Protein AF-A0A813JZ90-F1 (afdb_monomer_lite)

Foldseek 3Di:
DLVVVVCVVVVCPPPADDWDDDDPATDGPLLVVLVDCVLLVVLLVLLLDLVSLVVLLDCPDPVNVSNLVVLCVSLVNDSVVVSVLSNVLSVCPDDSVVSSVSVNVVSVLSRDDSVLVSLVVLLVVLVVLLVVLVVLLVVLVPDDPPVSVVVNVVSVVVNVVSVVVNVVSVVVSVVVVVVVVVVVVVVVVVVVVVVVVVVVVVVVVVVVVVVVVVVVVVVVVVVVVVVVVVVVVVVVVVVVVVVVVVVVVVVVVVVVVVVVVVVVVVVVVVVVVVVVVVVVVVVVVVVVVCVVVVVVVVVVVVVVVVVVVVVVVVVVVVVVVVVVVVVVCVVVVVVPVVPDDDDDDDDDDDDDDDDDDDDDDDDDDDDDDDDDDDDDDDDDDDDDDDPDDDDDDDDDPDDPDDDDDDDDDDD

pLDDT: mean 79.0, std 20.89, range [26.48, 98.56]

Sequence (411 aa):
MHKAWAQQVASSGSKEGPRVSMGDVELGFKEMLLQSRALEYTLEVIASEPSLRQNYMEPLSSPVACLYELLSKTLAFPVAQWAEIIKVAMSGTLPGDQQTDFLLAAISALKCDWHEEVLFNQRKDLALRAEYLRQEIRQVEGSQTDAQLSRRMAASAELLQTYGAVRQNLQEAQTHGKEVQQARESELKLLAEQIQVRVGIDKELEDLETRKRELRIELDDVSRQLDEARTKQRQHMEKFDKQQSELHVSKSALKVKIDAADSEAGQADKEKAVLEQTRKLIQETESALQQSLGGQLDELKQKQEKFQEHFKMLLLDHLRDAEVQVKRIREVHAGILQLLGASASAVPAAAPVASPVVAAPAQAAPAATAEQLFAAAPAQPAPVATAEQLFAASPVPAGTVSPSAAAPSQV

Structure (mmCIF, N/CA/C/O backbone):
data_AF-A0A813JZ90-F1
#
_entry.id   AF-A0A813JZ90-F1
#
loop_
_atom_site.group_PDB
_atom_site.id
_atom_site.type_symbol
_atom_site.label_atom_id
_atom_site.label_alt_id
_atom_site.label_comp_id
_atom_site.label_asym_id
_atom_site.label_entity_id
_atom_site.label_seq_id
_atom_site.pdbx_PDB_ins_code
_atom_site.Cartn_x
_atom_site.Cartn_y
_atom_site.Cartn_z
_atom_site.occupancy
_atom_site.B_iso_or_equiv
_atom_site.auth_seq_id
_atom_site.auth_comp_id
_atom_site.auth_asym_id
_atom_site.auth_atom_id
_atom_site.pdbx_PDB_model_num
ATOM 1 N N . MET A 1 1 ? 32.792 -21.359 -23.693 1.00 46.72 1 MET A N 1
ATOM 2 C CA . MET A 1 1 ? 32.561 -20.741 -25.018 1.00 46.72 1 MET A CA 1
ATOM 3 C C . MET A 1 1 ? 32.755 -19.227 -25.012 1.00 46.72 1 MET A C 1
ATOM 5 O O . MET A 1 1 ? 33.605 -18.768 -25.759 1.00 46.72 1 MET A O 1
ATOM 9 N N . HIS A 1 2 ? 32.083 -18.459 -24.144 1.00 46.06 2 HIS A N 1
ATOM 10 C CA . HIS A 1 2 ? 32.150 -16.983 -24.149 1.00 46.06 2 HIS A CA 1
ATOM 11 C C . HIS A 1 2 ? 33.562 -16.372 -24.074 1.00 46.06 2 HIS A C 1
ATOM 13 O O . HIS A 1 2 ? 33.809 -15.379 -24.739 1.00 46.06 2 HIS A O 1
ATOM 19 N N . LYS A 1 3 ? 34.510 -16.971 -23.335 1.00 51.69 3 LYS A N 1
ATOM 20 C CA . LYS A 1 3 ? 35.886 -16.447 -23.208 1.00 51.69 3 LYS A CA 1
ATOM 21 C C . LYS A 1 3 ? 36.719 -16.588 -24.488 1.00 51.69 3 LYS A C 1
ATOM 23 O O . LYS A 1 3 ? 37.317 -15.615 -24.923 1.00 51.69 3 LYS A O 1
ATOM 28 N N . ALA A 1 4 ? 36.731 -17.776 -25.099 1.00 55.19 4 ALA A N 1
ATOM 29 C CA . ALA A 1 4 ? 37.417 -18.008 -26.375 1.00 55.19 4 ALA A CA 1
ATOM 30 C C . ALA A 1 4 ? 36.785 -17.173 -27.500 1.00 55.19 4 ALA A C 1
ATOM 32 O O . ALA A 1 4 ? 37.483 -16.638 -28.352 1.00 55.19 4 ALA A O 1
ATOM 33 N N . TRP A 1 5 ? 35.466 -17.001 -27.437 1.00 57.78 5 TRP A N 1
ATOM 34 C CA . TRP A 1 5 ? 34.700 -16.183 -28.363 1.00 57.78 5 TRP A CA 1
ATOM 35 C C . TRP A 1 5 ? 34.975 -14.674 -28.201 1.00 57.78 5 TRP A C 1
ATOM 37 O O . TRP A 1 5 ? 35.319 -14.008 -29.172 1.00 57.78 5 TRP A O 1
ATOM 47 N N . ALA A 1 6 ? 34.940 -14.139 -26.976 1.00 56.91 6 ALA A N 1
ATOM 48 C CA . ALA A 1 6 ? 35.299 -12.748 -26.69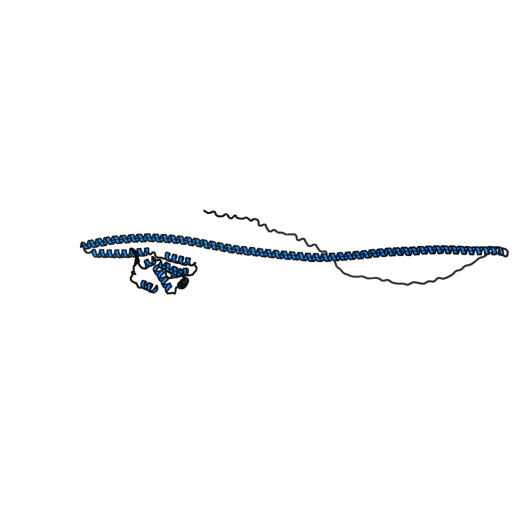0 1.00 56.91 6 ALA A CA 1
ATOM 49 C C . ALA A 1 6 ? 36.765 -12.457 -27.046 1.00 56.91 6 ALA A C 1
ATOM 51 O O . ALA A 1 6 ? 37.076 -11.392 -27.572 1.00 56.91 6 ALA A O 1
ATOM 52 N N . GLN A 1 7 ? 37.661 -13.424 -26.822 1.00 64.62 7 GLN A N 1
ATOM 53 C CA . GLN A 1 7 ? 39.050 -13.340 -27.266 1.00 64.62 7 GLN A CA 1
ATOM 54 C C . GLN A 1 7 ? 39.169 -13.367 -28.789 1.00 64.62 7 GLN A C 1
ATOM 56 O O . GLN A 1 7 ? 39.982 -12.620 -29.313 1.00 64.62 7 GLN A O 1
ATOM 61 N N . GLN A 1 8 ? 38.365 -14.146 -29.515 1.00 61.34 8 GLN A N 1
ATOM 62 C CA . GLN A 1 8 ? 38.356 -14.145 -30.982 1.00 61.34 8 GLN A CA 1
ATOM 63 C C . GLN A 1 8 ? 37.879 -12.799 -31.544 1.00 61.34 8 GLN A C 1
ATOM 65 O O . GLN A 1 8 ? 38.536 -12.258 -32.424 1.00 61.34 8 GLN A O 1
ATOM 70 N N . VAL A 1 9 ? 36.818 -12.217 -30.976 1.00 56.53 9 VAL A N 1
ATOM 71 C CA . VAL A 1 9 ? 36.308 -10.883 -31.348 1.00 56.53 9 VAL A CA 1
ATOM 72 C C . VAL A 1 9 ? 37.307 -9.770 -30.998 1.00 56.53 9 VAL A C 1
ATOM 74 O O . VAL A 1 9 ? 37.472 -8.823 -31.761 1.00 56.53 9 VAL A O 1
ATOM 77 N N . ALA A 1 10 ? 38.001 -9.878 -29.861 1.00 57.59 10 ALA A N 1
ATOM 78 C CA . ALA A 1 10 ? 39.002 -8.898 -29.435 1.00 57.59 10 ALA A CA 1
ATOM 79 C C . ALA A 1 10 ? 40.352 -9.034 -30.168 1.00 57.59 10 ALA A C 1
ATOM 81 O O . ALA A 1 10 ? 41.064 -8.045 -30.322 1.00 57.59 10 ALA A O 1
ATOM 82 N N . SER A 1 11 ? 40.722 -10.246 -30.596 1.00 57.59 11 SER A N 1
ATOM 83 C CA . SER A 1 11 ? 41.998 -10.540 -31.271 1.00 57.59 11 SER A CA 1
ATOM 84 C C . SER A 1 11 ? 41.935 -10.394 -32.788 1.00 57.59 11 SER A C 1
ATOM 86 O O . SER A 1 11 ? 42.975 -10.182 -33.413 1.00 57.59 11 SER A O 1
ATOM 88 N N . SER A 1 12 ? 40.742 -10.415 -33.392 1.00 54.69 12 SER A N 1
ATOM 89 C CA . SER A 1 12 ? 40.524 -9.932 -34.754 1.00 54.69 12 SER A CA 1
ATOM 90 C C . SER A 1 12 ? 40.649 -8.405 -34.791 1.00 54.69 12 SER A C 1
ATOM 92 O O . SER A 1 12 ? 39.680 -7.687 -34.991 1.00 54.69 12 SER A O 1
ATOM 94 N N . GLY A 1 13 ? 41.869 -7.898 -34.602 1.00 47.12 13 GLY A N 1
ATOM 95 C CA . GLY A 1 13 ? 42.237 -6.492 -34.794 1.00 47.12 13 GLY A CA 1
ATOM 96 C C . GLY A 1 13 ? 42.226 -6.048 -36.264 1.00 47.12 13 GLY A C 1
ATOM 97 O O . GLY A 1 13 ? 42.624 -4.924 -36.568 1.00 47.12 13 GLY A O 1
ATOM 98 N N . SER A 1 14 ? 41.775 -6.910 -37.184 1.00 49.16 14 SER A N 1
ATOM 99 C CA . SER A 1 14 ? 41.307 -6.468 -38.494 1.00 49.16 14 SER A CA 1
ATOM 100 C C . SER A 1 14 ? 40.044 -5.649 -38.263 1.00 49.16 14 SER A C 1
ATOM 102 O O . SER A 1 14 ? 39.089 -6.143 -37.672 1.00 49.16 14 SER A O 1
ATOM 104 N N . LYS A 1 15 ? 40.037 -4.392 -38.711 1.00 60.53 15 LYS A N 1
ATOM 105 C CA . LYS A 1 15 ? 38.911 -3.455 -38.539 1.00 60.53 15 LYS A CA 1
ATOM 106 C C . LYS A 1 15 ? 37.573 -3.969 -39.090 1.00 60.53 15 LYS A C 1
ATOM 108 O O . LYS A 1 15 ? 36.550 -3.346 -38.832 1.00 60.53 15 LYS A O 1
ATOM 113 N N . GLU A 1 16 ? 37.577 -5.078 -39.820 1.00 60.97 16 GLU A N 1
ATOM 114 C CA . GLU A 1 16 ? 36.398 -5.734 -40.360 1.00 60.97 16 GLU A CA 1
ATOM 115 C C . GLU A 1 16 ? 36.402 -7.193 -39.895 1.00 60.97 16 GLU A C 1
ATOM 117 O O . GLU A 1 16 ? 37.190 -8.016 -40.365 1.00 60.97 16 GLU A O 1
ATOM 122 N N . GLY A 1 17 ? 35.563 -7.495 -38.903 1.00 68.38 17 GLY A N 1
ATOM 123 C CA . GLY A 1 17 ? 35.250 -8.871 -38.528 1.00 68.38 17 GLY A CA 1
ATOM 124 C C . GLY A 1 17 ? 34.461 -9.590 -39.634 1.00 68.38 17 GLY A C 1
ATOM 125 O O . GLY A 1 17 ? 34.113 -8.973 -40.643 1.00 68.38 17 GLY A O 1
ATOM 126 N N . PRO A 1 18 ? 34.156 -10.889 -39.466 1.00 75.19 18 PRO A N 1
ATOM 127 C CA . PRO A 1 18 ? 33.335 -11.626 -40.422 1.00 75.19 18 PRO A CA 1
ATOM 128 C C . PRO A 1 18 ? 31.989 -10.915 -40.632 1.00 75.19 18 PRO A C 1
ATOM 130 O O . PRO A 1 18 ? 31.253 -10.677 -39.672 1.00 75.19 18 PRO A O 1
ATOM 133 N N . ARG A 1 19 ? 31.699 -10.561 -41.889 1.00 80.38 19 ARG A N 1
ATOM 134 C CA . ARG A 1 19 ? 30.425 -9.977 -42.322 1.00 80.38 19 ARG A CA 1
ATOM 135 C C . ARG A 1 19 ? 29.465 -11.096 -42.717 1.00 80.38 19 ARG A C 1
ATOM 137 O O . ARG A 1 19 ? 29.882 -12.089 -43.311 1.00 80.38 19 ARG A O 1
ATOM 144 N N . VAL A 1 20 ? 28.190 -10.946 -42.380 1.00 84.25 20 VAL A N 1
ATOM 145 C CA . VAL A 1 20 ? 27.129 -11.882 -42.766 1.00 84.25 20 VAL A CA 1
ATOM 146 C C . VAL A 1 20 ? 26.147 -11.158 -43.668 1.00 84.25 20 VAL A C 1
ATOM 148 O O . VAL A 1 20 ? 25.604 -10.119 -43.298 1.00 84.25 20 VAL A O 1
ATOM 151 N N . SER A 1 21 ? 25.923 -11.706 -44.858 1.00 83.62 21 SER A N 1
ATOM 152 C CA . SER A 1 21 ? 24.960 -11.166 -45.814 1.00 83.62 21 SER A CA 1
ATOM 153 C C . SER A 1 21 ? 23.538 -11.511 -45.370 1.00 83.62 21 SER A C 1
ATOM 155 O O . SER A 1 21 ? 23.184 -12.686 -45.258 1.00 83.62 21 SER A O 1
ATOM 157 N N . MET A 1 22 ? 22.719 -10.491 -45.128 1.00 81.31 22 MET A N 1
ATOM 158 C CA . MET A 1 22 ? 21.294 -10.623 -44.842 1.00 81.31 22 MET A CA 1
ATOM 159 C C . MET A 1 22 ? 20.511 -9.857 -45.912 1.00 81.31 22 MET A C 1
ATOM 161 O O . MET A 1 22 ? 20.279 -8.655 -45.802 1.00 81.31 22 MET A O 1
ATOM 165 N N . GLY A 1 23 ? 20.134 -10.559 -46.984 1.00 87.69 23 GLY A N 1
ATOM 166 C CA . GLY A 1 23 ? 19.593 -9.925 -48.189 1.00 87.69 23 GLY A CA 1
ATOM 167 C C . GLY A 1 23 ? 20.675 -9.132 -48.926 1.00 87.69 23 GLY A C 1
ATOM 168 O O . GLY A 1 23 ? 21.762 -9.658 -49.154 1.00 87.69 23 GLY A O 1
ATOM 169 N N . ASP A 1 24 ? 20.381 -7.872 -49.253 1.00 85.25 24 ASP A N 1
ATOM 170 C CA . ASP A 1 24 ? 21.300 -6.964 -49.961 1.00 85.25 24 ASP A CA 1
ATOM 171 C C . ASP A 1 24 ? 22.283 -6.235 -49.025 1.00 85.25 24 ASP A C 1
ATOM 173 O O . ASP A 1 24 ? 23.135 -5.475 -49.485 1.00 85.25 24 ASP A O 1
ATOM 177 N N . VAL A 1 25 ? 22.170 -6.441 -47.707 1.00 82.56 25 VAL A N 1
ATOM 178 C CA . VAL A 1 25 ? 22.987 -5.748 -46.703 1.00 82.56 25 VAL A CA 1
ATOM 179 C C . VAL A 1 25 ? 23.937 -6.730 -46.029 1.00 82.56 25 VAL A C 1
ATOM 181 O O . VAL A 1 25 ? 23.531 -7.762 -45.495 1.00 82.56 25 VAL A O 1
ATOM 184 N N . GLU A 1 26 ? 25.221 -6.389 -46.018 1.00 84.88 26 GLU A N 1
ATOM 185 C CA . GLU A 1 26 ? 26.214 -7.075 -45.200 1.00 84.88 26 GLU A CA 1
ATOM 186 C C . GLU A 1 26 ? 26.224 -6.478 -43.795 1.00 84.88 26 GLU A C 1
ATOM 188 O O . GLU A 1 26 ? 26.557 -5.308 -43.605 1.00 84.88 26 GLU A O 1
ATOM 193 N N . LEU A 1 27 ? 25.865 -7.292 -42.807 1.00 82.12 27 LEU A N 1
ATOM 194 C CA . LEU A 1 27 ? 25.886 -6.902 -41.406 1.00 82.12 27 LEU A CA 1
ATOM 195 C C . LEU A 1 27 ? 27.196 -7.358 -40.774 1.00 82.12 27 LEU A C 1
ATOM 197 O O . LEU A 1 27 ? 27.619 -8.511 -40.922 1.00 82.12 27 LEU A O 1
ATOM 201 N N . GLY A 1 28 ? 27.841 -6.456 -40.042 1.00 83.25 28 GLY A N 1
ATOM 202 C CA . GLY A 1 28 ? 28.901 -6.840 -39.129 1.00 83.25 28 GLY A CA 1
ATOM 203 C C . GLY A 1 28 ? 28.337 -7.606 -37.931 1.00 83.25 28 GLY A C 1
ATOM 204 O O . GLY A 1 28 ? 27.129 -7.702 -37.693 1.00 83.25 28 GLY A O 1
ATOM 205 N N . PHE A 1 29 ? 29.241 -8.193 -37.151 1.00 82.00 29 PHE A N 1
ATOM 206 C CA . PHE A 1 29 ? 28.853 -8.979 -35.985 1.00 82.00 29 PHE A CA 1
ATOM 207 C C . PHE A 1 29 ? 28.055 -8.157 -34.955 1.00 82.00 29 PHE A C 1
ATOM 209 O O . PHE A 1 29 ? 27.092 -8.659 -34.377 1.00 82.00 29 PHE A O 1
ATOM 216 N N . LYS A 1 30 ? 28.443 -6.895 -34.725 1.00 83.56 30 LYS A N 1
ATOM 217 C CA . LYS A 1 30 ? 27.764 -6.007 -33.771 1.00 83.56 30 LYS A CA 1
ATOM 218 C C . LYS A 1 30 ? 26.326 -5.746 -34.217 1.00 83.56 30 LYS A C 1
ATOM 220 O O . LYS A 1 30 ? 25.418 -5.858 -33.400 1.00 83.56 30 LYS A O 1
ATOM 225 N N . GLU A 1 31 ? 26.119 -5.450 -35.497 1.00 83.75 31 GLU A N 1
ATOM 226 C CA . GLU A 1 31 ? 24.798 -5.218 -36.077 1.00 83.75 31 GLU A CA 1
ATOM 227 C C . GLU A 1 31 ? 23.933 -6.476 -35.994 1.00 83.75 31 GLU A C 1
ATOM 229 O O . GLU A 1 31 ? 22.787 -6.399 -35.563 1.00 83.75 31 GLU A O 1
ATOM 234 N N . MET A 1 32 ? 24.496 -7.650 -36.294 1.00 87.31 32 MET A N 1
ATOM 235 C CA . MET A 1 32 ? 23.792 -8.926 -36.147 1.00 87.31 32 MET A CA 1
ATOM 236 C C . MET A 1 32 ? 23.386 -9.191 -34.692 1.00 87.31 32 MET A C 1
ATOM 238 O O . MET A 1 32 ? 22.260 -9.610 -34.429 1.00 87.31 32 MET A O 1
ATOM 242 N N . LEU A 1 33 ? 24.282 -8.934 -33.733 1.00 86.44 33 LEU A N 1
ATOM 243 C CA . LEU A 1 33 ? 23.987 -9.115 -32.313 1.00 86.44 33 LEU A CA 1
ATOM 244 C C . LEU A 1 33 ? 22.881 -8.155 -31.852 1.00 86.44 33 LEU A C 1
ATOM 246 O O . LEU A 1 33 ? 21.966 -8.591 -31.155 1.00 86.44 33 LEU A O 1
ATOM 250 N N . LEU A 1 34 ? 22.931 -6.888 -32.280 1.00 86.44 34 LEU A N 1
ATOM 251 C CA . LEU A 1 34 ? 21.902 -5.881 -32.003 1.00 86.44 34 LEU A CA 1
ATOM 252 C C . LEU A 1 34 ? 20.571 -6.173 -32.715 1.00 86.44 34 LEU A C 1
ATOM 254 O O . LEU A 1 34 ? 19.511 -5.832 -32.202 1.00 86.44 34 LEU A O 1
ATOM 258 N N . GLN A 1 35 ? 20.584 -6.820 -33.873 1.00 87.12 35 GLN A N 1
ATOM 259 C CA . GLN A 1 35 ? 19.357 -7.247 -34.540 1.00 87.12 35 GLN A CA 1
ATOM 260 C C . GLN A 1 35 ? 18.761 -8.496 -33.873 1.00 87.12 35 GLN A C 1
ATOM 262 O O . GLN A 1 35 ? 17.543 -8.647 -33.782 1.00 87.12 35 GLN A O 1
ATOM 267 N N . SER A 1 36 ? 19.614 -9.396 -33.383 1.00 90.62 36 SER A N 1
ATOM 268 C CA . SER A 1 36 ? 19.193 -10.620 -32.706 1.00 90.62 36 SER A CA 1
ATOM 269 C C . SER A 1 36 ? 18.570 -10.342 -31.333 1.00 90.62 36 SER A C 1
ATOM 271 O O . SER A 1 36 ? 18.874 -9.339 -30.685 1.00 90.62 36 SER A O 1
ATOM 273 N N . ARG A 1 37 ? 17.757 -11.289 -30.847 1.00 91.81 37 ARG A N 1
ATOM 274 C CA . ARG A 1 37 ? 17.258 -11.323 -29.459 1.00 91.81 37 ARG A CA 1
ATOM 275 C C . ARG A 1 37 ? 18.202 -12.055 -28.491 1.00 91.81 37 ARG A C 1
ATOM 277 O O . ARG A 1 37 ? 17.780 -12.538 -27.444 1.00 91.81 37 ARG A O 1
ATOM 284 N N . ALA A 1 38 ? 19.471 -12.244 -28.861 1.00 92.12 38 ALA A N 1
ATOM 285 C CA . ALA A 1 38 ? 20.378 -13.103 -28.101 1.00 92.12 38 ALA A CA 1
ATOM 286 C C . ALA A 1 38 ? 20.717 -12.535 -26.712 1.00 92.12 38 ALA A C 1
ATOM 288 O O . ALA A 1 38 ? 20.849 -13.304 -25.758 1.00 92.12 38 ALA A O 1
ATOM 289 N N . LEU A 1 39 ? 20.843 -11.209 -26.585 1.00 92.00 39 LEU A N 1
ATOM 290 C CA . LEU A 1 39 ? 21.106 -10.553 -25.298 1.00 92.00 39 LEU A CA 1
ATOM 291 C C . LEU A 1 39 ? 19.895 -10.663 -24.372 1.00 92.00 39 LEU A C 1
ATOM 293 O O . LEU A 1 39 ? 20.044 -10.992 -23.198 1.00 92.00 39 LEU A O 1
ATOM 297 N N . GLU A 1 40 ? 18.711 -10.450 -24.935 1.00 93.50 40 GLU A N 1
ATOM 298 C CA . GLU A 1 40 ? 17.416 -10.574 -24.285 1.00 93.50 40 GLU A CA 1
ATOM 299 C C . GLU A 1 40 ? 17.231 -11.985 -23.734 1.00 93.50 40 GLU A C 1
ATOM 301 O O . GLU A 1 40 ? 17.057 -12.137 -22.531 1.00 93.50 40 GLU A O 1
ATOM 306 N N . TYR A 1 41 ? 17.391 -13.019 -24.568 1.00 94.44 41 TYR A N 1
ATOM 307 C CA . TYR A 1 41 ? 17.282 -14.409 -24.118 1.00 94.44 41 TYR A CA 1
ATOM 308 C C . TYR A 1 41 ? 18.330 -14.777 -23.070 1.00 94.44 41 TYR A C 1
ATOM 310 O O . TYR A 1 41 ? 18.037 -15.512 -22.132 1.00 94.44 41 TYR A O 1
ATOM 318 N N . THR A 1 42 ? 19.555 -14.263 -23.200 1.00 93.94 42 THR A N 1
ATOM 319 C CA . THR A 1 42 ? 20.605 -14.525 -22.208 1.00 93.94 42 THR A CA 1
ATOM 320 C C . THR A 1 42 ? 20.215 -13.956 -20.844 1.00 93.94 42 THR A C 1
ATOM 322 O O . THR A 1 42 ? 20.317 -14.656 -19.838 1.00 93.94 42 THR A O 1
ATOM 325 N N . LEU A 1 43 ? 19.750 -12.704 -20.795 1.00 93.31 43 LEU A N 1
ATOM 326 C CA . LEU A 1 43 ? 19.339 -12.064 -19.545 1.00 93.31 43 LEU A CA 1
ATOM 327 C C . LEU A 1 43 ? 18.024 -12.631 -18.998 1.00 93.31 43 LEU A C 1
ATOM 329 O O . LEU A 1 43 ? 17.900 -12.771 -17.785 1.00 93.31 43 LEU A O 1
ATOM 333 N N . GLU A 1 44 ? 17.101 -13.038 -19.867 1.00 93.94 44 GLU A N 1
ATOM 334 C CA . GLU A 1 44 ? 15.863 -13.728 -19.498 1.00 93.94 44 GLU A CA 1
ATOM 335 C C . GLU A 1 44 ? 16.147 -15.060 -18.796 1.00 93.94 44 GLU A C 1
ATOM 337 O O . GLU A 1 44 ? 15.613 -15.316 -17.717 1.00 93.94 44 GLU A O 1
ATOM 342 N N . VAL A 1 45 ? 17.060 -15.871 -19.341 1.00 94.81 45 VAL A N 1
ATOM 343 C CA . VAL A 1 45 ? 17.486 -17.138 -18.724 1.00 94.81 45 VAL A CA 1
ATOM 344 C C . VAL A 1 45 ? 18.171 -16.895 -17.376 1.00 94.81 45 VAL A C 1
ATOM 346 O O . VAL A 1 45 ? 17.848 -17.566 -16.397 1.00 94.81 45 VAL A O 1
ATOM 349 N N . ILE A 1 46 ? 19.078 -15.912 -17.293 1.00 93.12 46 ILE A N 1
ATOM 350 C CA . ILE A 1 46 ? 19.775 -15.584 -16.037 1.00 93.12 46 ILE A CA 1
ATOM 351 C C . ILE A 1 46 ? 18.785 -15.119 -14.961 1.00 93.12 46 ILE A C 1
ATOM 353 O O . ILE A 1 46 ? 18.910 -15.528 -13.808 1.00 93.12 46 ILE A O 1
ATOM 357 N N . ALA A 1 47 ? 17.814 -14.276 -15.319 1.00 92.44 47 ALA A N 1
ATOM 358 C CA . ALA A 1 47 ? 16.814 -13.757 -14.390 1.00 92.44 47 ALA A CA 1
ATOM 359 C C . ALA A 1 47 ? 15.796 -14.827 -13.958 1.00 92.44 47 ALA A C 1
ATOM 361 O O . ALA A 1 47 ? 15.375 -14.848 -12.800 1.00 92.44 47 ALA A O 1
ATOM 362 N N . SER A 1 48 ? 15.439 -15.747 -14.855 1.00 92.19 48 SER A N 1
ATOM 363 C CA . SER A 1 48 ? 14.468 -16.810 -14.570 1.00 92.19 48 SER A CA 1
ATOM 364 C C . SER A 1 48 ? 15.030 -17.905 -13.657 1.00 92.19 48 SER A C 1
ATOM 366 O O . SER A 1 48 ? 14.274 -18.544 -12.925 1.00 92.19 48 SER A O 1
ATOM 368 N N . GLU A 1 49 ? 16.348 -18.136 -13.662 1.00 94.19 49 GLU A N 1
ATOM 369 C CA . GLU A 1 49 ? 16.978 -19.224 -12.909 1.00 94.19 49 GLU A CA 1
ATOM 370 C C . GLU A 1 49 ? 17.586 -18.740 -11.567 1.00 94.19 49 GLU A C 1
ATOM 372 O O . GLU A 1 49 ? 18.592 -18.025 -11.557 1.00 94.19 49 GLU A O 1
ATOM 377 N N . PRO A 1 50 ? 17.053 -19.144 -10.392 1.00 91.69 50 PRO A N 1
ATOM 378 C CA . PRO A 1 50 ? 17.526 -18.651 -9.090 1.00 91.69 50 PRO A CA 1
ATOM 379 C C . PRO A 1 50 ? 19.008 -18.921 -8.794 1.00 91.69 50 PRO A C 1
ATOM 381 O O . PRO A 1 50 ? 19.676 -18.074 -8.200 1.00 91.69 50 PRO A O 1
ATOM 384 N N . SER A 1 51 ? 19.522 -20.078 -9.222 1.00 91.88 51 SER A N 1
ATOM 385 C CA . SER A 1 51 ? 20.935 -20.466 -9.112 1.00 91.88 51 SER A CA 1
ATOM 386 C C . SER A 1 51 ? 21.847 -19.522 -9.888 1.00 91.88 51 SER A C 1
ATOM 388 O O . SER A 1 51 ? 22.905 -19.135 -9.391 1.00 91.88 51 SER A O 1
ATOM 390 N N . LEU A 1 52 ? 21.439 -19.116 -11.093 1.00 91.00 52 LEU A N 1
ATOM 391 C CA . LEU A 1 52 ? 22.196 -18.153 -11.884 1.00 91.00 52 LEU A CA 1
ATOM 392 C C . LEU A 1 52 ? 22.120 -16.764 -11.258 1.00 91.00 52 LEU A C 1
ATOM 394 O O . LEU A 1 52 ? 23.162 -16.139 -11.099 1.00 91.00 52 LEU A O 1
ATOM 398 N N . ARG A 1 53 ? 20.948 -16.306 -10.806 1.00 91.12 53 ARG A N 1
ATOM 399 C CA . ARG A 1 53 ? 20.821 -14.983 -10.167 1.00 91.12 53 ARG A CA 1
ATOM 400 C C . ARG A 1 53 ? 21.833 -14.758 -9.047 1.00 91.12 53 ARG A C 1
ATOM 402 O O . ARG A 1 53 ? 22.494 -13.723 -9.040 1.00 91.12 53 ARG A O 1
ATOM 409 N N . GLN A 1 54 ? 22.014 -15.734 -8.153 1.00 89.31 54 GLN A N 1
ATOM 410 C CA . GLN A 1 54 ? 23.008 -15.640 -7.076 1.00 89.31 54 GLN A CA 1
ATOM 411 C C . GLN A 1 54 ? 24.435 -15.472 -7.613 1.00 89.31 54 GLN A C 1
ATOM 413 O O . GLN A 1 54 ? 25.162 -14.593 -7.156 1.00 89.31 54 GLN A O 1
ATOM 418 N N . ASN A 1 55 ? 24.811 -16.238 -8.641 1.00 88.75 55 ASN A N 1
ATOM 419 C CA . ASN A 1 55 ? 26.132 -16.137 -9.270 1.00 88.75 55 ASN A CA 1
ATOM 420 C C . ASN A 1 55 ? 26.362 -14.789 -9.973 1.00 88.75 55 ASN A C 1
ATOM 422 O O . ASN A 1 55 ? 27.506 -14.354 -10.094 1.00 88.75 55 ASN A O 1
ATOM 426 N N . TYR A 1 56 ? 25.289 -14.142 -10.441 1.00 87.94 56 TYR A N 1
ATOM 427 C CA . TYR A 1 56 ? 25.326 -12.842 -11.117 1.00 87.94 56 TYR A CA 1
ATOM 428 C C . TYR A 1 56 ? 25.168 -11.641 -10.168 1.00 87.94 56 TYR A C 1
ATOM 430 O O . TYR A 1 56 ? 25.408 -10.510 -10.589 1.00 87.94 56 TYR A O 1
ATOM 438 N N . MET A 1 57 ? 24.847 -11.858 -8.886 1.00 85.69 57 MET A N 1
ATOM 439 C CA . MET A 1 57 ? 24.866 -10.802 -7.862 1.00 85.69 57 MET A CA 1
ATOM 440 C C . MET A 1 57 ? 26.285 -10.441 -7.404 1.00 85.69 57 MET A C 1
ATOM 442 O O . MET A 1 57 ? 26.513 -9.319 -6.949 1.00 85.69 57 MET A O 1
ATOM 446 N N . GLU A 1 58 ? 27.244 -11.363 -7.533 1.00 84.00 58 GLU A N 1
ATOM 447 C CA . GLU A 1 58 ? 28.640 -11.130 -7.169 1.00 84.00 58 GLU A CA 1
ATOM 448 C C . GLU A 1 58 ? 29.473 -10.738 -8.405 1.00 84.00 58 GLU A C 1
ATOM 450 O O . GLU A 1 58 ? 29.765 -11.579 -9.261 1.00 84.00 58 GLU A O 1
ATOM 455 N N . PRO A 1 59 ? 29.926 -9.474 -8.518 1.00 67.06 59 PRO A N 1
ATOM 456 C CA . PRO A 1 59 ? 30.600 -8.962 -9.718 1.00 67.06 59 PRO A CA 1
ATOM 457 C C . PRO A 1 59 ? 32.000 -9.556 -9.961 1.00 67.06 59 PRO A C 1
ATOM 459 O O . PRO A 1 59 ? 32.657 -9.202 -10.938 1.00 67.06 59 PRO A O 1
ATOM 462 N N . LEU A 1 60 ? 32.482 -10.437 -9.080 1.00 70.88 60 LEU A N 1
ATOM 463 C CA . LEU A 1 60 ? 33.852 -10.954 -9.088 1.00 70.88 60 LEU A CA 1
ATOM 464 C C . LEU A 1 60 ? 34.029 -12.238 -9.907 1.00 70.88 60 LEU A C 1
ATOM 466 O O . LEU A 1 60 ? 35.164 -12.662 -10.134 1.00 70.88 60 LEU A O 1
ATOM 470 N N . SER A 1 61 ? 32.947 -12.871 -10.372 1.00 74.19 61 SER A N 1
ATOM 471 C CA . SER A 1 61 ? 33.076 -14.077 -11.189 1.00 74.19 61 SER A CA 1
ATOM 472 C C . SER A 1 61 ? 33.418 -13.733 -12.649 1.00 74.19 61 SER A C 1
ATOM 474 O O . SER A 1 61 ? 32.893 -12.794 -13.251 1.00 74.19 61 SER A O 1
ATOM 476 N N . SER A 1 62 ? 34.320 -14.518 -13.250 1.00 76.69 62 SER A N 1
ATOM 477 C CA . SER A 1 62 ? 34.755 -14.320 -14.643 1.00 76.69 62 SER A CA 1
ATOM 478 C C . SER A 1 62 ? 33.602 -14.257 -15.669 1.00 76.69 62 SER A C 1
ATOM 480 O O . SER A 1 62 ? 33.742 -13.481 -16.613 1.00 76.69 62 SER A O 1
ATOM 482 N N . PRO A 1 63 ? 32.494 -15.023 -15.555 1.00 83.44 63 PRO A N 1
ATOM 483 C CA . PRO A 1 63 ? 31.382 -14.946 -16.510 1.00 83.44 63 PRO A CA 1
ATOM 484 C C . PRO A 1 63 ? 30.584 -13.639 -16.431 1.00 83.44 63 PRO A C 1
ATOM 486 O O . PRO A 1 63 ? 30.169 -13.116 -17.465 1.00 83.44 63 PRO A O 1
ATOM 489 N N . VAL A 1 64 ? 30.403 -13.098 -15.225 1.00 87.50 64 VAL A N 1
ATOM 490 C CA . VAL A 1 64 ? 29.640 -11.865 -14.978 1.00 87.50 64 VAL A CA 1
ATOM 491 C C . VAL A 1 64 ? 30.377 -10.661 -15.550 1.00 87.50 64 VAL A C 1
ATOM 493 O O . VAL A 1 64 ? 29.796 -9.874 -16.294 1.00 87.50 64 VAL A O 1
ATOM 496 N N . ALA A 1 65 ? 31.686 -10.578 -15.300 1.00 88.19 65 ALA A N 1
ATOM 497 C CA . ALA A 1 65 ? 32.534 -9.542 -15.881 1.00 88.19 65 ALA A CA 1
ATOM 498 C C . ALA A 1 65 ? 32.495 -9.566 -17.421 1.00 88.19 65 ALA A C 1
ATOM 500 O O . ALA A 1 65 ? 32.362 -8.516 -18.048 1.00 88.19 65 ALA A O 1
ATOM 501 N N . CYS A 1 66 ? 32.533 -10.758 -18.035 1.00 88.50 66 CYS A N 1
ATOM 502 C CA . CYS A 1 66 ? 32.406 -10.897 -19.488 1.00 88.50 66 CYS A CA 1
ATOM 503 C C . CYS A 1 66 ? 31.040 -10.433 -20.010 1.00 88.50 66 CYS A C 1
ATOM 505 O O . CYS A 1 66 ? 30.984 -9.815 -21.072 1.00 88.50 66 CYS A O 1
ATOM 507 N N . LEU A 1 67 ? 29.949 -10.715 -19.289 1.00 90.75 67 LEU A N 1
ATOM 508 C CA . LEU A 1 67 ? 28.621 -10.239 -19.670 1.00 90.75 67 LEU A CA 1
ATOM 509 C C . LEU A 1 67 ? 28.542 -8.710 -19.596 1.00 90.75 67 LEU A C 1
ATOM 511 O O . LEU A 1 67 ? 28.071 -8.090 -20.544 1.00 90.75 67 LEU A O 1
ATOM 515 N N . TYR A 1 68 ? 29.037 -8.091 -18.522 1.00 90.38 68 TYR A N 1
ATOM 516 C CA . TYR A 1 68 ? 29.007 -6.631 -18.394 1.00 90.38 68 TYR A CA 1
ATOM 517 C C . TYR A 1 68 ? 29.874 -5.946 -19.448 1.00 90.38 68 TYR A C 1
ATOM 519 O O . TYR A 1 68 ? 29.479 -4.920 -19.995 1.00 90.38 68 TYR A O 1
ATOM 527 N N . GLU A 1 69 ? 31.032 -6.519 -19.776 1.00 88.88 69 GLU A N 1
ATOM 528 C CA . GLU A 1 69 ? 31.884 -6.010 -20.848 1.00 88.88 69 GLU A CA 1
ATOM 529 C C . GLU A 1 69 ? 31.209 -6.149 -22.221 1.00 88.88 69 GLU A C 1
ATOM 531 O O . GLU A 1 69 ? 31.256 -5.217 -23.026 1.00 88.88 69 GLU A O 1
ATOM 536 N N . LEU A 1 70 ? 30.534 -7.276 -22.477 1.00 89.56 70 LEU A N 1
ATOM 537 C CA .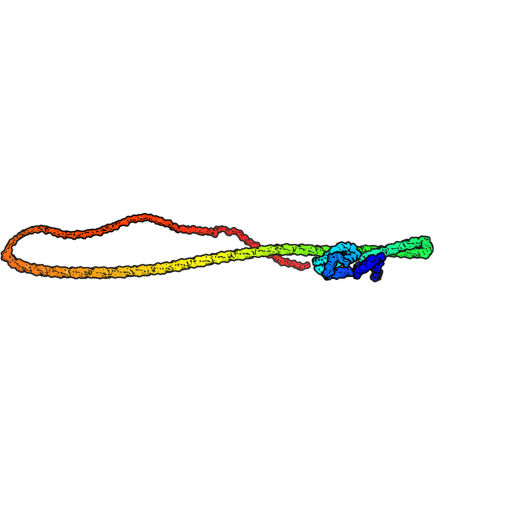 LEU A 1 70 ? 29.759 -7.490 -23.699 1.00 89.56 70 LEU A CA 1
ATOM 538 C C . LEU A 1 70 ? 28.617 -6.475 -23.819 1.00 89.56 70 LEU A C 1
ATOM 540 O O . LEU A 1 70 ? 28.499 -5.817 -24.853 1.00 89.56 70 LEU A O 1
ATOM 544 N N . LEU A 1 71 ? 27.807 -6.318 -22.769 1.00 90.38 71 LEU A N 1
ATOM 545 C CA . LEU A 1 71 ? 26.707 -5.351 -22.727 1.00 90.38 71 LEU A CA 1
ATOM 546 C C . LEU A 1 71 ? 27.231 -3.921 -22.882 1.00 90.38 71 LEU A C 1
ATOM 548 O O . LEU A 1 71 ? 26.672 -3.140 -23.645 1.00 90.38 71 LEU A O 1
ATOM 552 N N . SER A 1 72 ? 28.349 -3.593 -22.235 1.00 88.25 72 SER A N 1
ATOM 553 C CA . SER A 1 72 ? 28.953 -2.265 -22.319 1.00 88.25 72 SER A CA 1
ATOM 554 C C . SER A 1 72 ? 29.452 -1.929 -23.722 1.00 88.25 72 SER A C 1
ATOM 556 O O . SER A 1 72 ? 29.159 -0.852 -24.237 1.00 88.25 72 SER A O 1
ATOM 558 N N . LYS A 1 73 ? 30.146 -2.864 -24.382 1.00 85.50 73 LYS A N 1
ATOM 559 C CA . LYS A 1 73 ? 30.640 -2.684 -25.756 1.00 85.50 73 LYS A CA 1
ATOM 560 C C . LYS A 1 73 ? 29.518 -2.658 -26.790 1.00 85.50 73 LYS A C 1
ATOM 562 O O . LYS A 1 73 ? 29.621 -1.934 -27.777 1.00 85.50 73 LYS A O 1
ATOM 567 N N . THR A 1 74 ? 28.468 -3.447 -26.576 1.00 84.38 74 THR A N 1
ATOM 568 C CA . THR A 1 74 ? 27.366 -3.584 -27.541 1.00 84.38 74 THR A CA 1
ATOM 569 C C . THR A 1 74 ? 26.375 -2.427 -27.436 1.00 84.38 74 THR A C 1
ATOM 571 O O . THR A 1 74 ? 25.921 -1.930 -28.461 1.00 84.38 74 THR A O 1
ATOM 574 N N . LEU A 1 75 ? 26.083 -1.972 -26.214 1.00 87.12 75 LEU A N 1
ATOM 575 C CA . LEU A 1 75 ? 25.046 -0.977 -25.908 1.00 87.12 75 LEU A CA 1
ATOM 576 C C . LEU A 1 75 ? 25.632 0.402 -25.549 1.00 87.12 75 LEU A C 1
ATOM 578 O O . LEU A 1 75 ? 24.908 1.285 -25.106 1.00 87.12 75 LEU A O 1
ATOM 582 N N . ALA A 1 76 ? 26.954 0.575 -25.691 1.00 84.25 76 ALA A N 1
ATOM 583 C CA . ALA A 1 76 ? 27.692 1.803 -25.373 1.00 84.25 76 ALA A CA 1
ATOM 584 C C . ALA A 1 76 ? 27.403 2.372 -23.965 1.00 84.25 76 ALA A C 1
ATOM 586 O O . ALA A 1 76 ? 27.442 3.582 -23.746 1.00 84.25 76 ALA A O 1
ATOM 587 N N . PHE A 1 77 ? 27.128 1.494 -22.996 1.00 86.12 77 PHE A N 1
ATOM 588 C CA . PHE A 1 77 ? 26.709 1.866 -21.644 1.00 86.12 77 PHE A CA 1
ATOM 589 C C . PHE A 1 77 ? 27.766 1.440 -20.608 1.00 86.12 77 PHE A C 1
ATOM 591 O O . PHE A 1 77 ? 28.300 0.335 -20.715 1.00 86.12 77 PHE A O 1
ATOM 598 N N . PRO A 1 78 ? 28.135 2.271 -19.618 1.00 90.62 78 PRO A N 1
ATOM 599 C CA . PRO A 1 78 ? 29.213 1.954 -18.680 1.00 90.62 78 PRO A CA 1
ATOM 600 C C . PRO A 1 78 ? 29.011 0.639 -17.907 1.00 90.62 78 PRO A C 1
ATOM 602 O O . PRO A 1 78 ? 27.944 0.388 -17.349 1.00 90.62 78 PRO A O 1
ATOM 605 N N . VAL A 1 79 ? 30.080 -0.159 -17.783 1.00 90.06 79 VAL A N 1
ATOM 606 C CA . VAL A 1 79 ? 30.100 -1.431 -17.023 1.00 90.06 79 VAL A CA 1
ATOM 607 C C . VAL A 1 79 ? 29.565 -1.266 -15.595 1.00 90.06 79 VAL A C 1
ATOM 609 O O . VAL A 1 79 ? 28.786 -2.092 -15.129 1.00 90.06 79 VAL A O 1
ATOM 612 N N . ALA A 1 80 ? 29.948 -0.184 -14.909 1.00 89.44 80 ALA A N 1
ATOM 613 C CA . ALA A 1 80 ? 29.516 0.081 -13.536 1.00 89.44 80 ALA A CA 1
ATOM 614 C C . ALA A 1 80 ? 27.993 0.261 -13.417 1.00 89.44 80 ALA A C 1
ATOM 616 O O . ALA A 1 80 ? 27.394 -0.183 -12.445 1.00 89.44 80 ALA A O 1
ATOM 617 N N . GLN A 1 81 ? 27.356 0.873 -14.418 1.00 90.88 81 GLN A N 1
ATOM 618 C CA . GLN A 1 81 ? 25.911 1.091 -14.410 1.00 90.88 81 GLN A CA 1
ATOM 619 C C . GLN A 1 81 ? 25.154 -0.206 -14.728 1.00 90.88 81 GLN A C 1
ATOM 621 O O . GLN A 1 81 ? 24.140 -0.485 -14.094 1.00 90.88 81 GLN A O 1
ATOM 626 N N . TRP A 1 82 ? 25.677 -1.046 -15.632 1.00 91.81 82 TRP A N 1
ATOM 627 C CA . TRP A 1 82 ? 25.139 -2.395 -15.856 1.00 91.81 82 TRP A CA 1
ATOM 628 C C . TRP A 1 82 ? 25.166 -3.255 -14.597 1.00 91.81 82 TRP A C 1
ATOM 630 O O . TRP A 1 82 ? 24.195 -3.960 -14.327 1.00 91.81 82 TRP A O 1
ATOM 640 N N . ALA A 1 83 ? 26.248 -3.175 -13.820 1.00 91.06 83 ALA A N 1
ATOM 641 C CA . ALA A 1 83 ? 26.359 -3.906 -12.565 1.00 91.06 83 ALA A CA 1
ATOM 642 C C . ALA A 1 83 ? 25.241 -3.521 -11.583 1.00 91.06 83 ALA A C 1
ATOM 644 O O . ALA A 1 83 ? 24.634 -4.406 -10.988 1.00 91.06 83 ALA A O 1
ATOM 645 N N . GLU A 1 84 ? 24.917 -2.230 -11.460 1.00 91.38 84 GLU A N 1
ATOM 646 C CA . GLU A 1 84 ? 23.820 -1.773 -10.598 1.00 91.38 84 GLU A CA 1
ATOM 647 C C . GLU A 1 84 ? 22.440 -2.173 -11.141 1.00 91.38 84 GLU A C 1
ATOM 649 O O . GLU A 1 84 ? 21.623 -2.686 -10.381 1.00 91.38 84 GLU A O 1
ATOM 654 N N . ILE A 1 85 ? 22.182 -2.022 -12.448 1.00 91.00 85 ILE A N 1
ATOM 655 C CA . ILE A 1 85 ? 20.903 -2.433 -13.064 1.00 91.00 85 ILE A CA 1
ATOM 656 C C . ILE A 1 85 ? 20.654 -3.927 -12.840 1.00 91.00 85 ILE A C 1
ATOM 658 O O . ILE A 1 85 ? 19.572 -4.326 -12.407 1.00 91.00 85 ILE A O 1
ATOM 662 N N . ILE A 1 86 ? 21.666 -4.754 -13.103 1.00 91.50 86 ILE A N 1
ATOM 663 C CA . ILE A 1 86 ? 21.563 -6.204 -12.945 1.00 91.50 86 ILE A CA 1
ATOM 664 C C . ILE A 1 86 ? 21.435 -6.556 -11.464 1.00 91.50 86 ILE A C 1
ATOM 666 O O . ILE A 1 86 ? 20.574 -7.350 -11.109 1.00 91.50 86 ILE A O 1
ATOM 670 N N . LYS A 1 87 ? 22.183 -5.910 -10.568 1.00 91.25 87 LYS A N 1
ATOM 671 C CA . LYS A 1 87 ? 22.034 -6.113 -9.122 1.00 91.25 87 LYS A CA 1
ATOM 672 C C . LYS A 1 87 ? 20.623 -5.786 -8.628 1.00 91.25 87 LYS A C 1
ATOM 674 O O . LYS A 1 87 ? 20.071 -6.559 -7.849 1.00 91.25 87 LYS A O 1
ATOM 679 N N . VAL A 1 88 ? 20.025 -4.683 -9.082 1.00 89.88 88 VAL A N 1
ATOM 680 C CA . VAL A 1 88 ? 18.639 -4.320 -8.745 1.00 89.88 88 VAL A CA 1
ATOM 681 C C . VAL A 1 88 ? 17.676 -5.384 -9.262 1.00 89.88 88 VAL A C 1
ATOM 683 O O . VAL A 1 88 ? 16.882 -5.903 -8.478 1.00 89.88 88 VAL A O 1
ATOM 686 N N . ALA A 1 89 ? 17.798 -5.778 -10.531 1.00 90.19 89 ALA A N 1
ATOM 687 C CA . ALA A 1 89 ? 16.939 -6.801 -11.120 1.00 90.19 89 ALA A CA 1
ATOM 688 C C . ALA A 1 89 ? 17.057 -8.162 -10.412 1.00 90.19 89 ALA A C 1
ATOM 690 O O . ALA A 1 89 ? 16.049 -8.823 -10.178 1.00 90.19 89 ALA A O 1
ATOM 691 N N . MET A 1 90 ? 18.268 -8.553 -10.005 1.00 89.81 90 MET A N 1
ATOM 692 C CA . MET A 1 90 ? 18.527 -9.840 -9.350 1.00 89.81 90 MET A CA 1
ATOM 693 C C . MET A 1 90 ? 18.262 -9.834 -7.835 1.00 89.81 90 MET A C 1
ATOM 695 O O . MET A 1 90 ? 18.228 -10.903 -7.230 1.00 89.81 90 MET A O 1
ATOM 699 N N . SER A 1 91 ? 18.038 -8.670 -7.211 1.00 88.62 91 SER A N 1
ATOM 700 C CA . SER A 1 91 ? 17.872 -8.524 -5.750 1.00 88.62 91 SER A CA 1
ATOM 701 C C . SER A 1 91 ? 16.624 -9.192 -5.158 1.00 88.62 91 SER A C 1
ATOM 703 O O . SER A 1 91 ? 16.496 -9.269 -3.938 1.00 88.62 91 SER A O 1
ATOM 705 N N . GLY A 1 92 ? 15.693 -9.673 -5.989 1.00 82.31 92 GLY A N 1
ATOM 706 C CA . GLY A 1 92 ? 14.474 -10.332 -5.512 1.00 82.31 92 GLY A CA 1
ATOM 707 C C . GLY A 1 92 ? 13.356 -9.376 -5.087 1.00 82.31 92 GLY A C 1
ATOM 708 O O . GLY A 1 92 ? 12.322 -9.840 -4.621 1.00 82.31 92 GLY A O 1
ATOM 709 N N . THR A 1 93 ? 13.542 -8.062 -5.242 1.00 83.00 93 THR A N 1
ATOM 710 C CA . THR A 1 93 ? 12.548 -7.045 -4.853 1.00 83.00 93 THR A CA 1
ATOM 711 C C . THR A 1 93 ? 11.308 -7.040 -5.749 1.00 83.00 93 THR A C 1
ATOM 713 O O . THR A 1 93 ? 10.224 -6.695 -5.288 1.00 83.00 93 THR A O 1
ATOM 716 N N . LEU A 1 94 ? 11.447 -7.459 -7.010 1.00 83.81 94 LEU A N 1
ATOM 717 C CA . LEU A 1 94 ? 10.341 -7.602 -7.959 1.00 83.81 94 LEU A CA 1
ATOM 718 C C . LEU A 1 94 ? 9.883 -9.075 -8.060 1.00 83.81 94 LEU A C 1
ATOM 720 O O . LEU A 1 94 ? 10.715 -9.974 -7.932 1.00 83.81 94 LEU A O 1
ATOM 724 N N . PRO A 1 95 ? 8.594 -9.363 -8.319 1.00 84.69 95 PRO A N 1
ATOM 725 C CA . PRO A 1 95 ? 8.124 -10.705 -8.678 1.00 84.69 95 PRO A CA 1
ATOM 726 C C . PRO A 1 95 ? 8.848 -11.235 -9.924 1.00 84.69 95 PRO A C 1
ATOM 728 O O . PRO A 1 95 ? 9.208 -10.441 -10.787 1.00 84.69 95 PRO A O 1
ATOM 731 N N . GLY A 1 96 ? 9.032 -12.559 -10.027 1.00 82.31 96 GLY A N 1
ATOM 732 C CA . GLY A 1 96 ? 9.849 -13.211 -11.068 1.00 82.31 96 GLY A CA 1
ATOM 733 C C . GLY A 1 96 ? 9.654 -12.637 -12.473 1.00 82.31 96 GLY A C 1
ATOM 734 O O . GLY A 1 96 ? 10.597 -12.085 -13.029 1.00 82.31 96 GLY A O 1
ATOM 735 N N . ASP A 1 97 ? 8.421 -12.652 -12.980 1.00 88.88 97 ASP A N 1
ATOM 736 C CA . ASP A 1 97 ? 8.119 -12.188 -14.342 1.00 88.88 97 ASP A CA 1
ATOM 737 C C . ASP A 1 97 ? 8.417 -10.687 -14.534 1.00 88.88 97 ASP A C 1
ATOM 739 O O . ASP A 1 97 ? 8.965 -10.283 -15.558 1.00 88.88 97 ASP A O 1
ATOM 743 N N . GLN A 1 98 ? 8.186 -9.867 -13.500 1.00 88.62 98 GLN A N 1
ATOM 744 C CA . GLN A 1 98 ? 8.448 -8.421 -13.538 1.00 88.62 98 GLN A CA 1
ATOM 745 C C . GLN A 1 98 ? 9.947 -8.089 -13.568 1.00 88.62 98 GLN A C 1
ATOM 747 O O . GLN A 1 98 ? 10.327 -7.042 -14.090 1.00 88.62 98 GLN A O 1
ATOM 752 N N . GLN A 1 99 ? 10.809 -8.951 -13.014 1.00 89.81 99 GLN A N 1
ATOM 753 C CA . GLN A 1 99 ? 12.266 -8.779 -13.108 1.00 89.81 99 GLN A CA 1
ATOM 754 C C . GLN A 1 99 ? 12.739 -8.931 -14.551 1.00 89.81 99 GLN A C 1
ATOM 756 O O . GLN A 1 99 ? 13.515 -8.110 -15.046 1.00 89.81 99 GLN A O 1
ATOM 761 N N . THR A 1 100 ? 12.259 -9.980 -15.218 1.00 91.44 100 THR A N 1
ATOM 762 C CA . THR A 1 100 ? 12.520 -10.243 -16.634 1.00 91.44 100 THR A CA 1
ATOM 763 C C . THR A 1 100 ? 12.022 -9.100 -17.497 1.00 91.44 100 THR A C 1
ATOM 765 O O . THR A 1 100 ? 12.806 -8.549 -18.265 1.00 91.44 100 THR A O 1
ATOM 768 N N . ASP A 1 101 ? 10.774 -8.672 -17.308 1.00 90.25 101 ASP A N 1
ATOM 769 C CA . ASP A 1 101 ? 10.191 -7.567 -18.069 1.00 90.25 101 ASP A CA 1
ATOM 770 C C . ASP A 1 101 ? 10.985 -6.268 -17.888 1.00 90.25 101 ASP A C 1
ATOM 772 O O . ASP A 1 101 ? 11.271 -5.571 -18.863 1.00 90.25 101 ASP A O 1
ATOM 776 N N . PHE A 1 102 ? 11.420 -5.968 -16.659 1.00 90.19 102 PHE A N 1
ATOM 777 C CA . PHE A 1 102 ? 12.258 -4.805 -16.371 1.00 90.19 102 PHE A CA 1
ATOM 778 C C . PHE A 1 102 ? 13.603 -4.857 -17.109 1.00 90.19 102 PHE A C 1
ATOM 780 O O . PHE A 1 102 ? 13.999 -3.876 -17.741 1.00 90.19 102 PHE A O 1
ATOM 787 N N . LEU A 1 103 ? 14.308 -5.992 -17.058 1.00 90.81 103 LEU A N 1
ATOM 788 C CA . LEU A 1 103 ? 15.590 -6.150 -17.750 1.00 90.81 103 LEU A CA 1
ATOM 789 C C . LEU A 1 103 ? 15.429 -6.080 -19.265 1.00 90.81 103 LEU A C 1
ATOM 791 O O . LEU A 1 103 ? 16.219 -5.414 -19.931 1.00 90.81 103 LEU A O 1
ATOM 795 N N . LEU A 1 104 ? 14.404 -6.731 -19.812 1.00 90.50 104 LEU A N 1
ATOM 796 C CA . LEU A 1 104 ? 14.111 -6.701 -21.240 1.00 90.50 104 LEU A CA 1
ATOM 797 C C . LEU A 1 104 ? 13.777 -5.284 -21.711 1.00 90.50 104 LEU A C 1
ATOM 799 O O . LEU A 1 104 ? 14.292 -4.854 -22.746 1.00 90.50 104 LEU A O 1
ATOM 803 N N . ALA A 1 105 ? 12.995 -4.533 -20.935 1.00 86.69 105 ALA A N 1
ATOM 804 C CA . ALA A 1 105 ? 12.716 -3.129 -21.208 1.00 86.69 105 ALA A CA 1
ATOM 805 C C . ALA A 1 105 ? 13.996 -2.279 -21.164 1.00 86.69 105 ALA A C 1
ATOM 807 O O . ALA A 1 105 ? 14.239 -1.488 -22.074 1.00 86.69 105 ALA A O 1
ATOM 808 N N . ALA A 1 106 ? 14.862 -2.486 -20.165 1.00 86.62 106 ALA A N 1
ATOM 809 C CA . ALA A 1 106 ? 16.126 -1.762 -20.044 1.00 86.62 106 ALA A CA 1
ATOM 810 C C . ALA A 1 106 ? 17.080 -2.040 -21.219 1.00 86.62 106 ALA A C 1
ATOM 812 O O . ALA A 1 106 ? 17.638 -1.104 -21.788 1.00 86.62 106 ALA A O 1
ATOM 813 N N . ILE A 1 107 ? 17.247 -3.306 -21.623 1.00 89.19 107 ILE A N 1
ATOM 814 C CA . ILE A 1 107 ? 18.055 -3.670 -22.800 1.00 89.19 107 ILE A CA 1
ATOM 815 C C . ILE A 1 107 ? 17.461 -3.049 -24.059 1.00 89.19 107 ILE A C 1
ATOM 817 O O . ILE A 1 107 ? 18.208 -2.494 -24.854 1.00 89.19 107 ILE A O 1
ATOM 821 N N . SER A 1 108 ? 16.141 -3.135 -24.239 1.00 85.00 108 SER A N 1
ATOM 822 C CA . SER A 1 108 ? 15.464 -2.611 -25.430 1.00 85.00 108 SER A CA 1
ATOM 823 C C . SER A 1 108 ? 15.632 -1.096 -25.542 1.00 85.00 108 SER A C 1
ATOM 825 O O . SER A 1 108 ? 15.952 -0.596 -26.616 1.00 85.00 108 SER A O 1
ATOM 827 N N . ALA A 1 109 ? 15.526 -0.375 -24.422 1.00 80.19 109 ALA A N 1
ATOM 828 C CA . ALA A 1 109 ? 15.742 1.069 -24.364 1.00 80.19 109 ALA A CA 1
ATOM 829 C C . ALA A 1 109 ? 17.208 1.469 -24.614 1.00 80.19 109 ALA A C 1
ATOM 831 O O . ALA A 1 109 ? 17.478 2.511 -25.214 1.00 80.19 109 ALA A O 1
ATOM 832 N N . LEU A 1 110 ? 18.159 0.648 -24.152 1.00 83.88 110 LEU A N 1
ATOM 833 C CA . LEU A 1 110 ? 19.600 0.882 -24.301 1.00 83.88 110 LEU A CA 1
ATOM 834 C C . LEU A 1 110 ? 20.178 0.324 -25.603 1.00 83.88 110 LEU A C 1
ATOM 836 O O . LEU A 1 110 ? 21.331 0.613 -25.929 1.00 83.88 110 LEU A O 1
ATOM 840 N N . LYS A 1 111 ? 19.412 -0.474 -26.353 1.00 83.19 111 LYS A N 1
ATOM 841 C CA . LYS A 1 111 ? 19.831 -1.007 -27.645 1.00 83.19 111 LYS A CA 1
ATOM 842 C C . LYS A 1 111 ? 20.134 0.163 -28.565 1.00 83.19 111 LYS A C 1
ATOM 844 O O . LYS A 1 111 ? 19.252 0.946 -28.918 1.00 83.19 111 LYS A O 1
ATOM 849 N N . CYS A 1 112 ? 21.414 0.303 -28.913 1.00 73.00 112 CYS A N 1
ATOM 850 C CA . CYS A 1 112 ? 21.811 1.213 -29.971 1.00 73.00 112 CYS A CA 1
ATOM 851 C C . CYS A 1 112 ? 21.024 0.841 -31.220 1.00 73.00 112 CYS A C 1
ATOM 853 O O . CYS A 1 112 ? 20.831 -0.344 -31.512 1.00 73.00 112 CYS A O 1
ATOM 855 N N . ASP A 1 113 ? 20.573 1.858 -31.939 1.00 79.69 113 ASP A N 1
ATOM 856 C CA . ASP A 1 113 ? 19.822 1.631 -33.148 1.00 79.69 113 ASP A CA 1
ATOM 857 C C . ASP A 1 113 ? 20.743 1.024 -34.208 1.00 79.69 113 ASP A C 1
ATOM 859 O O . ASP A 1 113 ? 21.617 1.688 -34.770 1.00 79.69 113 ASP A O 1
ATOM 863 N N . TRP A 1 114 ? 20.588 -0.278 -34.441 1.00 81.25 114 TRP A N 1
ATOM 864 C CA . TRP A 1 114 ? 21.412 -1.005 -35.400 1.00 81.25 114 TRP A CA 1
ATOM 865 C C . TRP A 1 114 ? 21.270 -0.420 -36.808 1.00 81.25 114 TRP A C 1
ATOM 867 O O . TRP A 1 114 ? 22.221 -0.470 -37.583 1.00 81.25 114 TRP A O 1
ATOM 877 N N . HIS A 1 115 ? 20.112 0.160 -37.135 1.00 83.56 115 HIS A N 1
ATOM 878 C CA . HIS A 1 115 ? 19.866 0.759 -38.435 1.00 83.56 115 HIS A CA 1
ATOM 879 C C . HIS A 1 115 ? 20.666 2.055 -38.603 1.00 83.56 115 HIS A C 1
ATOM 881 O O . HIS A 1 115 ? 21.257 2.283 -39.658 1.00 83.56 115 HIS A O 1
ATOM 887 N N . GLU A 1 116 ? 20.782 2.864 -37.546 1.00 88.38 116 GLU A N 1
ATOM 888 C CA . GLU A 1 116 ? 21.639 4.054 -37.550 1.00 88.38 116 GLU A CA 1
ATOM 889 C C . GLU A 1 116 ? 23.123 3.690 -37.738 1.00 88.38 116 GLU A C 1
ATOM 891 O O . GLU A 1 116 ? 23.815 4.334 -38.531 1.00 88.38 116 GLU A O 1
ATOM 896 N N . GLU A 1 117 ? 23.599 2.621 -37.088 1.00 84.50 117 GLU A N 1
ATOM 897 C CA . GLU A 1 117 ? 24.970 2.113 -37.262 1.00 84.50 117 GLU A CA 1
ATOM 898 C C . GLU A 1 117 ? 25.220 1.644 -38.708 1.00 84.50 117 GLU A C 1
ATOM 900 O O . GLU A 1 117 ? 26.246 1.980 -39.307 1.00 84.50 117 GLU A O 1
ATOM 905 N N . VAL A 1 118 ? 24.263 0.925 -39.310 1.00 86.94 118 VAL A N 1
ATOM 906 C CA . VAL A 1 118 ? 24.329 0.511 -40.723 1.00 86.94 118 VAL A CA 1
ATOM 907 C C . VAL A 1 118 ? 24.400 1.732 -41.640 1.00 86.94 118 VAL A C 1
ATOM 909 O O . VAL A 1 118 ? 25.280 1.802 -42.501 1.00 86.94 118 VAL A O 1
ATOM 912 N N . LEU A 1 119 ? 23.526 2.724 -41.442 1.00 90.56 119 LEU A N 1
ATOM 913 C CA . LEU A 1 119 ? 23.528 3.953 -42.237 1.00 90.56 119 LEU A CA 1
ATOM 914 C C . LEU A 1 119 ? 24.841 4.730 -42.070 1.00 90.56 119 LEU A C 1
ATOM 916 O O . LEU A 1 119 ? 25.363 5.270 -43.046 1.00 90.56 119 LEU A O 1
ATOM 920 N N . PHE A 1 120 ? 25.409 4.765 -40.863 1.00 91.06 120 PHE A N 1
ATOM 921 C CA . PHE A 1 120 ? 26.711 5.373 -40.595 1.00 91.06 120 PHE A CA 1
ATOM 922 C C . PHE A 1 120 ? 27.849 4.664 -41.341 1.00 91.06 120 PHE A C 1
ATOM 924 O O . PHE A 1 120 ? 28.655 5.329 -42.002 1.00 91.06 120 PHE A O 1
ATOM 931 N N . ASN A 1 121 ? 27.898 3.332 -41.286 1.00 88.19 121 ASN A N 1
ATOM 932 C CA . ASN A 1 121 ? 28.908 2.538 -41.986 1.00 88.19 121 ASN A CA 1
ATOM 933 C C . ASN A 1 121 ? 28.793 2.699 -43.509 1.00 88.19 121 ASN A C 1
ATOM 935 O O . ASN A 1 121 ? 29.789 2.999 -44.166 1.00 88.19 121 ASN A O 1
ATOM 939 N N . GLN A 1 122 ? 27.578 2.650 -44.063 1.00 91.81 122 GLN A N 1
ATOM 940 C CA . GLN A 1 122 ? 27.335 2.936 -45.481 1.00 91.81 122 GLN A CA 1
ATOM 941 C C . GLN A 1 122 ? 27.820 4.337 -45.877 1.00 91.81 122 GLN A C 1
ATOM 943 O O . GLN A 1 122 ? 28.485 4.508 -46.899 1.00 91.81 122 GLN A O 1
ATOM 948 N N . ARG A 1 123 ? 27.545 5.359 -45.056 1.00 95.00 123 ARG A N 1
ATOM 949 C CA . ARG A 1 123 ? 28.005 6.736 -45.300 1.00 95.00 123 ARG A CA 1
ATOM 950 C C . ARG A 1 123 ? 29.528 6.830 -45.339 1.00 95.00 123 ARG A C 1
ATOM 952 O O . ARG A 1 123 ? 30.076 7.554 -46.170 1.00 95.00 123 ARG A O 1
ATOM 959 N N . LYS A 1 124 ? 30.209 6.111 -44.445 1.00 94.31 124 LYS A N 1
ATOM 960 C CA . LYS A 1 124 ? 31.672 6.038 -44.391 1.00 94.31 124 LYS A CA 1
ATOM 961 C C . LYS A 1 124 ? 32.241 5.366 -45.641 1.00 94.31 124 LYS A C 1
ATOM 963 O O . LYS A 1 124 ? 33.181 5.904 -46.226 1.00 94.31 124 LYS A O 1
ATOM 968 N N . ASP A 1 125 ? 31.652 4.260 -46.084 1.00 91.25 125 ASP A N 1
ATOM 969 C CA . ASP A 1 125 ? 32.081 3.545 -47.292 1.00 91.25 125 ASP A CA 1
ATOM 970 C C . ASP A 1 125 ? 31.871 4.400 -48.551 1.00 91.25 125 ASP A C 1
ATOM 972 O O . ASP A 1 125 ? 32.778 4.540 -49.377 1.00 91.25 125 ASP A O 1
ATOM 976 N N . LEU A 1 126 ? 30.723 5.078 -48.655 1.00 95.62 126 LEU A N 1
ATOM 977 C CA . LEU A 1 126 ? 30.448 6.038 -49.727 1.00 95.62 126 LEU A CA 1
ATOM 978 C C . LEU A 1 126 ? 31.431 7.221 -49.714 1.00 95.62 126 LEU A C 1
ATOM 980 O O . LEU A 1 126 ? 31.878 7.662 -50.774 1.00 95.62 126 LEU A O 1
ATOM 984 N N . ALA A 1 127 ? 31.811 7.726 -48.536 1.00 95.00 127 ALA A N 1
ATOM 985 C CA . ALA A 1 127 ? 32.801 8.795 -48.413 1.00 95.00 127 ALA A CA 1
ATOM 986 C C . ALA A 1 127 ? 34.197 8.343 -48.875 1.00 95.00 127 ALA A C 1
ATOM 988 O O . ALA A 1 127 ? 34.869 9.074 -49.606 1.00 95.00 127 ALA A O 1
ATOM 989 N N . LEU A 1 128 ? 34.613 7.125 -48.512 1.00 95.62 128 LEU A N 1
ATOM 990 C CA . LEU A 1 128 ? 35.863 6.531 -48.994 1.00 95.62 128 LEU A CA 1
ATOM 991 C C . LEU A 1 128 ? 35.841 6.328 -50.514 1.00 95.62 128 LEU A C 1
ATOM 993 O O . LEU A 1 128 ? 36.820 6.661 -51.187 1.00 95.62 128 LEU A O 1
ATOM 997 N N . ARG A 1 129 ? 34.720 5.856 -51.077 1.00 96.69 129 ARG A N 1
ATOM 998 C CA . ARG A 1 129 ? 34.542 5.727 -52.532 1.00 96.69 129 ARG A CA 1
ATOM 999 C C . ARG A 1 129 ? 34.638 7.080 -53.236 1.00 96.69 129 ARG A C 1
ATOM 1001 O O . ARG A 1 129 ? 35.305 7.178 -54.264 1.00 96.69 129 ARG A O 1
ATOM 1008 N N . ALA A 1 130 ? 34.025 8.123 -52.680 1.00 97.25 130 ALA A N 1
ATOM 1009 C CA . ALA A 1 130 ? 34.106 9.473 -53.230 1.00 97.25 130 ALA A CA 1
ATOM 1010 C C . ALA A 1 130 ? 35.546 10.019 -53.218 1.00 97.25 130 ALA A C 1
ATOM 1012 O O . ALA A 1 130 ? 35.982 10.608 -54.206 1.00 97.25 130 ALA A O 1
ATOM 1013 N N . GLU A 1 131 ? 36.306 9.802 -52.138 1.00 97.62 131 GLU A N 1
ATOM 1014 C CA . GLU A 1 131 ? 37.727 10.179 -52.074 1.00 97.62 131 GLU A CA 1
ATOM 1015 C C . GLU A 1 131 ? 38.580 9.412 -53.089 1.00 97.62 131 GLU A C 1
ATOM 1017 O O . GLU A 1 131 ? 39.411 10.014 -53.771 1.00 97.62 131 GLU A O 1
ATOM 1022 N N . TYR A 1 132 ? 38.335 8.111 -53.255 1.00 97.69 132 TYR A N 1
ATOM 1023 C CA . TYR A 1 132 ? 38.995 7.310 -54.286 1.00 97.69 132 TYR A CA 1
ATOM 1024 C C . TYR A 1 132 ? 38.730 7.865 -55.695 1.00 97.69 132 TYR A C 1
ATOM 1026 O O . TYR A 1 132 ? 39.672 8.124 -56.442 1.00 97.69 132 TYR A O 1
ATOM 1034 N N . LEU A 1 133 ? 37.465 8.131 -56.036 1.00 97.44 133 LEU A N 1
ATOM 1035 C CA . LEU A 1 133 ? 37.082 8.681 -57.342 1.00 97.44 133 LEU A CA 1
ATOM 1036 C C . LEU A 1 133 ? 37.683 10.075 -57.580 1.00 97.44 133 LEU A C 1
ATOM 1038 O O . LEU A 1 133 ? 38.140 10.374 -58.681 1.00 97.44 133 LEU A O 1
ATOM 1042 N N . ARG A 1 134 ? 37.758 10.924 -56.544 1.00 97.62 134 ARG A N 1
ATOM 1043 C CA . ARG A 1 134 ? 38.459 12.220 -56.618 1.00 97.62 134 ARG A CA 1
ATOM 1044 C C . ARG A 1 134 ? 39.942 12.047 -56.943 1.00 97.62 134 ARG A C 1
ATOM 1046 O O . ARG A 1 134 ? 40.478 12.809 -57.745 1.00 97.62 134 ARG A O 1
ATOM 1053 N N . GLN A 1 135 ? 40.613 11.078 -56.321 1.00 97.88 135 GLN A N 1
ATOM 1054 C CA . GLN A 1 135 ? 42.019 10.784 -56.604 1.00 97.88 135 GLN A CA 1
ATOM 1055 C C . GLN A 1 135 ? 42.204 10.239 -58.023 1.00 97.88 135 GLN A C 1
ATOM 1057 O O . GLN A 1 135 ? 43.131 10.663 -58.708 1.00 97.88 135 GLN A O 1
ATOM 1062 N N . GLU A 1 136 ? 41.310 9.366 -58.490 1.00 96.81 136 GLU A N 1
ATOM 1063 C CA . GLU A 1 136 ? 41.333 8.841 -59.858 1.00 96.81 136 GLU A CA 1
ATOM 1064 C C . GLU A 1 136 ? 41.161 9.955 -60.900 1.00 96.81 136 GLU A C 1
ATOM 1066 O O . GLU A 1 136 ? 41.945 10.037 -61.844 1.00 96.81 136 GLU A O 1
ATOM 1071 N N . ILE A 1 137 ? 40.206 10.869 -60.699 1.00 96.69 137 ILE A N 1
ATOM 1072 C CA . ILE A 1 137 ? 40.014 12.032 -61.579 1.00 96.69 137 ILE A CA 1
ATOM 1073 C C . ILE A 1 137 ? 41.297 12.874 -61.642 1.00 96.69 137 ILE A C 1
ATOM 1075 O O . ILE A 1 137 ? 41.770 13.168 -62.740 1.00 96.69 137 ILE A O 1
ATOM 1079 N N . ARG A 1 138 ? 41.910 13.184 -60.488 1.00 97.31 138 ARG A N 1
ATOM 1080 C CA . ARG A 1 138 ? 43.176 13.941 -60.417 1.00 97.31 138 ARG A CA 1
ATOM 1081 C C . ARG A 1 138 ? 44.331 13.245 -61.137 1.00 97.31 138 ARG A C 1
ATOM 1083 O O . ARG A 1 138 ? 45.149 13.912 -61.761 1.00 97.31 138 ARG A O 1
ATOM 1090 N N . GLN A 1 139 ? 44.418 11.916 -61.070 1.00 96.19 139 GLN A N 1
ATOM 1091 C CA . GLN A 1 139 ? 45.467 11.155 -61.762 1.00 96.19 139 GLN A CA 1
ATOM 1092 C C . GLN A 1 139 ? 45.324 11.214 -63.291 1.00 96.19 139 GLN A C 1
ATOM 1094 O O . GLN A 1 139 ? 46.322 11.128 -64.005 1.00 96.19 139 GLN A O 1
ATOM 1099 N N . VAL A 1 140 ? 44.099 11.374 -63.800 1.00 95.88 140 VAL A N 1
ATOM 1100 C CA . VAL A 1 140 ? 43.795 11.385 -65.240 1.00 95.88 140 VAL A CA 1
ATOM 1101 C C . VAL A 1 140 ? 43.835 12.803 -65.841 1.00 95.88 140 VAL A C 1
ATOM 1103 O O . VAL A 1 140 ? 43.927 1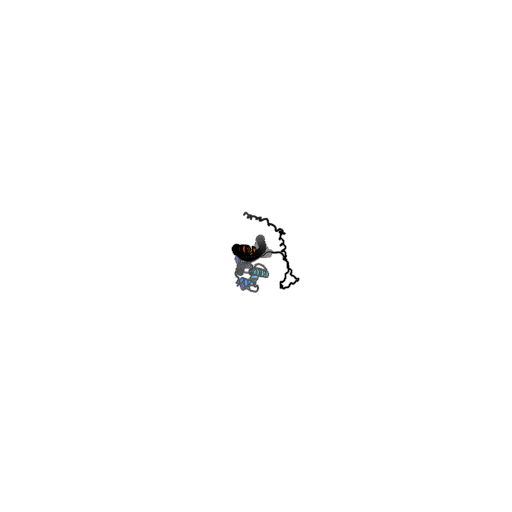2.951 -67.056 1.00 95.88 140 VAL A O 1
ATOM 1106 N N . GLU A 1 141 ? 43.840 13.864 -65.025 1.00 93.31 141 GLU A N 1
ATOM 1107 C CA . GLU A 1 141 ? 43.816 15.271 -65.477 1.00 93.31 141 GLU A CA 1
ATOM 1108 C C . GLU A 1 141 ? 45.021 15.712 -66.335 1.00 93.31 141 GLU A C 1
ATOM 1110 O O . GLU A 1 141 ? 44.929 16.719 -67.035 1.00 93.31 141 GLU A O 1
ATOM 1115 N N . GLY A 1 142 ? 46.131 14.966 -66.331 1.00 90.50 142 GLY A N 1
ATOM 1116 C CA . GLY A 1 142 ? 47.376 15.352 -67.006 1.00 90.50 142 GLY A CA 1
ATOM 1117 C C . GLY A 1 142 ? 47.543 14.915 -68.466 1.00 90.50 142 GLY A C 1
ATOM 1118 O O . GLY A 1 142 ? 48.478 15.382 -69.114 1.00 90.50 142 GLY A O 1
ATOM 1119 N N . SER A 1 143 ? 46.699 14.034 -69.014 1.00 88.81 143 SER A N 1
ATOM 1120 C CA . SER A 1 143 ? 46.858 13.583 -70.405 1.00 88.81 143 SER A CA 1
ATOM 1121 C C . SER A 1 143 ? 45.554 13.635 -71.206 1.00 88.81 143 SER A C 1
ATOM 1123 O O . SER A 1 143 ? 44.455 13.405 -70.710 1.00 88.81 143 SER A O 1
ATOM 1125 N N . GLN A 1 144 ? 45.691 14.023 -72.476 1.00 90.75 144 GLN A N 1
ATOM 1126 C CA . GLN A 1 144 ? 44.582 14.405 -73.357 1.00 90.75 144 GLN A CA 1
ATOM 1127 C C . GLN A 1 144 ? 44.204 13.312 -74.360 1.00 90.75 144 GLN A C 1
ATOM 1129 O O . GLN A 1 144 ? 43.577 13.585 -75.376 1.00 90.75 144 GLN A O 1
ATOM 1134 N N . THR A 1 145 ? 44.589 12.062 -74.105 1.00 96.12 145 THR A N 1
ATOM 1135 C CA . THR A 1 145 ? 44.118 10.952 -74.945 1.00 96.12 145 THR A CA 1
ATOM 1136 C C . THR A 1 145 ? 42.606 10.769 -74.780 1.00 96.12 145 THR A C 1
ATOM 1138 O O . THR A 1 145 ? 42.095 10.834 -73.659 1.00 96.12 145 THR A O 1
ATOM 1141 N N . ASP A 1 146 ? 41.890 10.477 -75.866 1.00 95.56 146 ASP A N 1
ATOM 1142 C CA . ASP A 1 146 ? 40.431 10.274 -75.835 1.00 95.56 146 ASP A CA 1
ATOM 1143 C C . ASP A 1 146 ? 39.999 9.199 -74.824 1.00 95.56 146 ASP A C 1
ATOM 1145 O O . ASP A 1 146 ? 39.001 9.354 -74.117 1.00 95.56 146 ASP A O 1
ATOM 1149 N N . ALA A 1 147 ? 40.794 8.135 -74.674 1.00 95.38 147 ALA A N 1
ATOM 1150 C CA . ALA A 1 147 ? 40.550 7.080 -73.691 1.00 95.38 147 ALA A CA 1
ATOM 1151 C C . ALA A 1 147 ? 40.560 7.608 -72.245 1.00 95.38 147 ALA A C 1
ATOM 1153 O O . ALA A 1 147 ? 39.744 7.205 -71.414 1.00 95.38 147 ALA A O 1
ATOM 1154 N N . GLN A 1 148 ? 41.461 8.540 -71.940 1.00 95.25 148 GLN A N 1
ATOM 1155 C CA . GLN A 1 148 ? 41.541 9.163 -70.623 1.00 95.25 148 GLN A CA 1
ATOM 1156 C C . GLN A 1 148 ? 40.422 10.174 -70.389 1.00 95.25 148 GLN A C 1
ATOM 1158 O O . GLN A 1 148 ? 39.870 10.211 -69.290 1.00 95.25 148 GLN A O 1
ATOM 1163 N N . LEU A 1 149 ? 40.009 10.922 -71.416 1.00 94.81 149 LEU A N 1
ATOM 1164 C CA . LEU A 1 149 ? 38.818 11.770 -71.331 1.00 94.81 149 LEU A CA 1
ATOM 1165 C C . LEU A 1 149 ? 37.568 10.938 -71.023 1.00 94.81 149 LEU A C 1
ATOM 1167 O O . LEU A 1 149 ? 36.809 11.292 -70.120 1.00 94.81 149 LEU A O 1
ATOM 1171 N N . SER A 1 150 ? 37.393 9.799 -71.700 1.00 96.12 150 SER A N 1
ATOM 1172 C CA . SER A 1 150 ? 36.290 8.871 -71.430 1.00 96.12 150 SER A CA 1
ATOM 1173 C C . SER A 1 150 ? 36.334 8.327 -70.000 1.00 96.12 150 SER A C 1
ATOM 1175 O O . SER A 1 150 ? 35.313 8.327 -69.312 1.00 96.12 150 SER A O 1
ATOM 1177 N N . ARG A 1 151 ? 37.514 7.914 -69.514 1.00 96.31 151 ARG A N 1
ATOM 1178 C CA . ARG A 1 151 ? 37.686 7.435 -68.133 1.00 96.31 151 ARG A CA 1
ATOM 1179 C C . ARG A 1 151 ? 37.373 8.525 -67.106 1.00 96.31 151 ARG A C 1
ATOM 1181 O O . ARG A 1 151 ? 36.684 8.260 -66.126 1.00 96.31 151 ARG A O 1
ATOM 1188 N N . ARG A 1 152 ? 37.817 9.761 -67.349 1.00 96.00 152 ARG A N 1
ATOM 1189 C CA . ARG A 1 152 ? 37.520 10.909 -66.481 1.00 96.00 152 ARG A CA 1
ATOM 1190 C C . ARG A 1 152 ? 36.023 11.201 -66.425 1.00 96.00 152 ARG A C 1
ATOM 1192 O O . ARG A 1 152 ? 35.501 11.464 -65.344 1.00 96.00 152 ARG A O 1
ATOM 1199 N N . MET A 1 153 ? 35.334 11.158 -67.568 1.00 96.69 153 MET A N 1
ATOM 1200 C CA . MET A 1 153 ? 33.881 11.348 -67.622 1.00 96.69 153 MET A CA 1
ATOM 1201 C C . MET A 1 153 ? 33.145 10.256 -66.843 1.00 96.69 153 MET A C 1
ATOM 1203 O O . MET A 1 153 ? 32.263 10.585 -66.053 1.00 96.69 153 MET A O 1
ATOM 1207 N N . ALA A 1 154 ? 33.550 8.991 -66.994 1.00 97.25 154 ALA A N 1
ATOM 1208 C CA . ALA A 1 154 ? 32.977 7.878 -66.239 1.00 97.25 154 ALA A CA 1
ATOM 1209 C C . ALA A 1 154 ? 33.177 8.046 -64.721 1.00 97.25 154 ALA A C 1
ATOM 1211 O O . ALA A 1 154 ? 32.200 8.034 -63.975 1.00 97.25 154 ALA A O 1
ATOM 1212 N N . ALA A 1 155 ? 34.406 8.321 -64.267 1.00 97.06 155 ALA A N 1
ATOM 1213 C CA . ALA A 1 155 ? 34.696 8.543 -62.847 1.00 97.06 155 ALA A CA 1
ATOM 1214 C C . ALA A 1 155 ? 33.945 9.763 -62.275 1.00 97.06 155 ALA A C 1
ATOM 1216 O O . ALA A 1 155 ? 33.487 9.741 -61.134 1.00 97.06 155 ALA A O 1
ATOM 1217 N N . SER A 1 156 ? 33.765 10.820 -63.076 1.00 97.69 156 SER A N 1
ATOM 1218 C CA . SER A 1 156 ? 32.983 12.001 -62.682 1.00 97.69 156 SER A CA 1
ATOM 1219 C C . SER A 1 156 ? 31.489 11.687 -62.554 1.00 97.69 156 SER A C 1
ATOM 1221 O O . SER A 1 156 ? 30.843 12.162 -61.620 1.00 97.69 156 SER A O 1
ATOM 1223 N N . ALA A 1 157 ? 30.937 10.874 -63.460 1.00 97.75 157 ALA A N 1
ATOM 1224 C CA . ALA A 1 157 ? 29.552 10.418 -63.384 1.00 97.75 157 ALA A CA 1
ATOM 1225 C C . ALA A 1 157 ? 29.321 9.531 -62.148 1.00 97.75 157 ALA A C 1
ATOM 1227 O O . ALA A 1 157 ? 28.378 9.773 -61.393 1.00 97.75 157 ALA A O 1
ATOM 1228 N N . GLU A 1 158 ? 30.222 8.579 -61.880 1.00 97.56 158 GLU A N 1
ATOM 1229 C CA . GLU A 1 158 ? 30.181 7.751 -60.667 1.00 97.56 158 GLU A CA 1
ATOM 1230 C C . GLU A 1 158 ? 30.309 8.587 -59.387 1.00 97.56 158 GLU A C 1
ATOM 1232 O O . GLU A 1 158 ? 29.640 8.312 -58.390 1.00 97.56 158 GLU A O 1
ATOM 1237 N N . LEU A 1 159 ? 31.135 9.637 -59.396 1.00 97.56 159 LEU A N 1
ATOM 1238 C CA . LEU A 1 159 ? 31.284 10.528 -58.247 1.00 97.56 159 LEU A CA 1
ATOM 1239 C C . LEU A 1 159 ? 29.978 11.281 -57.952 1.00 97.56 159 LEU A C 1
ATOM 1241 O O . LEU A 1 159 ? 29.568 11.367 -56.794 1.00 97.56 159 LEU A O 1
ATOM 1245 N N . LEU A 1 160 ? 29.294 11.788 -58.983 1.00 98.12 160 LEU A N 1
ATOM 1246 C CA . LEU A 1 160 ? 27.983 12.430 -58.831 1.00 98.12 160 LEU A CA 1
ATOM 1247 C C . LEU A 1 160 ? 26.925 11.449 -58.315 1.00 98.12 160 LEU A C 1
ATOM 1249 O O . LEU A 1 160 ? 26.154 11.802 -57.421 1.00 98.12 160 LEU A O 1
ATOM 1253 N N . GLN A 1 161 ? 26.924 10.211 -58.816 1.00 97.56 161 GLN A N 1
ATOM 1254 C CA . GLN A 1 161 ? 26.055 9.150 -58.303 1.00 97.56 161 GLN A CA 1
ATOM 1255 C C . GLN A 1 161 ? 26.356 8.843 -56.829 1.00 97.56 161 GLN A C 1
ATOM 1257 O O . GLN A 1 161 ? 25.432 8.743 -56.022 1.00 97.56 161 GLN A O 1
ATOM 1262 N N . THR A 1 162 ? 27.638 8.777 -56.456 1.00 97.00 162 THR A N 1
ATOM 1263 C CA . THR A 1 162 ? 28.080 8.563 -55.070 1.00 97.00 162 THR A CA 1
ATOM 1264 C C . THR A 1 162 ? 27.594 9.695 -54.160 1.00 97.00 162 THR A C 1
ATOM 1266 O O . THR A 1 162 ? 27.075 9.428 -53.078 1.00 97.00 162 THR A O 1
ATOM 1269 N N . TYR A 1 163 ? 27.661 10.960 -54.595 1.00 97.94 163 TYR A N 1
ATOM 1270 C CA . TYR A 1 163 ? 27.075 12.077 -53.840 1.00 97.94 163 TYR A CA 1
ATOM 1271 C C . TYR A 1 163 ? 25.552 11.994 -53.719 1.00 97.94 163 TYR A C 1
ATOM 1273 O O . TYR A 1 163 ? 25.012 12.329 -52.663 1.00 97.94 163 TYR A O 1
ATOM 1281 N N . GLY A 1 164 ? 24.865 11.535 -54.769 1.00 97.31 164 GLY A N 1
ATOM 1282 C CA . GLY A 1 164 ? 23.433 11.240 -54.722 1.00 97.31 164 GLY A CA 1
ATOM 1283 C C . GLY A 1 164 ? 23.101 10.219 -53.633 1.00 97.31 164 GLY A C 1
ATOM 1284 O O . GLY A 1 164 ? 22.246 10.486 -52.789 1.00 97.31 164 GLY A O 1
ATOM 1285 N N . ALA A 1 165 ? 23.847 9.112 -53.584 1.00 96.69 165 ALA A N 1
ATOM 1286 C CA . ALA A 1 165 ? 23.697 8.074 -52.566 1.00 96.69 165 ALA A CA 1
ATOM 1287 C C . ALA A 1 165 ? 23.994 8.593 -51.146 1.00 96.69 165 ALA A C 1
ATOM 1289 O O . ALA A 1 165 ? 23.225 8.329 -50.226 1.00 96.69 165 ALA A O 1
ATOM 1290 N N . VAL A 1 166 ? 25.049 9.399 -50.957 1.00 97.19 166 VAL A N 1
ATOM 1291 C CA . VAL A 1 166 ? 25.353 10.023 -49.651 1.00 97.19 166 VAL A CA 1
ATOM 1292 C C . VAL A 1 166 ? 24.210 10.926 -49.190 1.00 97.19 166 VAL A C 1
ATOM 1294 O O . VAL A 1 166 ? 23.846 10.903 -48.015 1.00 97.19 166 VAL A O 1
ATOM 1297 N N . ARG A 1 167 ? 23.632 11.723 -50.098 1.00 97.81 167 ARG A N 1
ATOM 1298 C CA . ARG A 1 167 ? 22.502 12.605 -49.780 1.00 97.81 167 ARG A CA 1
ATOM 1299 C C . ARG A 1 167 ? 21.265 11.804 -49.382 1.00 97.81 167 ARG A C 1
ATOM 1301 O O . ARG A 1 167 ? 20.626 12.163 -48.397 1.00 97.81 167 ARG A O 1
ATOM 1308 N N . GLN A 1 168 ? 20.946 10.743 -50.119 1.00 96.94 168 GLN A N 1
ATOM 1309 C CA . GLN A 1 168 ? 19.825 9.864 -49.794 1.00 96.94 168 GLN A CA 1
ATOM 1310 C C . GLN A 1 168 ? 20.030 9.193 -48.430 1.00 96.94 168 GLN A C 1
ATOM 1312 O O . GLN A 1 168 ? 19.170 9.310 -47.566 1.00 96.94 168 GLN A O 1
ATOM 1317 N N . ASN A 1 169 ? 21.204 8.614 -48.182 1.00 96.69 169 ASN A N 1
ATOM 1318 C CA . ASN A 1 169 ? 21.539 7.990 -46.902 1.00 96.69 169 ASN A CA 1
ATOM 1319 C C . ASN A 1 169 ? 21.541 9.000 -45.727 1.00 96.69 169 ASN A C 1
ATOM 1321 O O . ASN A 1 169 ? 21.217 8.653 -44.593 1.00 96.69 169 ASN A O 1
ATOM 1325 N N . LEU A 1 170 ? 21.904 10.271 -45.956 1.00 96.25 170 LEU A N 1
ATOM 1326 C CA . LEU A 1 170 ? 21.739 11.346 -44.959 1.00 96.25 170 LEU A CA 1
ATOM 1327 C C . LEU A 1 170 ? 20.265 11.632 -44.673 1.00 96.25 170 LEU A C 1
ATOM 1329 O O . LEU A 1 170 ? 19.901 11.815 -43.514 1.00 96.25 170 LEU A O 1
ATOM 1333 N N . GLN A 1 171 ? 19.429 11.677 -45.709 1.00 97.44 171 GLN A N 1
ATOM 1334 C CA . GLN A 1 171 ? 17.996 11.897 -45.560 1.00 97.44 171 GLN A CA 1
ATOM 1335 C C . GLN A 1 171 ? 17.325 10.732 -44.820 1.00 97.44 171 GLN A C 1
ATOM 1337 O O . GLN A 1 171 ? 16.564 10.988 -43.895 1.00 97.44 171 GLN A O 1
ATOM 1342 N N . GLU A 1 172 ? 17.662 9.489 -45.167 1.00 94.88 172 GLU A N 1
ATOM 1343 C CA . GLU A 1 172 ? 17.181 8.273 -44.495 1.00 94.88 172 GLU A CA 1
ATOM 1344 C C . GLU A 1 172 ? 17.593 8.244 -43.019 1.00 94.88 172 GLU A C 1
ATOM 1346 O O . GLU A 1 172 ? 16.762 8.009 -42.147 1.00 94.88 172 GLU A O 1
ATOM 1351 N N . ALA A 1 173 ? 18.845 8.592 -42.702 1.00 92.94 173 ALA A N 1
ATOM 1352 C CA . ALA A 1 173 ? 19.286 8.692 -41.309 1.00 92.94 173 ALA A CA 1
ATOM 1353 C C . ALA A 1 173 ? 18.538 9.786 -40.532 1.00 92.94 173 ALA A C 1
ATOM 1355 O O . ALA A 1 173 ? 18.216 9.606 -39.360 1.00 92.94 173 ALA A O 1
ATOM 1356 N N . GLN A 1 174 ? 18.223 10.915 -41.175 1.00 95.31 174 GLN A N 1
ATOM 1357 C CA . GLN A 1 174 ? 17.438 11.982 -40.550 1.00 95.31 174 GLN A CA 1
ATOM 1358 C C . GLN A 1 174 ? 15.977 11.590 -40.320 1.00 95.31 174 GLN A C 1
ATOM 1360 O O . GLN A 1 174 ? 15.411 11.978 -39.298 1.00 95.31 174 GLN A O 1
ATOM 1365 N N . THR A 1 175 ? 15.341 10.884 -41.259 1.00 95.75 175 THR A N 1
ATOM 1366 C CA . THR A 1 175 ? 13.964 10.400 -41.078 1.00 95.75 175 THR A CA 1
ATOM 1367 C C . THR A 1 175 ? 13.914 9.346 -39.985 1.00 95.75 175 THR A C 1
ATOM 1369 O O . THR A 1 175 ? 13.129 9.489 -39.052 1.00 95.75 175 THR A O 1
ATOM 1372 N N . HIS A 1 176 ? 14.835 8.385 -40.029 1.00 92.50 176 HIS A N 1
ATOM 1373 C CA . HIS A 1 176 ? 14.957 7.329 -39.031 1.00 92.50 176 HIS A CA 1
ATOM 1374 C C . HIS A 1 176 ? 15.191 7.887 -37.623 1.00 92.50 176 HIS A C 1
ATOM 1376 O O . HIS A 1 176 ? 14.460 7.566 -36.692 1.00 92.50 176 HIS A O 1
ATOM 1382 N N . GLY A 1 177 ? 16.130 8.827 -37.468 1.00 88.94 177 GLY A N 1
ATOM 1383 C CA . GLY A 1 177 ? 16.391 9.468 -36.176 1.00 88.94 177 GLY A CA 1
ATOM 1384 C C . GLY A 1 177 ? 15.163 10.176 -35.588 1.00 88.94 177 GLY A C 1
ATOM 1385 O O . GLY A 1 177 ? 14.943 10.122 -34.378 1.00 88.94 177 GLY A O 1
ATOM 1386 N N . LYS A 1 178 ? 14.318 10.793 -36.429 1.00 93.88 178 LYS A N 1
ATOM 1387 C CA . LYS A 1 178 ? 13.053 11.400 -35.979 1.00 93.88 178 LYS A CA 1
ATOM 1388 C C . LYS A 1 178 ? 12.037 10.351 -35.537 1.00 93.88 178 LYS A C 1
ATOM 1390 O O . LYS A 1 178 ? 11.377 10.564 -34.526 1.00 93.88 178 LYS A O 1
ATOM 1395 N N . GLU A 1 179 ? 11.905 9.252 -36.273 1.00 92.06 179 GLU A N 1
ATOM 1396 C CA . GLU A 1 179 ? 10.981 8.160 -35.940 1.00 92.06 179 GLU A CA 1
ATOM 1397 C C . GLU A 1 179 ? 11.361 7.503 -34.610 1.00 92.06 179 GLU A C 1
ATOM 1399 O O . GLU A 1 179 ? 10.521 7.362 -33.724 1.00 92.06 179 GLU A O 1
ATOM 1404 N N . VAL A 1 180 ? 12.647 7.202 -34.422 1.00 86.94 180 VAL A N 1
ATOM 1405 C CA . VAL A 1 180 ? 13.184 6.630 -33.180 1.00 86.94 180 VAL A CA 1
ATOM 1406 C C . VAL A 1 180 ? 12.997 7.587 -32.010 1.00 86.94 180 VAL A C 1
ATOM 1408 O O . VAL A 1 180 ? 12.590 7.172 -30.925 1.00 86.94 180 VAL A O 1
ATOM 1411 N N . GLN A 1 181 ? 13.263 8.881 -32.211 1.00 87.25 181 GLN A N 1
ATOM 1412 C CA . GLN A 1 181 ? 13.032 9.885 -31.178 1.00 87.25 181 GLN A CA 1
ATOM 1413 C C . GLN A 1 181 ? 11.548 9.968 -30.798 1.00 87.25 181 GLN A C 1
ATOM 1415 O O . GLN A 1 181 ? 11.231 9.967 -29.611 1.00 87.25 181 GLN A O 1
ATOM 1420 N N . GLN A 1 182 ? 10.638 10.000 -31.774 1.00 91.81 182 GLN A N 1
ATOM 1421 C CA . GLN A 1 182 ? 9.195 10.029 -31.518 1.00 91.81 182 GLN A CA 1
ATOM 1422 C C . GLN A 1 182 ? 8.714 8.770 -30.790 1.00 91.81 182 GLN A C 1
ATOM 1424 O O . GLN A 1 182 ? 7.934 8.878 -29.843 1.00 91.81 182 GLN A O 1
ATOM 1429 N N . ALA A 1 183 ? 9.209 7.594 -31.186 1.00 85.31 183 ALA A N 1
ATOM 1430 C CA . ALA A 1 183 ? 8.922 6.337 -30.505 1.00 85.31 183 ALA A CA 1
ATOM 1431 C C . ALA A 1 183 ? 9.381 6.396 -29.039 1.00 85.31 183 ALA A C 1
ATOM 1433 O O . ALA A 1 183 ? 8.565 6.205 -28.138 1.00 85.31 183 ALA A O 1
ATOM 1434 N N . ARG A 1 184 ? 10.633 6.800 -28.783 1.00 82.38 184 ARG A N 1
ATOM 1435 C CA . ARG A 1 184 ? 11.173 6.967 -27.421 1.00 82.38 184 ARG A CA 1
ATOM 1436 C C . ARG A 1 184 ? 10.390 7.984 -26.593 1.00 82.38 184 ARG A C 1
ATOM 1438 O O . ARG A 1 184 ? 10.111 7.738 -25.426 1.00 82.38 184 ARG A O 1
ATOM 1445 N N . GLU A 1 185 ? 10.012 9.121 -27.171 1.00 84.06 185 GLU A N 1
ATOM 1446 C CA . GLU A 1 185 ? 9.185 10.120 -26.484 1.00 84.06 185 GLU A CA 1
ATOM 1447 C C . GLU A 1 185 ? 7.801 9.563 -26.122 1.00 84.06 185 GLU A C 1
ATOM 1449 O O . GLU A 1 185 ? 7.282 9.869 -25.047 1.00 84.06 185 GLU A O 1
ATOM 1454 N N . SER A 1 186 ? 7.201 8.740 -26.986 1.00 88.94 186 SER A N 1
ATOM 1455 C CA . SER A 1 186 ? 5.920 8.083 -26.702 1.00 88.94 186 SER A CA 1
ATOM 1456 C C . SER A 1 186 ? 6.033 7.027 -25.596 1.00 88.94 186 SER A C 1
ATOM 1458 O O . SER A 1 186 ? 5.192 6.994 -24.698 1.00 88.94 186 SER A O 1
ATOM 1460 N N . GLU A 1 187 ? 7.111 6.240 -25.587 1.00 80.81 187 GLU A N 1
ATOM 1461 C CA . GLU A 1 187 ? 7.395 5.254 -24.540 1.00 80.81 187 GLU A CA 1
ATOM 1462 C C . GLU A 1 187 ? 7.672 5.924 -23.192 1.00 80.81 187 GLU A C 1
ATOM 1464 O O . GLU A 1 187 ? 7.135 5.504 -22.169 1.00 80.81 187 GLU A O 1
ATOM 1469 N N . LEU A 1 188 ? 8.455 7.009 -23.177 1.00 79.12 188 LEU A N 1
ATOM 1470 C CA . LEU A 1 188 ? 8.721 7.779 -21.960 1.00 79.12 188 LEU A CA 1
ATOM 1471 C C . LEU A 1 188 ? 7.449 8.418 -21.394 1.00 79.12 188 LEU A C 1
ATOM 1473 O O . LEU A 1 188 ? 7.292 8.464 -20.175 1.00 79.12 188 LEU A O 1
ATOM 1477 N N . LYS A 1 189 ? 6.529 8.879 -22.251 1.00 89.44 189 LYS A N 1
ATOM 1478 C CA . LYS A 1 189 ? 5.209 9.362 -21.813 1.00 89.44 189 LYS A CA 1
ATOM 1479 C C . LYS A 1 189 ? 4.393 8.246 -21.170 1.00 89.44 189 LYS A C 1
ATOM 1481 O O . LYS A 1 189 ? 3.901 8.438 -20.064 1.00 89.44 189 LYS A O 1
ATOM 1486 N N . LEU A 1 190 ? 4.321 7.077 -21.808 1.00 87.12 190 LEU A N 1
ATOM 1487 C CA . LEU A 1 190 ? 3.629 5.914 -21.250 1.00 87.12 190 LEU A CA 1
ATOM 1488 C C . LEU A 1 190 ? 4.231 5.497 -19.899 1.00 87.12 190 LEU A C 1
ATOM 1490 O O . LEU A 1 190 ? 3.501 5.232 -18.946 1.00 87.12 190 LEU A O 1
ATOM 1494 N N . LEU A 1 191 ? 5.562 5.473 -19.787 1.00 77.31 191 LEU A N 1
ATOM 1495 C CA . LEU A 1 191 ? 6.248 5.151 -18.537 1.00 77.31 191 LEU A CA 1
ATOM 1496 C C . LEU A 1 191 ? 5.956 6.195 -17.449 1.00 77.31 191 LEU A C 1
ATOM 1498 O O . LEU A 1 191 ? 5.714 5.830 -16.301 1.00 77.31 191 LEU A O 1
ATOM 1502 N N . ALA A 1 192 ? 5.939 7.484 -17.797 1.00 80.38 192 ALA A N 1
ATOM 1503 C CA . ALA A 1 192 ? 5.581 8.552 -16.868 1.00 80.38 192 ALA A CA 1
ATOM 1504 C C . ALA A 1 192 ? 4.132 8.418 -16.368 1.00 80.38 192 ALA A C 1
ATOM 1506 O O . ALA A 1 192 ? 3.891 8.552 -15.168 1.00 80.38 192 ALA A O 1
ATOM 1507 N N . GLU A 1 193 ? 3.186 8.086 -17.251 1.00 90.38 193 GLU A N 1
ATOM 1508 C CA . GLU A 1 193 ? 1.793 7.795 -16.885 1.00 90.38 193 GLU A CA 1
ATOM 1509 C C . GLU A 1 193 ? 1.701 6.582 -15.948 1.00 90.38 193 GLU A C 1
ATOM 1511 O O . GLU A 1 193 ? 1.034 6.647 -14.916 1.00 90.38 193 GLU A O 1
ATOM 1516 N N . GLN A 1 194 ? 2.429 5.497 -16.233 1.00 83.25 194 GLN A N 1
ATOM 1517 C CA . GLN A 1 194 ? 2.482 4.322 -15.354 1.00 83.25 194 GLN A CA 1
ATOM 1518 C C . GLN A 1 194 ? 3.072 4.645 -13.975 1.00 83.25 194 GLN A C 1
ATOM 1520 O O . GLN A 1 194 ? 2.558 4.168 -12.961 1.00 83.25 194 GLN A O 1
ATOM 1525 N N . ILE A 1 195 ? 4.128 5.463 -13.914 1.00 79.81 195 ILE A N 1
ATOM 1526 C CA . ILE A 1 195 ? 4.704 5.940 -12.648 1.00 79.81 195 ILE A CA 1
ATOM 1527 C C . ILE A 1 195 ? 3.670 6.773 -11.888 1.00 79.81 195 ILE A C 1
ATOM 1529 O O . ILE A 1 195 ? 3.489 6.563 -10.692 1.00 79.81 195 ILE A O 1
ATOM 1533 N N . GLN A 1 196 ? 2.949 7.669 -12.563 1.00 91.25 196 GLN A N 1
ATOM 1534 C CA . GLN A 1 196 ? 1.907 8.484 -11.939 1.00 91.25 196 GLN A CA 1
ATOM 1535 C C . GLN A 1 196 ? 0.767 7.626 -11.371 1.00 91.25 196 GLN A C 1
ATOM 1537 O O . GLN A 1 196 ? 0.307 7.887 -10.260 1.00 91.25 196 GLN A O 1
ATOM 1542 N N . VAL A 1 197 ? 0.350 6.577 -12.088 1.00 91.62 197 VAL A N 1
ATOM 1543 C CA . VAL A 1 197 ? -0.631 5.599 -11.591 1.00 91.62 197 VAL A CA 1
ATOM 1544 C C . VAL A 1 197 ? -0.104 4.881 -10.347 1.00 91.62 197 VAL A C 1
ATOM 1546 O O . VAL A 1 197 ? -0.826 4.792 -9.357 1.00 91.62 197 VAL A O 1
ATOM 1549 N N . ARG A 1 198 ? 1.156 4.419 -10.349 1.00 87.25 198 ARG A N 1
ATOM 1550 C CA . ARG A 1 198 ? 1.768 3.774 -9.170 1.00 87.25 198 ARG A CA 1
ATOM 1551 C C . ARG A 1 198 ? 1.830 4.710 -7.963 1.00 87.25 198 ARG A C 1
ATOM 1553 O O . ARG A 1 198 ? 1.435 4.303 -6.881 1.00 87.25 198 ARG A O 1
ATOM 1560 N N . VAL A 1 199 ? 2.220 5.969 -8.162 1.00 90.75 199 VAL A N 1
ATOM 1561 C CA . VAL A 1 199 ? 2.210 6.992 -7.101 1.00 90.75 199 VAL A CA 1
ATOM 1562 C C . VAL A 1 199 ? 0.794 7.215 -6.552 1.00 90.75 199 VAL A C 1
ATOM 1564 O O . VAL A 1 199 ? 0.625 7.415 -5.351 1.00 90.75 199 VAL A O 1
ATOM 1567 N N . GLY A 1 200 ? -0.233 7.159 -7.407 1.00 93.50 200 GLY A N 1
ATOM 1568 C CA . GLY A 1 200 ? -1.635 7.202 -6.980 1.00 93.50 200 GLY A CA 1
ATOM 1569 C C . GLY A 1 200 ? -2.019 6.018 -6.089 1.00 93.50 200 GLY A C 1
ATOM 1570 O O . GLY A 1 200 ? -2.578 6.225 -5.015 1.00 93.50 200 GLY A O 1
ATOM 1571 N N . ILE A 1 201 ? -1.654 4.799 -6.496 1.00 93.00 201 ILE A N 1
ATOM 1572 C CA . ILE A 1 201 ? -1.891 3.570 -5.720 1.00 93.00 201 ILE A CA 1
ATOM 1573 C C . ILE A 1 201 ? -1.181 3.630 -4.361 1.00 93.00 201 ILE A C 1
ATOM 1575 O O . ILE A 1 201 ? -1.788 3.296 -3.346 1.00 93.00 201 ILE A O 1
ATOM 1579 N N . ASP A 1 202 ? 0.074 4.083 -4.319 1.00 91.50 202 ASP A N 1
ATOM 1580 C CA . ASP A 1 202 ? 0.841 4.191 -3.072 1.00 91.50 202 ASP A CA 1
ATOM 1581 C C . ASP A 1 202 ? 0.178 5.167 -2.085 1.00 91.50 202 ASP A C 1
ATOM 1583 O O . ASP A 1 202 ? 0.098 4.888 -0.888 1.00 91.50 202 ASP A O 1
ATOM 1587 N N . LYS A 1 203 ? -0.374 6.278 -2.589 1.00 96.75 203 LYS A N 1
ATOM 1588 C CA . LYS A 1 203 ? -1.129 7.235 -1.773 1.00 96.75 203 LYS A CA 1
ATOM 1589 C C . LYS A 1 203 ? -2.433 6.637 -1.236 1.00 96.75 203 LYS A C 1
ATOM 1591 O O . LYS A 1 203 ? -2.728 6.784 -0.054 1.00 96.75 203 LYS A O 1
ATOM 1596 N N . GLU A 1 204 ? -3.206 5.951 -2.080 1.00 97.44 204 GLU A N 1
ATOM 1597 C CA . GLU A 1 204 ? -4.433 5.265 -1.645 1.00 97.44 204 GLU A CA 1
ATOM 1598 C C . GLU A 1 204 ? -4.137 4.192 -0.587 1.00 97.44 204 GLU A C 1
ATOM 1600 O O . GLU A 1 204 ? -4.905 4.016 0.361 1.00 97.44 204 GLU A O 1
ATOM 1605 N N . LEU A 1 205 ? -3.005 3.495 -0.713 1.00 95.75 205 LEU A N 1
ATOM 1606 C CA . LEU A 1 205 ? -2.547 2.519 0.269 1.00 95.75 205 LEU A CA 1
ATOM 1607 C C . LEU A 1 205 ? -2.230 3.193 1.613 1.00 95.75 205 LEU A C 1
ATOM 1609 O O . LEU A 1 205 ? -2.690 2.712 2.650 1.00 95.75 205 LEU A O 1
ATOM 1613 N N . GLU A 1 206 ? -1.521 4.324 1.608 1.00 96.94 206 GLU A N 1
ATOM 1614 C CA . GLU A 1 206 ? -1.242 5.109 2.819 1.00 96.94 206 GLU A CA 1
ATOM 1615 C C . GLU A 1 206 ? -2.537 5.603 3.499 1.00 96.94 206 GLU A C 1
ATOM 1617 O O . GLU A 1 206 ? -2.699 5.469 4.720 1.00 96.94 206 GLU A O 1
ATOM 1622 N N . ASP A 1 207 ? -3.508 6.084 2.720 1.00 97.88 207 ASP A N 1
ATOM 1623 C CA . ASP A 1 207 ? -4.829 6.498 3.212 1.00 97.88 207 ASP A CA 1
ATOM 1624 C C . ASP A 1 207 ? -5.604 5.310 3.828 1.00 97.88 207 ASP A C 1
ATOM 1626 O O . ASP A 1 207 ? -6.200 5.418 4.904 1.00 97.88 207 ASP A O 1
ATOM 1630 N N . LEU A 1 208 ? -5.551 4.122 3.218 1.00 97.94 208 LEU A N 1
ATOM 1631 C CA . LEU A 1 208 ? -6.149 2.913 3.798 1.00 97.94 208 LEU A CA 1
ATOM 1632 C C . LEU A 1 208 ? -5.442 2.470 5.088 1.00 97.94 208 LEU A C 1
ATOM 1634 O O . LEU A 1 208 ? -6.096 2.010 6.032 1.00 97.94 208 LEU A O 1
ATOM 1638 N N . GLU A 1 209 ? -4.121 2.617 5.175 1.00 98.00 209 GLU A N 1
ATOM 1639 C CA . GLU A 1 209 ? -3.357 2.308 6.385 1.00 98.00 209 GLU A CA 1
ATOM 1640 C C . GLU A 1 209 ? -3.648 3.274 7.536 1.00 98.00 209 GLU A C 1
ATOM 1642 O O . GLU A 1 209 ? -3.726 2.839 8.693 1.00 98.00 209 GLU A O 1
ATOM 1647 N N . THR A 1 210 ? -3.833 4.566 7.249 1.00 98.25 210 THR A N 1
ATOM 1648 C CA . THR A 1 210 ? -4.277 5.546 8.253 1.00 98.25 210 THR A CA 1
ATOM 1649 C C . THR A 1 210 ? -5.677 5.199 8.757 1.00 98.25 210 THR A C 1
ATOM 1651 O O . THR A 1 210 ? -5.851 5.037 9.968 1.00 98.25 210 THR A O 1
ATOM 1654 N N . ARG A 1 211 ? -6.639 4.925 7.863 1.00 98.38 211 ARG A N 1
ATOM 1655 C CA . ARG A 1 211 ? -8.004 4.537 8.260 1.00 98.38 211 ARG A CA 1
ATOM 1656 C C . ARG A 1 211 ? -8.040 3.237 9.065 1.00 98.38 211 ARG A C 1
ATOM 1658 O O . ARG A 1 211 ? -8.780 3.119 10.041 1.00 98.38 211 ARG A O 1
ATOM 1665 N N . LYS A 1 212 ? -7.210 2.255 8.705 1.00 98.31 212 LYS A N 1
ATOM 1666 C CA . LYS A 1 212 ? -7.047 1.009 9.471 1.00 98.31 212 LYS A CA 1
ATOM 1667 C C . LYS A 1 212 ? -6.531 1.269 10.889 1.00 98.31 212 LYS A C 1
ATOM 1669 O O . LYS A 1 212 ? -6.949 0.573 11.815 1.00 98.31 212 LYS A O 1
ATOM 1674 N N . ARG A 1 213 ? -5.614 2.226 11.072 1.00 98.56 213 ARG A N 1
ATOM 1675 C CA . ARG A 1 213 ? -5.120 2.625 12.402 1.00 98.56 213 ARG A CA 1
ATOM 1676 C C . ARG A 1 213 ? -6.214 3.301 13.226 1.00 98.56 213 ARG A C 1
ATOM 1678 O O . ARG A 1 213 ? -6.375 2.936 14.384 1.00 98.56 213 ARG A O 1
ATOM 1685 N N . GLU A 1 214 ? -6.991 4.200 12.630 1.00 98.50 214 GLU A N 1
ATOM 1686 C CA . GLU A 1 214 ? -8.130 4.851 13.297 1.00 98.50 214 GLU A CA 1
ATOM 1687 C C . GLU A 1 214 ? -9.172 3.837 13.778 1.00 98.50 214 GLU A C 1
ATOM 1689 O O . GLU A 1 214 ? -9.513 3.818 14.957 1.00 98.50 214 GLU A O 1
ATOM 1694 N N . LEU A 1 215 ? -9.604 2.925 12.902 1.00 98.25 215 LEU A N 1
ATOM 1695 C CA . LEU A 1 215 ? -10.587 1.893 13.249 1.00 98.25 215 LEU A CA 1
ATOM 1696 C C . LEU A 1 215 ? -10.109 0.965 14.375 1.00 98.25 215 LEU A C 1
ATOM 1698 O O . LEU A 1 215 ? -10.924 0.467 15.148 1.00 98.25 215 LEU A O 1
ATOM 1702 N N . ARG A 1 216 ? -8.797 0.718 14.488 1.00 98.50 216 ARG A N 1
ATOM 1703 C CA . ARG A 1 216 ? -8.234 -0.041 15.617 1.00 98.50 216 ARG A CA 1
ATOM 1704 C C . ARG A 1 216 ? -8.371 0.718 16.934 1.00 98.50 216 ARG A C 1
ATOM 1706 O O . ARG A 1 216 ? -8.763 0.110 17.920 1.00 98.50 216 ARG A O 1
ATOM 1713 N N . ILE A 1 217 ? -8.099 2.023 16.934 1.00 98.31 217 ILE A N 1
ATOM 1714 C CA . ILE A 1 217 ? -8.275 2.874 18.120 1.00 98.31 217 ILE A CA 1
ATOM 1715 C C . ILE A 1 217 ? -9.757 2.912 18.521 1.00 98.31 217 ILE A C 1
ATOM 1717 O O . ILE A 1 217 ? -10.078 2.688 19.685 1.00 98.31 217 ILE A O 1
ATOM 1721 N N . GLU A 1 218 ? -10.664 3.107 17.556 1.00 98.38 218 GLU A N 1
ATOM 1722 C CA . GLU A 1 218 ? -12.116 3.080 17.795 1.00 98.38 218 GLU A CA 1
ATOM 1723 C C . GLU A 1 218 ? -12.569 1.734 18.400 1.00 98.38 218 GLU A C 1
ATOM 1725 O O . GLU A 1 218 ? -13.354 1.705 19.350 1.00 98.38 218 GLU A O 1
ATOM 1730 N N . LEU A 1 219 ? -12.050 0.608 17.893 1.00 98.44 219 LEU A N 1
ATOM 1731 C CA . LEU A 1 219 ? -12.360 -0.728 18.411 1.00 98.44 219 LEU A CA 1
ATOM 1732 C C . LEU A 1 219 ? -11.844 -0.942 19.844 1.00 98.44 219 LEU A C 1
ATOM 1734 O O . LEU A 1 219 ? -12.554 -1.530 20.667 1.00 98.44 219 LEU A O 1
ATOM 1738 N N . ASP A 1 220 ? -10.636 -0.469 20.151 1.00 98.56 220 ASP A N 1
ATOM 1739 C CA . ASP A 1 220 ? -10.054 -0.542 21.495 1.00 98.56 220 ASP A CA 1
ATOM 1740 C C . ASP A 1 220 ? -10.867 0.295 22.497 1.00 98.56 220 ASP A C 1
ATOM 1742 O O . ASP A 1 220 ? -11.124 -0.148 23.621 1.00 98.56 220 ASP A O 1
ATOM 1746 N N . ASP A 1 221 ? -11.344 1.472 22.086 1.00 98.44 221 ASP A N 1
ATOM 1747 C CA . ASP A 1 221 ? -12.190 2.329 22.918 1.00 98.44 221 ASP A CA 1
ATOM 1748 C C . ASP A 1 221 ? -13.572 1.711 23.173 1.00 98.44 221 ASP A C 1
ATOM 1750 O O . ASP A 1 221 ? -14.031 1.688 24.319 1.00 98.44 221 ASP A O 1
ATOM 1754 N N . VAL A 1 222 ? -14.220 1.137 22.151 1.00 98.56 222 VAL A N 1
ATOM 1755 C CA . VAL A 1 222 ? -15.485 0.396 22.326 1.00 98.56 222 VAL A CA 1
ATOM 1756 C C . VAL A 1 222 ? -15.290 -0.818 23.239 1.00 98.56 222 VAL A C 1
ATOM 1758 O O . VAL A 1 222 ? -16.133 -1.094 24.096 1.00 98.56 222 VAL A O 1
ATOM 1761 N N . SER A 1 223 ? -14.162 -1.520 23.114 1.00 98.25 223 SER A N 1
ATOM 1762 C CA . SER A 1 223 ? -13.823 -2.649 23.988 1.00 98.25 223 SER A CA 1
ATOM 1763 C C . SER A 1 223 ? -13.667 -2.202 25.446 1.00 98.25 223 SER A C 1
ATOM 1765 O O . SER A 1 223 ? -14.242 -2.821 26.344 1.00 98.25 223 SER A O 1
ATOM 1767 N N . ARG A 1 224 ? -12.990 -1.069 25.689 1.00 98.56 224 ARG A N 1
ATOM 1768 C CA . ARG A 1 224 ? -12.874 -0.468 27.029 1.00 98.56 224 ARG A CA 1
ATOM 1769 C C . ARG A 1 224 ? -14.244 -0.096 27.605 1.00 98.56 224 ARG A C 1
ATOM 1771 O O . ARG A 1 224 ? -14.532 -0.429 28.753 1.00 98.56 224 ARG A O 1
ATOM 1778 N N . GLN A 1 225 ? -15.112 0.532 26.809 1.00 98.38 225 GLN A N 1
ATOM 1779 C CA . GLN A 1 225 ? -16.475 0.882 27.232 1.00 98.38 225 GLN A CA 1
ATOM 1780 C C . GLN A 1 225 ? -17.302 -0.356 27.609 1.00 98.38 225 GLN A C 1
ATOM 1782 O O . GLN A 1 225 ? -18.040 -0.337 28.599 1.00 98.38 225 GLN A O 1
ATOM 1787 N N . LEU A 1 226 ? -17.164 -1.450 26.854 1.00 98.50 226 LEU A N 1
ATOM 1788 C CA . LEU A 1 226 ? -17.844 -2.709 27.147 1.00 98.50 226 LEU A CA 1
ATOM 1789 C C . LEU A 1 226 ? -17.372 -3.313 28.480 1.00 98.50 226 LEU A C 1
ATOM 1791 O O . LEU A 1 226 ? -18.196 -3.776 29.273 1.00 98.50 226 LEU A O 1
ATOM 1795 N N . ASP A 1 227 ? -16.069 -3.286 28.755 1.00 98.50 227 ASP A N 1
ATOM 1796 C CA . ASP A 1 227 ? -15.505 -3.795 30.009 1.00 98.50 227 ASP A CA 1
ATOM 1797 C C . ASP A 1 227 ? -15.901 -2.941 31.223 1.00 98.50 227 ASP A C 1
ATOM 1799 O O . ASP A 1 227 ? -16.213 -3.477 32.297 1.00 98.50 227 ASP A O 1
ATOM 1803 N N . GLU A 1 228 ? -15.979 -1.621 31.054 1.00 98.56 228 GLU A N 1
ATOM 1804 C CA . GLU A 1 228 ? -16.536 -0.718 32.063 1.00 98.56 228 GLU A CA 1
ATOM 1805 C C . GLU A 1 228 ? -18.012 -1.024 32.341 1.00 98.56 228 GLU A C 1
ATOM 1807 O O . GLU A 1 228 ? -18.412 -1.127 33.505 1.00 98.56 228 GLU A O 1
ATOM 1812 N N . ALA A 1 229 ? -18.825 -1.216 31.297 1.00 98.31 229 ALA A N 1
ATOM 1813 C CA . ALA A 1 229 ? -20.239 -1.561 31.434 1.00 98.31 229 ALA A CA 1
ATOM 1814 C C . ALA A 1 229 ? -20.429 -2.904 32.159 1.00 98.31 229 ALA A C 1
ATOM 1816 O O . ALA A 1 229 ? -21.224 -2.992 33.097 1.00 98.31 229 ALA A O 1
ATOM 1817 N N . ARG A 1 230 ? -19.640 -3.928 31.807 1.00 98.38 230 ARG A N 1
ATOM 1818 C CA . ARG A 1 230 ? -19.627 -5.232 32.498 1.00 98.38 230 ARG A CA 1
ATOM 1819 C C . ARG A 1 230 ? -19.232 -5.102 33.964 1.00 98.38 230 ARG A C 1
ATOM 1821 O O . ARG A 1 230 ? -19.811 -5.757 34.829 1.00 98.38 230 ARG A O 1
ATOM 1828 N N . THR A 1 231 ? -18.256 -4.254 34.269 1.00 98.44 231 THR A N 1
ATOM 1829 C CA . THR A 1 231 ? -17.812 -4.027 35.649 1.00 98.44 231 THR A CA 1
ATOM 1830 C C . THR A 1 231 ? -18.879 -3.302 36.467 1.00 98.44 231 THR A C 1
ATOM 1832 O O . THR A 1 231 ? -19.179 -3.737 37.578 1.00 98.44 231 THR A O 1
ATOM 1835 N N . LYS A 1 232 ? -19.537 -2.283 35.899 1.00 98.38 232 LYS A N 1
ATOM 1836 C CA . LYS A 1 232 ? -20.697 -1.617 36.519 1.00 98.38 232 LYS A CA 1
ATOM 1837 C C . LYS A 1 232 ? -21.856 -2.591 36.752 1.00 98.38 232 LYS A C 1
ATOM 1839 O O . LYS A 1 232 ? -22.461 -2.568 37.821 1.00 98.38 232 LYS A O 1
ATOM 1844 N N . GLN A 1 233 ? -22.137 -3.476 35.793 1.00 98.44 233 GLN A N 1
ATOM 1845 C CA . GLN A 1 233 ? -23.166 -4.508 35.934 1.00 98.44 233 GLN A CA 1
ATOM 1846 C C . GLN A 1 233 ? -22.847 -5.483 37.076 1.00 98.44 233 GLN A C 1
ATOM 1848 O O . GLN A 1 233 ? -23.717 -5.741 37.905 1.00 98.44 233 GLN A O 1
ATOM 1853 N N . ARG A 1 234 ? -21.602 -5.976 37.168 1.00 98.56 234 ARG A N 1
ATOM 1854 C CA . ARG A 1 234 ? -21.158 -6.837 38.282 1.00 98.56 234 ARG A CA 1
ATOM 1855 C C . ARG A 1 234 ? -21.330 -6.149 39.635 1.00 98.56 234 ARG A C 1
ATOM 1857 O O . ARG A 1 234 ? -21.960 -6.713 40.520 1.00 98.56 234 ARG A O 1
ATOM 1864 N N . GLN A 1 235 ? -20.874 -4.903 39.761 1.00 98.44 235 GLN A N 1
ATOM 1865 C CA . GLN A 1 235 ? -21.041 -4.117 40.990 1.00 98.44 235 GLN A CA 1
ATOM 1866 C C . GLN A 1 235 ? -22.515 -3.907 41.361 1.00 98.44 235 GLN A C 1
ATOM 1868 O O . GLN A 1 235 ? -22.867 -3.904 42.539 1.00 98.44 235 GLN A O 1
ATOM 1873 N N . HIS A 1 236 ? -23.389 -3.701 40.373 1.00 98.31 236 HIS A N 1
ATOM 1874 C CA . HIS A 1 236 ? -24.825 -3.584 40.613 1.00 98.31 236 HIS A CA 1
ATOM 1875 C C . HIS A 1 236 ? -25.417 -4.898 41.140 1.00 98.31 236 HIS A C 1
ATOM 1877 O O . HIS A 1 236 ? -26.172 -4.872 42.109 1.00 98.31 236 HIS A O 1
ATOM 1883 N N . MET A 1 237 ? -25.055 -6.037 40.541 1.00 98.44 237 MET A N 1
ATOM 1884 C CA . MET A 1 237 ? -25.490 -7.354 41.019 1.00 98.44 237 MET A CA 1
ATOM 1885 C C . MET A 1 237 ? -25.002 -7.634 42.443 1.00 98.44 237 MET A C 1
ATOM 1887 O O . MET A 1 237 ? -25.812 -7.980 43.292 1.00 98.44 237 MET A O 1
ATOM 1891 N N . GLU A 1 238 ? -23.730 -7.371 42.749 1.00 98.31 238 GLU A N 1
ATOM 1892 C CA . GLU A 1 238 ? -23.183 -7.534 44.106 1.00 98.31 238 GLU A CA 1
ATOM 1893 C C . GLU A 1 238 ? -23.925 -6.675 45.144 1.00 98.31 238 GLU A C 1
ATOM 1895 O O . GLU A 1 238 ? -24.201 -7.126 46.257 1.00 98.31 238 GLU A O 1
ATOM 1900 N N . LYS A 1 239 ? -24.286 -5.433 44.789 1.00 98.31 239 LYS A N 1
ATOM 1901 C CA . LYS A 1 239 ? -25.099 -4.564 45.655 1.00 98.31 239 LYS A CA 1
ATOM 1902 C C . LYS A 1 239 ? -26.499 -5.127 45.873 1.00 98.31 239 LYS A C 1
ATOM 1904 O O . LYS A 1 239 ? -26.987 -5.084 47.000 1.00 98.31 239 LYS A O 1
ATOM 1909 N N . PHE A 1 240 ? -27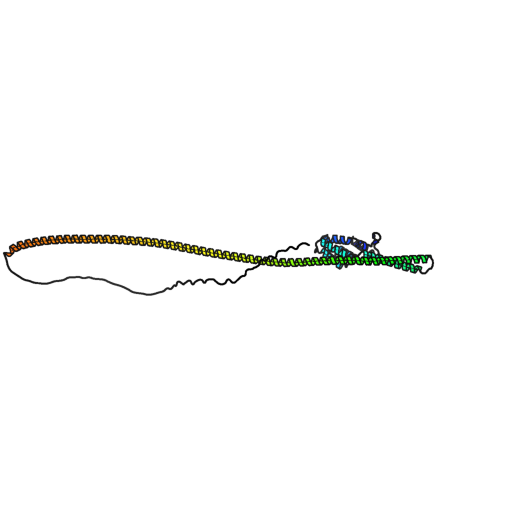.132 -5.628 44.816 1.00 98.25 240 PHE A N 1
ATOM 1910 C CA . PHE A 1 240 ? -28.456 -6.234 44.897 1.00 98.25 240 PHE A CA 1
ATOM 1911 C C . PHE A 1 240 ? -28.441 -7.488 45.781 1.00 98.25 240 PHE A C 1
ATOM 1913 O O . PHE A 1 240 ? -29.253 -7.591 46.698 1.00 98.25 240 PHE A O 1
ATOM 1920 N N . ASP A 1 241 ? -27.466 -8.378 45.591 1.00 98.38 241 ASP A N 1
ATOM 1921 C CA . ASP A 1 241 ? -27.293 -9.584 46.406 1.00 98.38 241 ASP A CA 1
ATOM 1922 C C . ASP A 1 241 ? -27.048 -9.229 47.878 1.00 98.38 241 ASP A C 1
ATOM 1924 O O . ASP A 1 241 ? -27.640 -9.825 48.783 1.00 98.38 241 ASP A O 1
ATOM 1928 N N . LYS A 1 242 ? -26.235 -8.195 48.137 1.00 98.25 242 LYS A N 1
ATOM 1929 C CA . LYS A 1 242 ? -26.015 -7.679 49.491 1.00 98.25 242 LYS A CA 1
ATOM 1930 C C . LYS A 1 242 ? -27.323 -7.194 50.122 1.00 98.25 242 LYS A C 1
ATOM 1932 O O . LYS A 1 242 ? -27.658 -7.648 51.214 1.00 98.25 242 LYS A O 1
ATOM 1937 N N . GLN A 1 243 ? -28.092 -6.354 49.429 1.00 98.12 243 GLN A N 1
ATOM 1938 C CA . GLN A 1 243 ? -29.399 -5.882 49.907 1.00 98.12 243 GLN A CA 1
ATOM 1939 C C . GLN A 1 243 ? -30.378 -7.039 50.144 1.00 98.12 243 GLN A C 1
ATOM 1941 O O . GLN A 1 243 ? -31.086 -7.062 51.151 1.00 98.12 243 GLN A O 1
ATOM 1946 N N . GLN A 1 244 ? -30.400 -8.031 49.253 1.00 97.81 244 GLN A N 1
ATOM 1947 C CA . GLN A 1 244 ? -31.243 -9.212 49.397 1.00 97.81 244 GLN A CA 1
ATOM 1948 C C . GLN A 1 244 ? -30.849 -10.038 50.631 1.00 97.81 244 GLN A C 1
ATOM 1950 O O . GLN A 1 244 ? -31.724 -10.489 51.375 1.00 97.81 244 GLN A O 1
ATOM 1955 N N . SER A 1 245 ? -29.549 -10.198 50.891 1.00 97.75 245 SER A N 1
ATOM 1956 C CA . SER A 1 245 ? -29.049 -10.884 52.087 1.00 97.75 245 SER A CA 1
ATOM 1957 C C . SER A 1 245 ? -29.400 -10.132 53.380 1.00 97.75 245 SER A C 1
ATOM 1959 O O . SER A 1 245 ? -29.886 -10.747 54.330 1.00 97.75 245 SER A O 1
ATOM 1961 N N . GLU A 1 246 ? -29.269 -8.800 53.400 1.00 97.94 246 GLU A N 1
ATOM 1962 C CA . GLU A 1 246 ? -29.653 -7.938 54.528 1.00 97.94 246 GLU A CA 1
ATOM 1963 C C . GLU A 1 246 ? -31.162 -8.009 54.807 1.00 97.94 246 GLU A C 1
ATOM 1965 O O . GLU A 1 246 ? -31.591 -8.105 55.964 1.00 97.94 246 GLU A O 1
ATOM 1970 N N . LEU A 1 247 ? -31.980 -8.035 53.750 1.00 98.06 247 LEU A N 1
ATOM 1971 C CA . LEU A 1 247 ? -33.425 -8.225 53.848 1.00 98.06 247 LEU A CA 1
ATOM 1972 C C . LEU A 1 247 ? -33.760 -9.610 54.408 1.00 98.06 247 LEU A C 1
ATOM 1974 O O . LEU A 1 247 ? -34.626 -9.718 55.276 1.00 98.06 247 LEU A O 1
ATOM 1978 N N . HIS A 1 248 ? -33.067 -10.666 53.975 1.00 97.75 248 HIS A N 1
ATOM 1979 C CA . HIS A 1 248 ? -33.247 -12.016 54.517 1.00 97.75 248 HIS A CA 1
ATOM 1980 C C . HIS A 1 248 ? -32.902 -12.099 56.008 1.00 97.75 248 HIS A C 1
ATOM 1982 O O . HIS A 1 248 ? -33.680 -12.671 56.777 1.00 97.75 248 HIS A O 1
ATOM 1988 N N . VAL A 1 249 ? -31.788 -11.495 56.430 1.00 98.19 249 VAL A N 1
ATOM 1989 C CA . VAL A 1 249 ? -31.406 -11.409 57.848 1.00 98.19 249 VAL A CA 1
ATOM 1990 C C . VAL A 1 249 ? -32.479 -10.656 58.634 1.00 98.19 249 VAL A C 1
ATOM 1992 O O . VAL A 1 249 ? -32.991 -11.184 59.622 1.00 98.19 249 VAL A O 1
ATOM 1995 N N . SER A 1 250 ? -32.910 -9.488 58.155 1.00 97.31 250 SER A N 1
ATOM 1996 C CA . SER A 1 250 ? -33.964 -8.686 58.793 1.00 97.31 250 SER A CA 1
ATOM 1997 C C . SER A 1 250 ? -35.292 -9.442 58.891 1.00 97.31 250 SER A C 1
ATOM 1999 O O . SER A 1 250 ? -35.932 -9.444 59.941 1.00 97.31 250 SER A O 1
ATOM 2001 N N . LYS A 1 251 ? -35.684 -10.155 57.828 1.00 98.12 251 LYS A N 1
ATOM 2002 C CA . LYS A 1 251 ? -36.875 -11.014 57.798 1.00 98.12 251 LYS A CA 1
ATOM 2003 C C . LYS A 1 251 ? -36.779 -12.138 58.827 1.00 98.12 251 LYS A C 1
ATOM 2005 O O . LYS A 1 251 ? -37.752 -12.399 59.527 1.00 98.12 251 LYS A O 1
ATOM 2010 N N . SER A 1 252 ? -35.622 -12.793 58.937 1.00 97.81 252 SER A N 1
ATOM 2011 C CA . SER A 1 252 ? -35.406 -13.854 59.928 1.00 97.81 252 SER A CA 1
ATOM 2012 C C . SER A 1 252 ? -35.446 -13.319 61.364 1.00 97.81 252 SER A C 1
ATOM 2014 O O . SER A 1 252 ? -36.096 -13.919 62.215 1.00 97.81 252 SER A O 1
ATOM 2016 N N . ALA A 1 253 ? -34.860 -12.145 61.619 1.00 97.88 253 ALA A N 1
ATOM 2017 C CA . ALA A 1 253 ? -34.896 -11.488 62.922 1.00 97.88 253 ALA A CA 1
ATOM 2018 C C . ALA A 1 253 ? -36.319 -11.063 63.318 1.00 97.88 253 ALA A C 1
ATOM 2020 O O . ALA A 1 253 ? -36.727 -11.260 64.461 1.00 97.88 253 ALA A O 1
ATOM 2021 N N . LEU A 1 254 ? -37.094 -10.508 62.378 1.00 96.88 254 LEU A N 1
ATOM 2022 C CA . LEU A 1 254 ? -38.504 -10.184 62.604 1.00 96.88 254 LEU A CA 1
ATOM 2023 C C . LEU A 1 254 ? -39.331 -11.437 62.882 1.00 96.88 254 LEU A C 1
ATOM 2025 O O . LEU A 1 254 ? -40.158 -11.411 63.784 1.00 96.88 254 LEU A O 1
ATOM 2029 N N . LYS A 1 255 ? -39.075 -12.538 62.167 1.00 98.19 255 LYS A N 1
ATOM 2030 C CA . LYS A 1 255 ? -39.742 -13.815 62.432 1.00 98.19 255 LYS A CA 1
ATOM 2031 C C . LYS A 1 255 ? -39.487 -14.297 63.862 1.00 98.19 255 LYS A C 1
ATOM 2033 O O . LYS A 1 255 ? -40.441 -14.601 64.556 1.00 98.19 255 LYS A O 1
ATOM 2038 N N . VAL A 1 256 ? -38.235 -14.274 64.327 1.00 97.88 256 VAL A N 1
ATOM 2039 C CA . VAL A 1 256 ? -37.898 -14.638 65.716 1.00 97.88 256 VAL A CA 1
ATOM 2040 C C . VAL A 1 256 ? -38.621 -13.742 66.727 1.00 97.88 256 VAL A C 1
ATOM 2042 O O . VAL A 1 256 ? -39.105 -14.238 67.737 1.00 97.88 256 VAL A O 1
ATOM 2045 N N . LYS A 1 257 ? -38.729 -12.431 66.464 1.00 97.00 257 LYS A N 1
ATOM 2046 C CA . LYS A 1 257 ? -39.483 -11.508 67.330 1.00 97.00 257 LYS A CA 1
ATOM 2047 C C . LYS A 1 257 ? -40.982 -11.805 67.347 1.00 97.00 257 LYS A C 1
ATOM 2049 O O . LYS A 1 257 ? -41.587 -11.687 68.404 1.00 97.00 257 LYS A O 1
ATOM 2054 N N . ILE A 1 258 ? -41.565 -12.168 66.203 1.00 96.38 258 ILE A N 1
ATOM 2055 C CA . ILE A 1 258 ? -42.971 -12.583 66.111 1.00 96.38 258 ILE A CA 1
ATOM 2056 C C . ILE A 1 258 ? -43.175 -13.875 66.901 1.00 96.38 258 ILE A C 1
ATOM 2058 O O . ILE A 1 258 ? -44.020 -13.895 67.782 1.00 96.38 258 ILE A O 1
ATOM 2062 N N . ASP A 1 259 ? -42.344 -14.896 66.675 1.00 97.12 259 ASP A N 1
ATOM 2063 C CA . ASP A 1 259 ? -42.432 -16.175 67.390 1.00 97.12 259 ASP A CA 1
ATOM 2064 C C . ASP A 1 259 ? -42.274 -15.978 68.919 1.00 97.12 259 ASP A C 1
ATOM 2066 O O . ASP A 1 259 ? -42.964 -16.619 69.714 1.00 97.12 259 ASP A O 1
ATOM 2070 N N . ALA A 1 260 ? -41.395 -15.062 69.348 1.00 95.88 260 ALA A N 1
ATOM 2071 C CA . ALA A 1 260 ? -41.237 -14.689 70.754 1.00 95.88 260 ALA A CA 1
ATOM 2072 C C . ALA A 1 260 ? -42.478 -13.974 71.313 1.00 95.88 260 ALA A C 1
ATOM 2074 O O . ALA A 1 260 ? -42.961 -14.351 72.377 1.00 95.88 260 ALA A O 1
ATOM 2075 N N . ALA A 1 261 ? -43.024 -12.993 70.587 1.00 94.88 261 ALA A N 1
ATOM 2076 C CA . ALA A 1 261 ? -44.241 -12.285 70.982 1.00 94.88 261 ALA A CA 1
ATOM 2077 C C . ALA A 1 261 ? -45.465 -13.218 71.030 1.00 94.88 261 ALA A C 1
ATOM 2079 O O . ALA A 1 261 ? -46.269 -13.118 71.952 1.00 94.88 261 ALA A O 1
ATOM 2080 N N . ASP A 1 262 ? -45.580 -14.162 70.093 1.00 96.38 262 ASP A N 1
ATOM 2081 C CA . ASP A 1 262 ? -46.626 -15.190 70.086 1.00 96.38 262 ASP A CA 1
ATOM 2082 C C . ASP A 1 262 ? -46.486 -16.128 71.298 1.00 96.38 262 ASP A C 1
ATOM 2084 O O . ASP A 1 262 ? -47.480 -16.494 71.929 1.00 96.38 262 ASP A O 1
ATOM 2088 N N . SER A 1 263 ? -45.253 -16.484 71.680 1.00 95.81 263 SER A N 1
ATOM 2089 C CA . SER A 1 263 ? -44.987 -17.257 72.899 1.00 95.81 263 SER A CA 1
ATOM 2090 C C . SER A 1 263 ? -45.334 -16.474 74.172 1.00 95.81 263 SER A C 1
ATOM 2092 O O . SER A 1 263 ? -45.924 -17.046 75.089 1.00 95.81 263 SER A O 1
ATOM 2094 N N . GLU A 1 264 ? -44.984 -15.186 74.243 1.00 94.69 264 GLU A N 1
ATOM 2095 C CA . GLU A 1 264 ? -45.342 -14.295 75.357 1.00 94.69 264 GLU A CA 1
ATOM 2096 C C . GLU A 1 264 ? -46.861 -14.120 75.464 1.00 94.69 264 GLU A C 1
ATOM 2098 O O . GLU A 1 264 ? -47.413 -14.241 76.557 1.00 94.69 264 GLU A O 1
ATOM 2103 N N . ALA A 1 265 ? -47.558 -13.923 74.342 1.00 93.12 265 ALA A N 1
ATOM 2104 C CA . ALA A 1 265 ? -49.017 -13.863 74.296 1.00 93.12 265 ALA A CA 1
ATOM 2105 C C . ALA A 1 265 ? -49.645 -15.180 74.779 1.00 93.12 265 ALA A C 1
ATOM 2107 O O . ALA A 1 265 ? -50.528 -15.170 75.636 1.00 93.12 265 ALA A O 1
ATOM 2108 N N . GLY A 1 266 ? -49.129 -16.324 74.320 1.00 95.00 266 GLY A N 1
ATOM 2109 C CA . GLY A 1 266 ? -49.565 -17.637 74.795 1.00 95.00 266 GLY A CA 1
ATOM 2110 C C . GLY A 1 266 ? -49.286 -17.873 76.286 1.00 95.00 266 GLY A C 1
ATOM 2111 O O . GLY A 1 266 ? -50.023 -18.610 76.943 1.00 95.00 266 GLY A O 1
ATOM 2112 N N . GLN A 1 267 ? -48.241 -17.259 76.849 1.00 93.44 267 GLN A N 1
ATOM 2113 C CA . GLN A 1 267 ? -47.982 -17.277 78.288 1.00 93.44 267 GLN A CA 1
ATOM 2114 C C . GLN A 1 267 ? -48.949 -16.360 79.048 1.00 93.44 267 GLN A C 1
ATOM 2116 O O . GLN A 1 267 ? -49.513 -16.794 80.052 1.00 93.44 267 GLN A O 1
ATOM 2121 N N . ALA A 1 268 ? -49.214 -15.156 78.542 1.00 92.38 268 ALA A N 1
ATOM 2122 C CA . ALA A 1 268 ? -50.194 -14.236 79.112 1.00 92.38 268 ALA A CA 1
ATOM 2123 C C . ALA A 1 268 ? -51.611 -14.839 79.129 1.00 92.38 268 ALA A C 1
ATOM 2125 O O . ALA A 1 268 ? -52.330 -14.696 80.116 1.00 92.38 268 ALA A O 1
ATOM 2126 N N . ASP A 1 269 ? -51.999 -15.586 78.091 1.00 93.44 269 ASP A N 1
ATOM 2127 C CA . ASP A 1 269 ? -53.274 -16.313 78.057 1.00 93.44 269 ASP A CA 1
ATOM 2128 C C . ASP A 1 269 ? -53.341 -17.416 79.126 1.00 93.44 269 ASP A C 1
ATOM 2130 O O . ASP A 1 269 ? -54.373 -17.586 79.782 1.00 93.44 269 ASP A O 1
ATOM 2134 N N . LYS A 1 270 ? -52.237 -18.139 79.368 1.00 93.69 270 LYS A N 1
ATOM 2135 C CA . LYS A 1 270 ? -52.147 -19.117 80.470 1.00 93.69 270 LYS A CA 1
ATOM 2136 C C . LYS A 1 270 ? -52.240 -18.434 81.832 1.00 93.69 270 LYS A C 1
ATOM 2138 O O . LYS A 1 270 ? -52.966 -18.915 82.698 1.00 93.69 270 LYS A O 1
ATOM 2143 N N . GLU A 1 271 ? -51.540 -17.319 82.027 1.00 92.12 271 GLU A N 1
ATOM 2144 C CA . GLU A 1 271 ? -51.612 -16.524 83.258 1.00 92.12 271 GLU A CA 1
ATOM 2145 C C . GLU A 1 271 ? -53.031 -16.002 83.495 1.00 92.12 271 GLU A C 1
ATOM 2147 O O . GLU A 1 271 ? -53.555 -16.110 84.604 1.00 92.12 271 GLU A O 1
ATOM 2152 N N . LYS A 1 272 ? -53.705 -15.522 82.444 1.00 93.44 272 LYS A N 1
ATOM 2153 C CA . LYS A 1 272 ? -55.109 -15.115 82.501 1.00 93.44 272 LYS A CA 1
ATOM 2154 C C . LYS A 1 272 ? -56.020 -16.281 82.889 1.00 93.44 272 LYS A C 1
ATOM 2156 O O . LYS A 1 272 ? -56.862 -16.104 83.766 1.00 93.44 272 LYS A O 1
ATOM 2161 N N . ALA A 1 273 ? -55.827 -17.468 82.311 1.00 92.62 273 ALA A N 1
ATOM 2162 C CA . ALA A 1 273 ? -56.584 -18.664 82.680 1.00 92.62 273 ALA A CA 1
ATOM 2163 C C . ALA A 1 273 ? -56.366 -19.056 84.154 1.00 92.62 273 ALA A C 1
ATOM 2165 O O . ALA A 1 273 ? -57.325 -19.370 84.859 1.00 92.62 273 ALA A O 1
ATOM 2166 N N . VAL A 1 274 ? -55.128 -18.968 84.657 1.00 92.44 274 VAL A N 1
ATOM 2167 C CA . VAL A 1 274 ? -54.807 -19.190 86.078 1.00 92.44 274 VAL A CA 1
ATOM 2168 C C . VAL A 1 274 ? -55.478 -18.141 86.964 1.00 92.44 274 VAL A C 1
ATOM 2170 O O . VAL A 1 274 ? -56.042 -18.492 88.001 1.00 92.44 274 VAL A O 1
ATOM 2173 N N . LEU A 1 275 ? -55.470 -16.865 86.573 1.00 91.19 275 LEU A N 1
ATOM 2174 C CA . LEU A 1 275 ? -56.159 -15.800 87.306 1.00 91.19 275 LEU A CA 1
ATOM 2175 C C . LEU A 1 275 ? -57.677 -16.004 87.321 1.00 91.19 275 LEU A C 1
ATOM 2177 O O . LEU A 1 275 ? -58.309 -15.783 88.353 1.00 91.19 275 LEU A O 1
ATOM 2181 N N . GLU A 1 276 ? -58.274 -16.446 86.214 1.00 92.69 276 GLU A N 1
ATOM 2182 C CA . GLU A 1 276 ? -59.698 -16.789 86.143 1.00 92.69 276 GLU A CA 1
ATOM 2183 C C . GLU A 1 276 ? -60.035 -17.990 87.034 1.00 92.69 276 GLU A C 1
ATOM 2185 O O . GLU A 1 276 ? -60.993 -17.929 87.807 1.00 92.69 276 GLU A O 1
ATOM 2190 N N . GLN A 1 277 ? -59.211 -19.041 87.018 1.00 91.00 277 GLN A N 1
ATOM 2191 C CA . GLN A 1 277 ? -59.355 -20.186 87.918 1.00 91.00 277 GLN A CA 1
ATOM 2192 C C . GLN A 1 277 ? -59.195 -19.776 89.389 1.00 91.00 277 GLN A C 1
ATOM 2194 O O . GLN A 1 277 ? -59.968 -20.212 90.240 1.00 91.00 277 GLN A O 1
ATOM 2199 N N . THR A 1 278 ? -58.242 -18.891 89.687 1.00 90.12 278 THR A N 1
ATOM 2200 C CA . THR A 1 278 ? -58.029 -18.336 91.031 1.00 90.12 278 THR A CA 1
ATOM 2201 C C . THR A 1 278 ? -59.233 -17.511 91.478 1.00 90.12 278 THR A C 1
ATOM 2203 O O . THR A 1 278 ? -59.713 -17.690 92.592 1.00 90.12 278 THR A O 1
ATOM 2206 N N . ARG A 1 279 ? -59.789 -16.655 90.608 1.00 90.50 279 ARG A N 1
ATOM 2207 C CA . ARG A 1 279 ? -61.037 -15.923 90.887 1.00 90.50 279 ARG A CA 1
ATOM 2208 C C . ARG A 1 279 ? -62.202 -16.865 91.160 1.00 90.50 279 ARG A C 1
ATOM 2210 O O . ARG A 1 279 ? -62.964 -16.610 92.087 1.00 90.50 279 ARG A O 1
ATOM 2217 N N . LYS A 1 280 ? -62.329 -17.947 90.390 1.00 91.62 280 LYS A N 1
ATOM 2218 C CA . LYS A 1 280 ? -63.366 -18.959 90.603 1.00 91.62 280 LYS A CA 1
ATOM 2219 C C . LYS A 1 280 ? -63.208 -19.646 91.962 1.00 91.62 280 LYS A C 1
ATOM 2221 O O . LYS A 1 280 ? -64.177 -19.729 92.703 1.00 91.62 280 LYS A O 1
ATOM 2226 N N . LEU A 1 281 ? -61.988 -20.050 92.324 1.00 89.69 281 LEU A N 1
ATOM 2227 C CA . LEU A 1 281 ? -61.688 -20.606 93.647 1.00 89.69 281 LEU A CA 1
ATOM 2228 C C . LEU A 1 281 ? -62.005 -19.613 94.768 1.00 89.69 281 LEU A C 1
ATOM 2230 O O . LEU A 1 281 ? -62.580 -20.008 95.776 1.00 89.69 281 LEU A O 1
ATOM 2234 N N . ILE A 1 282 ? -61.676 -18.328 94.598 1.00 89.06 282 ILE A N 1
ATOM 2235 C CA . ILE A 1 282 ? -62.040 -17.280 95.562 1.00 89.06 282 ILE A CA 1
ATOM 2236 C C . ILE A 1 282 ? -63.563 -17.207 95.715 1.00 89.06 282 ILE A C 1
ATOM 2238 O O . ILE A 1 282 ? -64.041 -17.242 96.843 1.00 89.06 282 ILE A O 1
ATOM 2242 N N . GLN A 1 283 ? -64.326 -17.182 94.617 1.00 89.69 283 GLN A N 1
ATOM 2243 C CA . GLN A 1 283 ? -65.795 -17.170 94.659 1.00 89.69 283 GLN A CA 1
ATOM 2244 C C . GLN A 1 283 ? -66.384 -18.432 95.306 1.00 89.69 283 GLN A C 1
ATOM 2246 O O . GLN A 1 283 ? -67.334 -18.340 96.082 1.00 89.69 283 GLN A O 1
ATOM 2251 N N . GLU A 1 284 ? -65.830 -19.611 95.017 1.00 90.06 284 GLU A N 1
ATOM 2252 C CA . GLU A 1 284 ? -66.235 -20.879 95.637 1.00 90.06 284 GLU A CA 1
ATOM 2253 C C . GLU A 1 284 ? -65.932 -20.879 97.143 1.00 90.06 284 GLU A C 1
ATOM 2255 O O . GLU A 1 284 ? -66.782 -21.267 97.943 1.00 90.06 284 GLU A O 1
ATOM 2260 N N . THR A 1 285 ? -64.757 -20.381 97.541 1.00 86.94 285 THR A N 1
ATOM 2261 C CA . THR A 1 285 ? -64.349 -20.268 98.950 1.00 86.94 285 THR A CA 1
ATOM 2262 C C . THR A 1 285 ? -65.205 -19.245 99.690 1.00 86.94 285 THR A C 1
ATOM 2264 O O . THR A 1 285 ? -65.621 -19.499 100.815 1.00 86.94 285 THR A O 1
ATOM 2267 N N . GLU A 1 286 ? -65.508 -18.108 99.061 1.00 88.31 286 GLU A N 1
ATOM 2268 C CA . GLU A 1 286 ? -66.409 -17.082 99.589 1.00 88.31 286 GLU A CA 1
ATOM 2269 C C . GLU A 1 286 ? -67.828 -17.633 99.761 1.00 88.31 286 GLU A C 1
ATOM 2271 O O . GLU A 1 286 ? -68.428 -17.448 100.817 1.00 88.31 286 GLU A O 1
ATOM 2276 N N . SER A 1 287 ? -68.334 -18.383 98.776 1.00 86.31 287 SER A N 1
ATOM 2277 C CA . SER A 1 287 ? -69.640 -19.048 98.854 1.00 86.31 287 SER A CA 1
ATOM 2278 C C . SER A 1 287 ? -69.671 -20.090 99.975 1.00 86.31 287 SER A C 1
ATOM 2280 O O . SER A 1 287 ? -70.613 -20.114 100.762 1.00 86.31 287 SER A O 1
ATOM 2282 N N . ALA A 1 288 ? -68.627 -20.916 100.103 1.00 85.50 288 ALA A N 1
ATOM 2283 C CA . ALA A 1 288 ? -68.497 -21.898 101.179 1.00 85.50 288 ALA A CA 1
ATOM 2284 C C . ALA A 1 288 ? -68.390 -21.229 102.560 1.00 85.50 288 ALA A C 1
ATOM 2286 O O . ALA A 1 288 ? -69.012 -21.689 103.518 1.00 85.50 288 ALA A O 1
ATOM 2287 N N . LEU A 1 289 ? -67.653 -20.117 102.662 1.00 83.00 289 LEU A N 1
ATOM 2288 C CA . LEU A 1 289 ? -67.583 -19.295 103.869 1.00 83.00 289 LEU A CA 1
ATOM 2289 C C . LEU A 1 289 ? -68.946 -18.710 104.211 1.00 83.00 289 LEU A C 1
ATOM 2291 O O . LEU A 1 289 ? -69.370 -18.860 105.348 1.00 83.00 289 LEU A O 1
ATOM 2295 N N . GLN A 1 290 ? -69.656 -18.099 103.260 1.00 83.69 290 GLN A N 1
ATOM 2296 C CA . GLN A 1 290 ? -71.008 -17.576 103.477 1.00 83.69 290 GLN A CA 1
ATOM 2297 C C . GLN A 1 290 ? -71.982 -18.679 103.898 1.00 83.69 290 GLN A C 1
ATOM 2299 O O . GLN A 1 290 ? -72.795 -18.458 104.790 1.00 83.69 290 GLN A O 1
ATOM 2304 N N . GLN A 1 291 ? -71.878 -19.873 103.315 1.00 82.81 291 GLN A N 1
ATOM 2305 C CA . GLN A 1 291 ? -72.724 -21.014 103.658 1.00 82.81 291 GLN A CA 1
ATOM 2306 C C . GLN A 1 291 ? -72.396 -21.570 105.053 1.00 82.81 291 GLN A C 1
ATOM 2308 O O . GLN A 1 291 ? -73.308 -21.858 105.825 1.00 82.81 291 GLN A O 1
ATOM 2313 N N . SER A 1 292 ? -71.112 -21.656 105.417 1.00 82.12 292 SER A N 1
ATOM 2314 C CA . SER A 1 292 ? -70.658 -22.063 106.753 1.00 82.12 292 SER A CA 1
ATOM 2315 C C . SER A 1 292 ? -71.006 -21.027 107.820 1.00 82.12 292 SER A C 1
ATOM 2317 O O . SER A 1 292 ? -71.497 -21.392 108.883 1.00 82.12 292 SER A O 1
ATOM 2319 N N . LEU A 1 293 ? -70.755 -19.740 107.563 1.00 77.69 293 LEU A N 1
ATOM 2320 C CA . LEU A 1 293 ? -71.107 -18.639 108.463 1.00 77.69 293 LEU A CA 1
ATOM 2321 C C . LEU A 1 293 ? -72.621 -18.528 108.612 1.00 77.69 293 LEU A C 1
ATOM 2323 O O . LEU A 1 293 ? -73.088 -18.381 109.734 1.00 77.69 293 LEU A O 1
ATOM 2327 N N . GLY A 1 294 ? -73.376 -18.644 107.517 1.00 79.19 294 GLY A N 1
ATOM 2328 C CA . GLY A 1 294 ? -74.837 -18.684 107.526 1.00 79.19 294 GLY A CA 1
ATOM 2329 C C . GLY A 1 294 ? -75.363 -19.859 108.346 1.00 79.19 294 GLY A C 1
ATOM 2330 O O . GLY A 1 294 ? -76.150 -19.651 109.264 1.00 79.19 294 GLY A O 1
ATOM 2331 N N . GLY A 1 295 ? -74.839 -21.066 108.110 1.00 80.62 295 GLY A N 1
ATOM 2332 C CA . GLY A 1 295 ? -75.181 -22.258 108.886 1.00 80.62 295 GLY A CA 1
ATOM 2333 C C . GLY A 1 295 ? -74.838 -22.130 110.373 1.00 80.62 295 GLY A C 1
ATOM 2334 O O . GLY A 1 295 ? -75.661 -22.461 111.221 1.00 80.62 295 GLY A O 1
ATOM 2335 N N . GLN A 1 296 ? -73.666 -21.582 110.714 1.00 79.56 296 GLN A N 1
ATOM 2336 C CA . GLN A 1 296 ? -73.291 -21.309 112.106 1.00 79.56 296 GLN A CA 1
ATOM 2337 C C . GLN A 1 296 ? -74.188 -20.248 112.753 1.00 79.56 296 GLN A C 1
ATOM 2339 O O . GLN A 1 296 ? -74.536 -20.396 113.922 1.00 79.56 296 GLN A O 1
ATOM 2344 N N . LEU A 1 297 ? -74.581 -19.199 112.022 1.00 80.50 297 LEU A N 1
ATOM 2345 C CA . LEU A 1 297 ? -75.516 -18.170 112.493 1.00 80.50 297 LEU A CA 1
ATOM 2346 C C . LEU A 1 297 ? -76.907 -18.747 112.755 1.00 80.50 297 LEU A C 1
ATOM 2348 O O . LEU A 1 297 ? -77.514 -18.427 113.778 1.00 80.50 297 LEU A O 1
ATOM 2352 N N . ASP A 1 298 ? -77.391 -19.611 111.865 1.00 81.06 298 ASP A N 1
ATOM 2353 C CA . ASP A 1 298 ? -78.674 -20.294 112.012 1.00 81.06 298 ASP A CA 1
ATOM 2354 C C . ASP A 1 298 ? -78.643 -21.294 113.173 1.00 81.06 298 ASP A C 1
ATOM 2356 O O . ASP A 1 298 ? -79.564 -21.313 113.989 1.00 81.06 298 ASP A O 1
ATOM 2360 N N . GLU A 1 299 ? -77.559 -22.059 113.337 1.00 81.50 299 GLU A N 1
ATOM 2361 C CA . GLU A 1 299 ? -77.348 -22.895 114.523 1.00 81.50 299 GLU A CA 1
ATOM 2362 C C . GLU A 1 299 ? -77.297 -22.067 115.812 1.00 81.50 299 GLU A C 1
ATOM 2364 O O . GLU A 1 299 ? -77.847 -22.485 116.834 1.00 81.50 299 GLU A O 1
ATOM 2369 N N . LEU A 1 300 ? -76.648 -20.897 115.789 1.00 79.69 300 LEU A N 1
ATOM 2370 C CA . LEU A 1 300 ? -76.573 -20.004 116.943 1.00 79.69 300 LEU A CA 1
ATOM 2371 C C . LEU A 1 300 ? -77.956 -19.453 117.295 1.00 79.69 300 LEU A C 1
ATOM 2373 O O . LEU A 1 300 ? -78.328 -19.471 118.467 1.00 79.69 300 LEU A O 1
ATOM 2377 N N . LYS A 1 301 ? -78.736 -19.027 116.293 1.00 82.06 301 LYS A N 1
ATOM 2378 C CA . LYS A 1 301 ? -80.140 -18.624 116.456 1.00 82.06 301 LYS A CA 1
ATOM 2379 C C . LYS A 1 301 ? -80.976 -19.757 117.027 1.00 82.06 301 LYS A C 1
ATOM 2381 O O . LYS A 1 301 ? -81.701 -19.546 117.988 1.00 82.06 301 LYS A O 1
ATOM 2386 N N . GLN A 1 302 ? -80.831 -20.969 116.502 1.00 83.06 302 GLN A N 1
ATOM 2387 C CA . GLN A 1 302 ? -81.591 -22.122 116.969 1.00 83.06 302 GLN A CA 1
ATOM 2388 C C . GLN A 1 302 ? -81.199 -22.518 118.403 1.00 83.06 302 GLN A C 1
ATOM 2390 O O . GLN A 1 302 ? -82.053 -22.894 119.204 1.00 83.06 302 GLN A O 1
ATOM 2395 N N . LYS A 1 303 ? -79.914 -22.411 118.771 1.00 83.62 303 LYS A N 1
ATOM 2396 C CA . LYS A 1 303 ? -79.451 -22.581 120.159 1.00 83.62 303 LYS A CA 1
ATOM 2397 C C . LYS A 1 303 ? -79.946 -21.459 121.064 1.00 83.62 303 LYS A C 1
ATOM 2399 O O . LYS A 1 303 ? -80.302 -21.742 122.200 1.00 83.62 303 LYS A O 1
ATOM 2404 N N . GLN A 1 304 ? -79.994 -20.220 120.580 1.00 83.12 304 GLN A N 1
ATOM 2405 C CA . GLN A 1 304 ? -80.562 -19.086 121.304 1.00 83.12 304 GLN A CA 1
ATOM 2406 C C . GLN A 1 304 ? -82.063 -19.278 121.538 1.00 83.12 304 GLN A C 1
ATOM 2408 O O . GLN A 1 304 ? -82.516 -19.060 122.655 1.00 83.12 304 GLN A O 1
ATOM 2413 N N . GLU A 1 305 ? -82.819 -19.734 120.538 1.00 80.00 305 GLU A N 1
ATOM 2414 C CA . GLU A 1 305 ? -84.239 -20.083 120.666 1.00 80.00 305 GLU A CA 1
ATOM 2415 C C . GLU A 1 305 ? -84.438 -21.228 121.656 1.00 80.00 305 GLU A C 1
ATOM 2417 O O . GLU A 1 305 ? -85.201 -21.075 122.605 1.00 80.00 305 GLU A O 1
ATOM 2422 N N . LYS A 1 306 ? -83.687 -22.329 121.520 1.00 78.06 306 LYS A N 1
ATOM 2423 C CA . LYS A 1 306 ? -83.715 -23.442 122.484 1.00 78.06 306 LYS A CA 1
ATOM 2424 C C . LYS A 1 306 ? -83.355 -22.979 123.890 1.00 78.06 306 LYS A C 1
ATOM 2426 O O . LYS A 1 306 ? -83.991 -23.401 124.845 1.00 78.06 306 LYS A O 1
ATOM 2431 N N . PHE A 1 307 ? -82.358 -22.109 124.037 1.00 82.75 307 PHE A N 1
ATOM 2432 C CA . PHE A 1 307 ? -81.986 -21.542 125.329 1.00 82.75 307 PHE A CA 1
ATOM 2433 C C . PHE A 1 307 ? -83.094 -20.648 125.882 1.00 82.75 307 PHE A C 1
ATOM 2435 O O . PHE A 1 307 ? -83.418 -20.770 127.054 1.00 82.75 307 PHE A O 1
ATOM 2442 N N . GLN A 1 308 ? -83.712 -19.790 125.068 1.00 79.44 308 GLN A N 1
ATOM 2443 C CA . GLN A 1 308 ? -84.854 -18.974 125.484 1.00 79.44 308 GLN A CA 1
ATOM 2444 C C . GLN A 1 308 ? -86.045 -19.839 125.890 1.00 79.44 308 GLN A C 1
ATOM 2446 O O . GLN A 1 308 ? -86.685 -19.554 126.895 1.00 79.44 308 GLN A O 1
ATOM 2451 N N . GLU A 1 309 ? -86.327 -20.905 125.150 1.00 81.06 309 GLU A N 1
ATOM 2452 C CA . GLU A 1 309 ? -87.395 -21.853 125.447 1.00 81.06 309 GLU A CA 1
ATOM 2453 C C . GLU A 1 309 ? -87.109 -22.623 126.739 1.00 81.06 309 GLU A C 1
ATOM 2455 O O . GLU A 1 309 ? -87.974 -22.718 127.609 1.00 81.06 309 GLU A O 1
ATOM 2460 N N . HIS A 1 310 ? -85.869 -23.078 126.928 1.00 77.44 310 HIS A N 1
ATOM 2461 C CA . HIS A 1 310 ? -85.439 -23.750 128.149 1.00 77.44 310 HIS A CA 1
ATOM 2462 C C . HIS A 1 310 ? -85.421 -22.801 129.351 1.00 77.44 310 HIS A C 1
ATOM 2464 O O . HIS A 1 310 ? -85.859 -23.169 130.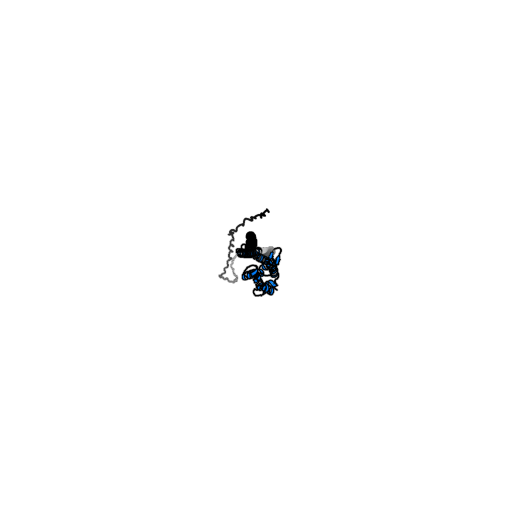433 1.00 77.44 310 HIS A O 1
ATOM 2470 N N . PHE A 1 311 ? -85.001 -21.552 129.158 1.00 81.94 311 PHE A N 1
ATOM 2471 C CA . PHE A 1 311 ? -85.047 -20.501 130.170 1.00 81.94 311 PHE A CA 1
ATOM 2472 C C . PHE A 1 311 ? -86.489 -20.133 130.533 1.00 81.94 311 PHE A C 1
ATOM 2474 O O . PHE A 1 311 ? -86.795 -19.914 131.700 1.00 81.94 311 PHE A O 1
ATOM 2481 N N . LYS A 1 312 ? -87.403 -20.123 129.557 1.00 80.69 312 LYS A N 1
ATOM 2482 C CA . LYS A 1 312 ? -88.839 -19.899 129.766 1.00 80.69 312 LYS A CA 1
ATOM 2483 C C . LYS A 1 312 ? -89.487 -21.067 130.510 1.00 80.69 312 LYS A C 1
ATOM 2485 O O . LYS A 1 312 ? -90.274 -20.828 131.419 1.00 80.69 312 LYS A O 1
ATOM 2490 N N . MET A 1 313 ? -89.125 -22.305 130.174 1.00 77.06 313 MET A N 1
ATOM 2491 C CA . MET A 1 313 ? -89.501 -23.512 130.921 1.00 77.06 313 MET A CA 1
ATOM 2492 C C . MET A 1 313 ? -88.982 -23.460 132.360 1.00 77.06 313 MET A C 1
ATOM 2494 O O . MET A 1 313 ? -89.757 -23.659 133.287 1.00 77.06 313 MET A O 1
ATOM 2498 N N . LEU A 1 314 ? -87.710 -23.105 132.555 1.00 81.94 314 LEU A N 1
ATOM 2499 C CA . LEU A 1 314 ? -87.101 -22.964 133.875 1.00 81.94 314 LEU A CA 1
ATOM 2500 C C . LEU A 1 314 ? -87.790 -21.865 134.694 1.00 81.94 314 LEU A C 1
ATOM 2502 O O . LEU A 1 314 ? -88.076 -22.072 135.864 1.00 81.94 314 LEU A O 1
ATOM 2506 N N . LEU A 1 315 ? -88.112 -20.720 134.082 1.00 77.25 315 LEU A N 1
ATOM 2507 C CA . LEU A 1 315 ? -88.900 -19.654 134.708 1.00 77.25 315 LEU A CA 1
ATOM 2508 C C . LEU A 1 315 ? -90.307 -20.121 135.081 1.00 77.25 315 LEU A C 1
ATOM 2510 O O . LEU A 1 315 ? -90.793 -19.752 136.142 1.00 77.25 315 LEU A O 1
ATOM 2514 N N . LEU A 1 316 ? -90.965 -20.916 134.235 1.00 80.69 316 LEU A N 1
ATOM 2515 C CA . LEU A 1 316 ? -92.283 -21.480 134.533 1.00 80.69 316 LEU A CA 1
ATOM 2516 C C . LEU A 1 316 ? -92.228 -22.496 135.676 1.00 80.69 316 LEU A C 1
ATOM 2518 O O . LEU A 1 316 ? -93.111 -22.475 136.530 1.00 80.69 316 LEU A O 1
ATOM 2522 N N . ASP A 1 317 ? -91.196 -23.336 135.729 1.00 77.19 317 ASP A N 1
ATOM 2523 C CA . ASP A 1 317 ? -90.974 -24.261 136.842 1.00 77.19 317 ASP A CA 1
ATOM 2524 C C . ASP A 1 317 ? -90.630 -23.505 138.126 1.00 77.19 317 ASP A C 1
ATOM 2526 O O . ASP A 1 317 ? -91.206 -23.792 139.171 1.00 77.19 317 ASP A O 1
ATOM 2530 N N . HIS A 1 318 ? -89.805 -22.458 138.056 1.00 74.06 318 HIS A N 1
ATOM 2531 C CA . HIS A 1 318 ? -89.528 -21.610 139.214 1.00 74.06 318 HIS A CA 1
ATOM 2532 C C . HIS A 1 318 ? -90.755 -20.818 139.672 1.00 74.06 318 HIS A C 1
ATOM 2534 O O . HIS A 1 318 ? -90.956 -20.652 140.870 1.00 74.06 318 HIS A O 1
ATOM 2540 N N . LEU A 1 319 ? -91.604 -20.357 138.750 1.00 75.06 319 LEU A N 1
ATOM 2541 C CA . LEU A 1 319 ? -92.881 -19.727 139.082 1.00 75.06 319 LEU A CA 1
ATOM 2542 C C . LEU A 1 319 ? -93.869 -20.733 139.679 1.00 75.06 319 LEU A C 1
ATOM 2544 O O . LEU A 1 319 ? -94.600 -20.364 140.591 1.00 75.06 319 LEU A O 1
ATOM 2548 N N . ARG A 1 320 ? -93.862 -21.998 139.242 1.00 76.69 320 ARG A N 1
ATOM 2549 C CA . ARG A 1 320 ? -94.620 -23.083 139.888 1.00 76.69 320 ARG A CA 1
ATOM 2550 C C . ARG A 1 320 ? -94.106 -23.385 141.284 1.00 76.69 320 ARG A C 1
ATOM 2552 O O . ARG A 1 320 ? -94.909 -23.480 142.206 1.00 76.69 320 ARG A O 1
ATOM 2559 N N . ASP A 1 321 ? -92.795 -23.499 141.460 1.00 74.19 321 ASP A N 1
ATOM 2560 C CA . ASP A 1 321 ? -92.179 -23.705 142.770 1.00 74.19 321 ASP A CA 1
ATOM 2561 C C . ASP A 1 321 ? -92.461 -22.520 143.697 1.00 74.19 321 ASP A C 1
ATOM 2563 O O . ASP A 1 321 ? -92.800 -22.712 144.865 1.00 74.19 321 ASP A O 1
ATOM 2567 N N . ALA A 1 322 ? -92.414 -21.294 143.170 1.00 70.12 322 ALA A N 1
ATOM 2568 C CA . ALA A 1 322 ? -92.803 -20.088 143.887 1.00 70.12 322 ALA A CA 1
ATOM 2569 C C . ALA A 1 322 ? -94.308 -20.067 144.200 1.00 70.12 322 ALA A C 1
ATOM 2571 O O . ALA A 1 322 ? -94.682 -19.697 145.306 1.00 70.12 322 ALA A O 1
ATOM 2572 N N . GLU A 1 323 ? -95.192 -20.512 143.302 1.00 72.06 323 GLU A N 1
ATOM 2573 C CA . GLU A 1 323 ? -96.627 -20.666 143.585 1.00 72.06 323 GLU A CA 1
ATOM 2574 C C . GLU A 1 323 ? -96.889 -21.714 144.672 1.00 72.06 323 GLU A C 1
ATOM 2576 O O . GLU A 1 323 ? -97.749 -21.509 145.531 1.00 72.06 323 GLU A O 1
ATOM 2581 N N . VAL A 1 324 ? -96.143 -22.820 144.677 1.00 72.06 324 VAL A N 1
ATOM 2582 C CA . VAL A 1 324 ? -96.204 -23.852 145.721 1.00 72.06 324 VAL A CA 1
ATOM 2583 C C . VAL A 1 324 ? -95.673 -23.307 147.046 1.00 72.06 324 VAL A C 1
ATOM 2585 O O . VAL A 1 324 ? -96.294 -23.531 148.087 1.00 72.06 324 VAL A O 1
ATOM 2588 N N . GLN A 1 325 ? -94.580 -22.539 147.030 1.00 66.75 325 GLN A N 1
ATOM 2589 C CA . GLN A 1 325 ? -94.081 -21.840 148.213 1.00 66.75 325 GLN A CA 1
ATOM 2590 C C . GLN A 1 325 ? -95.078 -20.796 148.712 1.00 66.75 325 GLN A C 1
ATOM 2592 O O . GLN A 1 325 ? -95.325 -20.745 149.908 1.00 66.75 325 GLN A O 1
ATOM 2597 N N . VAL A 1 326 ? -95.720 -20.018 147.839 1.00 66.06 326 VAL A N 1
ATOM 2598 C CA . VAL A 1 326 ? -96.748 -19.036 148.218 1.00 66.06 326 VAL A CA 1
ATOM 2599 C C . VAL A 1 326 ? -98.007 -19.729 148.740 1.00 66.06 326 VAL A C 1
ATOM 2601 O O . VAL A 1 326 ? -98.616 -19.220 149.675 1.00 66.06 326 VAL A O 1
ATOM 2604 N N . LYS A 1 327 ? -98.394 -20.900 148.219 1.00 65.50 327 LYS A N 1
ATOM 2605 C CA . LYS A 1 327 ? -99.479 -21.717 148.793 1.00 65.50 327 LYS A CA 1
ATOM 2606 C C . LYS A 1 327 ? -99.117 -22.249 150.177 1.00 65.50 327 LYS A C 1
ATOM 2608 O O . LYS A 1 327 ? -99.897 -22.046 151.100 1.00 65.50 327 LYS A O 1
ATOM 2613 N N . ARG A 1 328 ? -97.916 -22.810 150.357 1.00 61.88 328 ARG A N 1
ATOM 2614 C CA . ARG A 1 328 ? -97.413 -23.218 151.681 1.00 61.88 328 ARG A CA 1
ATOM 2615 C C . ARG A 1 328 ? -97.324 -22.044 152.643 1.00 61.88 328 ARG A C 1
ATOM 2617 O O . ARG A 1 328 ? -97.723 -22.175 153.789 1.00 61.88 328 ARG A O 1
ATOM 2624 N N . ILE A 1 329 ? -96.846 -20.889 152.187 1.00 62.12 329 ILE A N 1
ATOM 2625 C CA . ILE A 1 329 ? -96.795 -19.671 152.994 1.00 62.12 329 ILE A CA 1
ATOM 2626 C C . ILE A 1 329 ? -98.215 -19.198 153.301 1.00 62.12 329 ILE A C 1
ATOM 2628 O O . ILE A 1 329 ? -98.445 -18.810 154.428 1.00 62.12 329 ILE A O 1
ATOM 2632 N N . ARG A 1 330 ? -99.197 -19.280 152.395 1.00 56.09 330 ARG A N 1
ATOM 2633 C CA . ARG A 1 330 ? -100.603 -18.943 152.698 1.00 56.09 330 ARG A CA 1
ATOM 2634 C C . ARG A 1 330 ? -101.235 -19.899 153.709 1.00 56.09 330 ARG A C 1
ATOM 2636 O O . ARG A 1 330 ? -101.978 -19.440 154.567 1.00 56.09 330 ARG A O 1
ATOM 2643 N N . GLU A 1 331 ? -100.916 -21.187 153.650 1.00 54.88 331 GLU A N 1
ATOM 2644 C CA . GLU A 1 331 ? -101.377 -22.195 154.615 1.00 54.88 331 GLU A CA 1
ATOM 2645 C C . GLU A 1 331 ? -100.714 -22.009 155.990 1.00 54.88 331 GLU A C 1
ATOM 2647 O O . GLU A 1 331 ? -101.381 -22.052 157.022 1.00 54.88 331 GLU A O 1
ATOM 2652 N N . VAL A 1 332 ? -99.418 -21.693 156.012 1.00 58.97 332 VAL A N 1
ATOM 2653 C CA . VAL A 1 332 ? -98.658 -21.399 157.235 1.00 58.97 332 VAL A CA 1
ATOM 2654 C C . VAL A 1 332 ? -99.030 -20.024 157.812 1.00 58.97 332 VAL A C 1
ATOM 2656 O O . VAL A 1 332 ? -99.153 -19.875 159.022 1.00 58.97 332 VAL A O 1
ATOM 2659 N N . HIS A 1 333 ? -99.304 -19.024 156.975 1.00 49.25 333 HIS A N 1
ATOM 2660 C CA . HIS A 1 333 ? -99.724 -17.677 157.376 1.00 49.25 333 HIS A CA 1
ATOM 2661 C C . HIS A 1 333 ? -101.179 -17.655 157.870 1.00 49.25 333 HIS A C 1
ATOM 2663 O O . HIS A 1 333 ? -101.490 -16.899 158.787 1.00 49.25 333 HIS A O 1
ATOM 2669 N N . ALA A 1 334 ? -102.053 -18.529 157.352 1.00 47.28 334 ALA A N 1
ATOM 2670 C CA . ALA A 1 334 ? -103.382 -18.761 157.924 1.00 47.28 334 ALA A CA 1
ATOM 2671 C C . ALA A 1 334 ? -103.317 -19.411 159.323 1.00 47.28 334 ALA A C 1
ATOM 2673 O O . ALA A 1 334 ? -104.177 -19.135 160.154 1.00 47.28 334 ALA A O 1
ATOM 2674 N N . GLY A 1 335 ? -102.285 -20.216 159.610 1.00 50.38 335 GLY A N 1
ATOM 2675 C CA . GLY A 1 335 ? -102.058 -20.815 160.933 1.00 50.38 335 GLY A CA 1
ATOM 2676 C C . GLY A 1 335 ? -101.322 -19.914 161.935 1.00 50.38 335 GLY A C 1
ATOM 2677 O O . GLY A 1 335 ? -101.558 -20.006 163.135 1.00 50.38 335 GLY A O 1
ATOM 2678 N N . ILE A 1 336 ? -100.446 -19.020 161.470 1.00 47.41 336 ILE A N 1
ATOM 2679 C CA . ILE A 1 336 ? -99.575 -18.221 162.352 1.00 47.41 336 ILE A CA 1
ATOM 2680 C C . ILE A 1 336 ? -100.177 -16.847 162.702 1.00 47.41 336 ILE A C 1
ATOM 2682 O O . ILE A 1 336 ? -99.868 -16.298 163.760 1.00 47.41 336 ILE A O 1
ATOM 2686 N N . LEU A 1 337 ? -101.141 -16.334 161.925 1.00 41.34 337 LEU A N 1
ATOM 2687 C CA . LEU A 1 337 ? -101.881 -15.108 162.272 1.00 41.34 337 LEU A CA 1
ATOM 2688 C C . LEU A 1 337 ? -102.844 -15.250 163.470 1.00 41.34 337 LEU A C 1
ATOM 2690 O O . LEU A 1 337 ? -103.413 -14.250 163.904 1.00 41.34 337 LEU A O 1
ATOM 2694 N N . GLN A 1 338 ? -103.009 -16.452 164.033 1.00 43.59 338 GLN A N 1
ATOM 2695 C CA . GLN A 1 338 ? -103.805 -16.679 165.244 1.00 43.59 338 GLN A CA 1
ATOM 2696 C C . GLN A 1 338 ? -102.967 -16.719 166.532 1.00 43.59 338 GLN A C 1
ATOM 2698 O O . GLN A 1 338 ? -103.556 -16.858 167.602 1.00 43.59 338 GLN A O 1
ATOM 2703 N N . LEU A 1 339 ? -101.628 -16.590 166.467 1.00 37.19 339 LEU A N 1
ATOM 2704 C CA . LEU A 1 339 ? -100.802 -16.805 167.659 1.00 37.19 339 LEU A CA 1
ATOM 2705 C C . LEU A 1 339 ? -99.895 -15.678 168.139 1.00 37.19 339 LEU A C 1
ATOM 2707 O O . LEU A 1 339 ? -99.723 -15.655 169.345 1.00 37.19 339 LEU A O 1
ATOM 2711 N N . LEU A 1 340 ? -99.355 -14.740 167.350 1.00 30.12 340 LEU A N 1
ATOM 2712 C CA . LEU A 1 340 ? -98.537 -13.651 167.928 1.00 30.12 340 LEU A CA 1
ATOM 2713 C C . LEU A 1 340 ? -98.428 -12.420 167.014 1.00 30.12 340 LEU A C 1
ATOM 2715 O O . LEU A 1 340 ? -98.180 -12.539 165.818 1.00 30.12 340 LEU A O 1
ATOM 2719 N N . GLY A 1 341 ? -98.617 -11.237 167.607 1.00 27.72 341 GLY A N 1
ATOM 2720 C CA . GLY A 1 341 ? -98.581 -9.933 166.941 1.00 27.72 341 GLY A CA 1
ATOM 2721 C C . GLY A 1 341 ? -97.218 -9.226 166.909 1.00 27.72 341 GLY A C 1
ATOM 2722 O O . GLY A 1 341 ? -96.214 -9.780 167.344 1.00 27.72 341 GLY A O 1
ATOM 2723 N N . ALA A 1 342 ? -97.273 -7.953 166.469 1.00 26.83 342 ALA A N 1
ATOM 2724 C CA . ALA A 1 342 ? -96.211 -6.923 166.447 1.00 26.83 342 ALA A CA 1
ATOM 2725 C C . ALA A 1 342 ? -94.990 -7.244 165.553 1.00 26.83 342 ALA A C 1
ATOM 2727 O O . ALA A 1 342 ? -94.692 -8.394 165.292 1.00 26.83 342 ALA A O 1
ATOM 2728 N N . SER A 1 343 ? -94.149 -6.329 165.071 1.00 26.48 343 SER A N 1
ATOM 2729 C CA . SER A 1 343 ? -94.115 -4.888 164.780 1.00 26.48 343 SER A CA 1
ATOM 2730 C C . SER A 1 343 ? -92.729 -4.658 164.126 1.00 26.48 343 SER A C 1
ATOM 2732 O O . SER A 1 343 ? -91.778 -5.327 164.509 1.00 26.48 343 SER A O 1
ATOM 2734 N N . ALA A 1 344 ? -92.645 -3.747 163.153 1.00 29.30 344 ALA A N 1
ATOM 2735 C CA . ALA A 1 344 ? -91.522 -2.869 162.759 1.00 29.30 344 ALA A CA 1
ATOM 2736 C C . ALA A 1 344 ? -90.012 -3.274 162.841 1.00 29.30 344 ALA A C 1
ATOM 2738 O O . ALA A 1 344 ? -89.519 -3.756 163.851 1.00 29.30 344 ALA A O 1
ATOM 2739 N N . SER A 1 345 ? -89.255 -2.759 161.844 1.00 30.19 345 SER A N 1
ATOM 2740 C CA . SER A 1 345 ? -87.957 -2.030 161.978 1.00 30.19 345 SER A CA 1
ATOM 2741 C C . SER A 1 345 ? -86.623 -2.679 161.498 1.00 30.19 345 SER A C 1
ATOM 2743 O O . SER A 1 345 ? -86.007 -3.453 162.213 1.00 30.19 345 SER A O 1
ATOM 2745 N N . ALA A 1 346 ? -86.162 -2.246 160.308 1.00 31.12 346 ALA A N 1
ATOM 2746 C CA . ALA A 1 346 ? -84.918 -1.489 159.989 1.00 31.12 346 ALA A CA 1
ATOM 2747 C C . ALA A 1 346 ? -83.444 -2.041 160.083 1.00 31.12 346 ALA A C 1
ATOM 2749 O O . ALA A 1 346 ? -83.028 -2.576 161.104 1.00 31.12 346 ALA A O 1
ATOM 2750 N N . VAL A 1 347 ? -82.641 -1.625 159.056 1.00 33.41 347 VAL A N 1
ATOM 2751 C CA . VAL A 1 347 ? -81.153 -1.357 158.917 1.00 33.41 347 VAL A CA 1
ATOM 2752 C C . VAL A 1 347 ? -80.160 -2.566 158.843 1.00 33.41 347 VAL A C 1
ATOM 2754 O O . VAL A 1 347 ? -80.551 -3.627 159.313 1.00 33.41 347 VAL A O 1
ATOM 2757 N N . PRO A 1 348 ? -78.858 -2.491 158.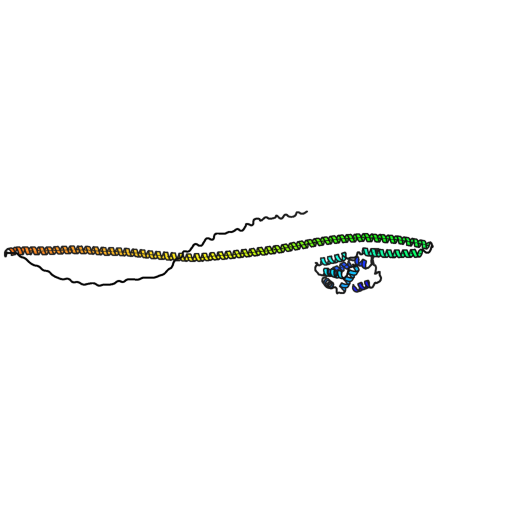397 1.00 46.19 348 PRO A N 1
ATOM 2758 C CA . PRO A 1 348 ? -78.071 -1.647 157.445 1.00 46.19 348 PRO A CA 1
ATOM 2759 C C . PRO A 1 348 ? -77.177 -2.402 156.397 1.00 46.19 348 PRO A C 1
ATOM 2761 O O . PRO A 1 348 ? -76.936 -3.596 156.483 1.00 46.19 348 PRO A O 1
ATOM 2764 N N . ALA A 1 349 ? -76.638 -1.614 155.450 1.00 30.81 349 ALA A N 1
ATOM 2765 C CA . ALA A 1 349 ? -75.253 -1.511 154.926 1.00 30.81 349 ALA A CA 1
ATOM 2766 C C . ALA A 1 349 ? -74.277 -2.709 154.749 1.00 30.81 349 ALA A C 1
ATOM 2768 O O . ALA A 1 349 ? -74.011 -3.473 155.667 1.00 30.81 349 ALA A O 1
ATOM 2769 N N . ALA A 1 350 ? -73.550 -2.604 153.621 1.00 27.36 350 ALA A N 1
ATOM 2770 C CA . ALA A 1 350 ? -72.091 -2.736 153.437 1.00 27.36 350 ALA A CA 1
ATOM 2771 C C . ALA A 1 350 ? -71.608 -3.818 152.443 1.00 27.36 350 ALA A C 1
ATOM 2773 O O . ALA A 1 350 ? -71.928 -4.995 152.535 1.00 27.36 350 ALA A O 1
ATOM 2774 N N . ALA A 1 351 ? -70.798 -3.323 151.499 1.00 42.19 351 ALA A N 1
ATOM 2775 C CA . ALA A 1 351 ? -69.875 -3.964 150.549 1.00 42.19 351 ALA A CA 1
ATOM 2776 C C . ALA A 1 351 ? -68.829 -4.882 151.275 1.00 42.19 351 ALA A C 1
ATOM 2778 O O . ALA A 1 351 ? -68.963 -4.990 152.494 1.00 42.19 351 ALA A O 1
ATOM 2779 N N . PRO A 1 352 ? -67.736 -5.453 150.678 1.00 49.97 352 PRO A N 1
ATOM 2780 C CA . PRO A 1 352 ? -67.035 -5.038 149.446 1.00 49.97 352 PRO A CA 1
ATOM 2781 C C . PRO A 1 352 ? -66.238 -6.139 148.659 1.00 49.97 352 PRO A C 1
ATOM 2783 O O . PRO A 1 352 ? -66.324 -7.323 148.948 1.00 49.97 352 PRO A O 1
ATOM 2786 N N . VAL A 1 353 ? -65.410 -5.668 147.703 1.00 38.62 353 VAL A N 1
ATOM 2787 C CA . VAL A 1 353 ? -64.134 -6.218 147.146 1.00 38.62 353 VAL A CA 1
ATOM 2788 C C . VAL A 1 353 ? -64.163 -7.475 146.250 1.00 38.62 353 VAL A C 1
ATOM 2790 O O . VAL A 1 353 ? -64.461 -8.566 146.712 1.00 38.62 353 VAL A O 1
ATOM 2793 N N . ALA A 1 354 ? -63.687 -7.351 144.997 1.00 33.78 354 ALA A N 1
ATOM 2794 C CA . ALA A 1 354 ? -62.326 -7.768 144.584 1.00 33.78 354 ALA A CA 1
ATOM 2795 C C . ALA A 1 354 ? -62.177 -8.020 143.063 1.00 33.78 354 ALA A C 1
ATOM 2797 O O . ALA A 1 354 ? -62.781 -8.930 142.504 1.00 33.78 354 ALA A O 1
ATOM 2798 N N . SER A 1 355 ? -61.292 -7.241 142.427 1.00 47.47 355 SER A N 1
ATOM 2799 C CA . SER A 1 355 ? -60.570 -7.540 141.168 1.00 47.47 355 SER A CA 1
ATOM 2800 C C . SER A 1 355 ? -59.501 -8.641 141.388 1.00 47.47 355 SER A C 1
ATOM 2802 O O . SER A 1 355 ? -59.302 -9.011 142.548 1.00 47.47 355 SER A O 1
ATOM 2804 N N . PRO A 1 356 ? -58.780 -9.176 140.364 1.00 48.81 356 PRO A N 1
ATOM 2805 C CA . PRO A 1 356 ? -57.618 -8.515 139.699 1.00 48.81 356 PRO A CA 1
ATOM 2806 C C . PRO A 1 356 ? -57.558 -8.754 138.154 1.00 48.81 356 PRO A C 1
ATOM 2808 O O . PRO A 1 356 ? -58.252 -9.628 137.656 1.00 48.81 356 PRO A O 1
ATOM 2811 N N . VAL A 1 357 ? -56.955 -7.919 137.285 1.00 43.81 357 VAL A N 1
ATOM 2812 C CA . VAL A 1 357 ? -55.538 -7.531 136.992 1.00 43.81 357 VAL A CA 1
ATOM 2813 C C . VAL A 1 357 ? -54.724 -8.556 136.167 1.00 43.81 357 VAL A C 1
ATOM 2815 O O . VAL A 1 357 ? -54.788 -9.752 136.421 1.00 43.81 357 VAL A O 1
ATOM 2818 N N . VAL A 1 358 ? -53.893 -7.983 135.268 1.00 40.84 358 VAL A N 1
ATOM 2819 C CA . VAL A 1 358 ? -52.669 -8.450 134.557 1.00 40.84 358 VAL A CA 1
ATOM 2820 C C . VAL A 1 358 ? -52.884 -8.666 133.043 1.00 40.84 358 VAL A C 1
ATOM 2822 O O . VAL A 1 358 ? -53.839 -9.327 132.671 1.00 40.84 358 VAL A O 1
ATOM 2825 N N . ALA A 1 359 ? -52.037 -8.270 132.081 1.00 34.62 359 ALA A N 1
ATOM 2826 C CA . ALA A 1 359 ? -51.015 -7.229 131.838 1.00 34.62 359 ALA A CA 1
ATOM 2827 C C . ALA A 1 359 ? -50.454 -7.483 130.403 1.00 34.62 359 ALA A C 1
ATOM 2829 O O . ALA A 1 359 ? -50.604 -8.582 129.876 1.00 34.62 359 ALA A O 1
ATOM 2830 N N . ALA A 1 360 ? -49.811 -6.478 129.793 1.00 41.06 360 ALA A N 1
ATOM 2831 C CA . ALA A 1 360 ? -49.142 -6.475 128.470 1.00 41.06 360 ALA A CA 1
ATOM 2832 C C . ALA A 1 360 ? -47.869 -7.370 128.380 1.00 41.06 360 ALA A C 1
ATOM 2834 O O . ALA A 1 360 ? -47.539 -7.999 129.388 1.00 41.06 360 ALA A O 1
ATOM 2835 N N . PRO A 1 361 ? -47.141 -7.474 127.232 1.00 52.81 361 PRO A N 1
ATOM 2836 C CA . PRO A 1 361 ? -46.215 -6.446 126.660 1.00 52.81 361 PRO A CA 1
ATOM 2837 C C . PRO A 1 361 ? -46.176 -6.501 125.093 1.00 52.81 361 PRO A C 1
ATOM 2839 O O . PRO A 1 361 ? -47.011 -7.176 124.509 1.00 52.81 361 PRO A O 1
ATOM 2842 N N . ALA A 1 362 ? -45.254 -5.960 124.280 1.00 35.88 362 ALA A N 1
ATOM 2843 C CA . ALA A 1 362 ? -44.485 -4.714 124.152 1.00 35.88 362 ALA A CA 1
ATOM 2844 C C . ALA A 1 362 ? -43.826 -4.698 122.734 1.00 35.88 362 ALA A C 1
ATOM 2846 O O . ALA A 1 362 ? -43.617 -5.754 122.149 1.00 35.88 362 ALA A O 1
ATOM 2847 N N . GLN A 1 363 ? -43.415 -3.499 122.284 1.00 32.03 363 GLN A N 1
ATOM 2848 C CA . GLN A 1 363 ? -42.194 -3.158 121.505 1.00 32.03 363 GLN A CA 1
ATOM 2849 C C . GLN A 1 363 ? -42.036 -3.333 119.962 1.00 32.03 363 GLN A C 1
ATOM 2851 O O . GLN A 1 363 ? -41.955 -4.436 119.440 1.00 32.03 363 GLN A O 1
ATOM 2856 N N . ALA A 1 364 ? -41.762 -2.172 119.319 1.00 32.34 364 ALA A N 1
ATOM 2857 C CA . ALA A 1 364 ? -40.548 -1.786 118.544 1.00 32.34 364 ALA A CA 1
ATOM 2858 C C . ALA A 1 364 ? -40.673 -1.443 117.029 1.00 32.34 364 ALA A C 1
ATOM 2860 O O . ALA A 1 364 ? -41.067 -2.260 116.207 1.00 32.34 364 ALA A O 1
ATOM 2861 N N . ALA A 1 365 ? -40.234 -0.217 116.685 1.00 43.25 365 ALA A N 1
ATOM 2862 C CA . ALA A 1 365 ? -39.808 0.290 115.359 1.00 43.25 365 ALA A CA 1
ATOM 2863 C C . ALA A 1 365 ? -38.278 0.075 115.162 1.00 43.25 365 ALA A C 1
ATOM 2865 O O . ALA A 1 365 ? -37.647 -0.304 116.156 1.00 43.25 365 ALA A O 1
ATOM 2866 N N . PRO A 1 366 ? -37.639 0.281 113.973 1.00 55.75 366 PRO A N 1
ATOM 2867 C CA . PRO A 1 366 ? -37.230 1.614 113.425 1.00 55.75 366 PRO A CA 1
ATOM 2868 C C . PRO A 1 366 ? -37.237 1.698 111.854 1.00 55.75 366 PRO A C 1
ATOM 2870 O O . PRO A 1 366 ? -37.432 0.686 111.196 1.00 55.75 366 PRO A O 1
ATOM 2873 N N . ALA A 1 367 ? -37.322 2.848 111.156 1.00 33.22 367 ALA A N 1
ATOM 2874 C CA . ALA A 1 367 ? -36.372 3.936 110.787 1.00 33.22 367 ALA A CA 1
ATOM 2875 C C . ALA A 1 367 ? -35.305 3.664 109.673 1.00 33.22 367 ALA A C 1
ATOM 2877 O O . ALA A 1 367 ? -34.451 2.809 109.858 1.00 33.22 367 ALA A O 1
ATOM 2878 N N . ALA A 1 368 ? -35.327 4.528 108.626 1.00 33.62 368 ALA A N 1
ATOM 2879 C CA . ALA A 1 368 ? -34.247 5.037 107.727 1.00 33.62 368 ALA A CA 1
ATOM 2880 C C . ALA A 1 368 ? -33.462 4.029 106.824 1.00 33.62 368 ALA A C 1
ATOM 2882 O O . ALA A 1 368 ? -33.357 2.864 107.161 1.00 33.62 368 ALA A O 1
ATOM 2883 N N . THR A 1 369 ? -32.868 4.333 105.650 1.00 34.81 369 THR A N 1
ATOM 2884 C CA . THR A 1 369 ? -32.248 5.563 105.100 1.00 34.81 369 THR A CA 1
ATOM 2885 C C . THR A 1 369 ? -31.972 5.408 103.580 1.00 34.81 369 THR A C 1
ATOM 2887 O O . THR A 1 369 ? -31.733 4.300 103.119 1.00 34.81 369 THR A O 1
ATOM 2890 N N . ALA A 1 370 ? -31.986 6.540 102.866 1.00 34.34 370 ALA A N 1
ATOM 2891 C CA . ALA A 1 370 ? -31.140 7.018 101.753 1.00 34.34 370 ALA A CA 1
ATOM 2892 C C . ALA A 1 370 ? -30.466 6.108 100.686 1.00 34.34 370 ALA A C 1
ATOM 2894 O O . ALA A 1 370 ? -29.794 5.128 100.974 1.00 34.34 370 ALA A O 1
ATOM 2895 N N . GLU A 1 371 ? -30.464 6.701 99.482 1.00 34.03 371 GLU A N 1
ATOM 2896 C CA . GLU A 1 371 ? -29.328 6.862 98.556 1.00 34.03 371 GLU A CA 1
ATOM 2897 C C . GLU A 1 371 ? -28.997 5.799 97.484 1.00 34.03 371 GLU A C 1
ATOM 2899 O O . GLU A 1 371 ? -28.574 4.687 97.766 1.00 34.03 371 GLU A O 1
ATOM 2904 N N . GLN A 1 372 ? -29.077 6.281 96.231 1.00 35.16 372 GLN A N 1
ATOM 2905 C CA . GLN A 1 372 ? -28.034 6.292 95.185 1.00 35.16 372 GLN A CA 1
ATOM 2906 C C . GLN A 1 372 ? -28.349 5.605 93.840 1.00 35.16 372 GLN A C 1
ATOM 2908 O O . GLN A 1 372 ? -28.550 4.404 93.745 1.00 35.16 372 GLN A O 1
ATOM 2913 N N . LEU A 1 373 ? -28.280 6.458 92.802 1.00 32.22 373 LEU A N 1
ATOM 2914 C CA . LEU A 1 373 ? -27.595 6.281 91.511 1.00 32.22 373 LEU A CA 1
ATOM 2915 C C . LEU A 1 373 ? -27.897 5.010 90.694 1.00 32.22 373 LEU A C 1
ATOM 2917 O O . LEU A 1 373 ? -27.437 3.929 91.018 1.00 32.22 373 LEU A O 1
ATOM 2921 N N . PHE A 1 374 ? -28.495 5.174 89.510 1.00 38.34 374 PHE A N 1
ATOM 2922 C CA . PHE A 1 374 ? -27.718 5.244 88.263 1.00 38.34 374 PHE A CA 1
ATOM 2923 C C . PHE A 1 374 ? -28.585 5.699 87.080 1.00 38.34 374 PHE A C 1
ATOM 2925 O O . PHE A 1 374 ? -29.751 5.347 86.930 1.00 38.34 374 PHE A O 1
ATOM 2932 N N . ALA A 1 375 ? -27.950 6.525 86.257 1.00 36.84 375 ALA A N 1
ATOM 2933 C CA . ALA A 1 375 ? -28.354 6.969 84.938 1.00 36.84 375 ALA A CA 1
ATOM 2934 C C . ALA A 1 375 ? -28.650 5.811 83.970 1.00 36.84 375 ALA A C 1
ATOM 2936 O O . ALA A 1 375 ? -27.935 4.816 83.985 1.00 36.84 375 ALA A O 1
ATOM 2937 N N . ALA A 1 376 ? -29.587 6.015 83.041 1.00 36.12 376 ALA A N 1
ATOM 2938 C CA . ALA A 1 376 ? -29.334 5.837 81.606 1.00 36.12 376 ALA A CA 1
ATOM 2939 C C . ALA A 1 376 ? -30.556 6.276 80.787 1.00 36.12 376 ALA A C 1
ATOM 2941 O O . ALA A 1 376 ? -31.667 5.780 80.949 1.00 36.12 376 ALA A O 1
ATOM 2942 N N . ALA A 1 377 ? -30.314 7.232 79.898 1.00 46.09 377 ALA A N 1
ATOM 2943 C CA . ALA A 1 377 ? -31.230 7.701 78.872 1.00 46.09 377 ALA A CA 1
ATOM 2944 C C . ALA A 1 377 ? -31.574 6.600 77.852 1.00 46.09 377 ALA A C 1
ATOM 2946 O O . ALA A 1 377 ? -30.705 5.791 77.527 1.00 46.09 377 ALA A O 1
ATOM 2947 N N . PRO A 1 378 ? -32.742 6.657 77.194 1.00 45.47 378 PRO A N 1
ATOM 2948 C CA . PRO A 1 378 ? -32.844 6.246 75.811 1.00 45.47 378 PRO A CA 1
ATOM 2949 C C . PRO A 1 378 ? -32.660 7.482 74.927 1.00 45.47 378 PRO A C 1
ATOM 2951 O O . PRO A 1 378 ? -33.460 8.419 74.931 1.00 45.47 378 PRO A O 1
ATOM 2954 N N . ALA A 1 379 ? -31.557 7.480 74.185 1.00 39.88 379 ALA A N 1
ATOM 2955 C CA . ALA A 1 379 ? -31.327 8.400 73.091 1.00 39.88 379 ALA A CA 1
ATOM 2956 C C . ALA A 1 379 ? -32.459 8.281 72.060 1.00 39.88 379 ALA A C 1
ATOM 2958 O O . ALA A 1 379 ? -32.811 7.188 71.612 1.00 39.88 379 ALA A O 1
ATOM 2959 N N . GLN A 1 380 ? -32.998 9.434 71.675 1.00 44.72 380 GLN A N 1
ATOM 2960 C CA . GLN A 1 380 ? -33.734 9.611 70.431 1.00 44.72 380 GLN A CA 1
ATOM 2961 C C . GLN A 1 380 ? -32.876 9.133 69.247 1.00 44.72 380 GLN A C 1
ATOM 2963 O O . GLN A 1 380 ? -31.714 9.537 69.153 1.00 44.72 380 GLN A O 1
ATOM 2968 N N . PRO A 1 381 ? -33.419 8.376 68.282 1.00 50.50 381 PRO A N 1
ATOM 2969 C CA . PRO A 1 381 ? -32.868 8.384 66.941 1.00 50.50 381 PRO A CA 1
ATOM 2970 C C . PRO A 1 381 ? -33.364 9.642 66.216 1.00 50.50 381 PRO A C 1
ATOM 2972 O O . PRO A 1 381 ? -34.558 9.821 65.972 1.00 50.50 381 PRO A O 1
ATOM 2975 N N . ALA A 1 382 ? -32.422 10.526 65.895 1.00 40.28 382 ALA A N 1
ATOM 2976 C CA . ALA A 1 382 ? -32.616 11.600 64.933 1.00 40.28 382 ALA A CA 1
ATOM 2977 C C . ALA A 1 382 ? -32.933 11.024 63.533 1.00 40.28 382 ALA A C 1
ATOM 2979 O O . ALA A 1 382 ? -32.499 9.913 63.207 1.00 40.28 382 ALA A O 1
ATOM 2980 N N . PRO A 1 383 ? -33.678 11.769 62.700 1.00 45.44 383 PRO A N 1
ATOM 2981 C CA . PRO A 1 383 ? -34.086 11.335 61.371 1.00 45.44 383 PRO A CA 1
ATOM 2982 C C . PRO A 1 383 ? -32.885 11.277 60.423 1.00 45.44 383 PRO A C 1
ATOM 2984 O O . PRO A 1 383 ? -32.104 12.224 60.323 1.00 45.44 383 PRO A O 1
ATOM 2987 N N . VAL A 1 384 ? -32.759 10.167 59.695 1.00 41.09 384 VAL A N 1
ATOM 2988 C CA . VAL A 1 384 ? -31.857 10.074 58.546 1.00 41.09 384 VAL A CA 1
ATOM 2989 C C . VAL A 1 384 ? -32.379 11.032 57.484 1.00 41.09 384 VAL A C 1
ATOM 2991 O O . VAL A 1 384 ? -33.492 10.881 56.982 1.00 41.09 384 VAL A O 1
ATOM 2994 N N . ALA A 1 385 ? -31.567 12.047 57.206 1.00 40.38 385 ALA A N 1
ATOM 2995 C CA . ALA A 1 385 ? -31.807 13.044 56.189 1.00 40.38 385 ALA A CA 1
ATOM 2996 C C . ALA A 1 385 ? -32.007 12.387 54.819 1.00 40.38 385 ALA A C 1
ATOM 2998 O O . ALA A 1 385 ? -31.233 11.541 54.369 1.00 40.38 385 ALA A O 1
ATOM 2999 N N . THR A 1 386 ? -33.076 12.834 54.184 1.00 42.00 386 THR A N 1
ATOM 3000 C CA . THR A 1 386 ? -33.453 12.644 52.796 1.00 42.00 386 THR A CA 1
ATOM 3001 C C . THR A 1 386 ? -32.278 12.984 51.880 1.00 42.00 386 THR A C 1
ATOM 3003 O O . THR A 1 386 ? -31.789 14.113 51.870 1.00 42.00 386 THR A O 1
ATOM 3006 N N . ALA A 1 387 ? -31.834 12.005 51.096 1.00 46.09 387 ALA A N 1
ATOM 3007 C CA . ALA A 1 387 ? -31.010 12.243 49.924 1.00 46.09 387 ALA A CA 1
ATOM 3008 C C . ALA A 1 387 ? -31.926 12.700 48.782 1.00 46.09 387 ALA A C 1
ATOM 3010 O O . ALA A 1 387 ? -32.471 11.885 48.044 1.00 46.09 387 ALA A O 1
ATOM 3011 N N . GLU A 1 388 ? -32.100 14.010 48.650 1.00 44.72 388 GLU A N 1
ATOM 3012 C CA . GLU A 1 388 ? -32.522 14.641 47.403 1.00 44.72 388 GLU A CA 1
ATOM 3013 C C . GLU A 1 388 ? -31.580 15.805 47.101 1.00 44.72 388 GLU A C 1
ATOM 3015 O O . GLU A 1 388 ? -31.147 16.498 48.018 1.00 44.72 388 GLU A O 1
ATOM 3020 N N . GLN A 1 389 ? -31.347 16.020 45.799 1.00 40.56 389 GLN A N 1
ATOM 3021 C CA . GLN A 1 389 ? -30.476 17.016 45.149 1.00 40.56 389 GLN A CA 1
ATOM 3022 C C . GLN A 1 389 ? -29.037 16.507 44.911 1.00 40.56 389 GLN A C 1
ATOM 3024 O O . GLN A 1 389 ? -28.304 16.227 45.844 1.00 40.56 389 GLN A O 1
ATOM 3029 N N . LEU A 1 390 ? -28.531 16.332 43.685 1.00 38.34 390 LEU A N 1
ATOM 3030 C CA . LEU A 1 390 ? -28.901 16.897 42.388 1.00 38.34 390 LEU A CA 1
ATOM 3031 C C . LEU A 1 390 ? -28.583 15.913 41.251 1.00 38.34 390 LEU A C 1
ATOM 3033 O O . LEU A 1 390 ? -27.432 15.543 41.030 1.00 38.34 390 LEU A O 1
ATOM 3037 N N . PHE A 1 391 ? -29.609 15.582 40.467 1.00 39.12 391 PHE A N 1
ATOM 3038 C CA . PHE A 1 391 ? -29.447 15.202 39.068 1.00 39.12 391 PHE A CA 1
ATOM 3039 C C . PHE A 1 391 ? -29.077 16.462 38.279 1.00 39.12 391 PHE A C 1
ATOM 3041 O O . PHE A 1 391 ? -29.935 17.290 37.978 1.00 39.12 391 PHE A O 1
ATOM 3048 N N . ALA A 1 392 ? -27.797 16.611 37.950 1.00 38.16 392 ALA A N 1
ATOM 3049 C CA . ALA A 1 392 ? -27.342 17.540 36.928 1.00 38.16 392 ALA A CA 1
ATOM 3050 C C . ALA A 1 392 ? -27.075 16.750 35.640 1.00 38.16 392 ALA A C 1
ATOM 3052 O O . ALA A 1 392 ? -26.149 15.949 35.567 1.00 38.16 392 ALA A O 1
ATOM 3053 N N . ALA A 1 393 ? -27.976 16.961 34.680 1.00 50.56 393 ALA A N 1
ATOM 3054 C CA . ALA A 1 393 ? -27.816 16.891 33.232 1.00 50.56 393 ALA A CA 1
ATOM 3055 C C . ALA A 1 393 ? -26.690 16.003 32.660 1.00 50.56 393 ALA A C 1
ATOM 3057 O O . ALA A 1 393 ? -25.508 16.340 32.712 1.00 50.56 393 ALA A O 1
ATOM 3058 N N . SER A 1 394 ? -27.087 14.960 31.926 1.00 39.09 394 SER A N 1
ATOM 3059 C CA . SER A 1 394 ? -26.332 14.539 30.746 1.00 39.09 394 SER A CA 1
ATOM 3060 C C . SER A 1 394 ? -27.246 14.436 29.526 1.00 39.09 394 SER A C 1
ATOM 3062 O O . SER A 1 394 ? -28.400 14.022 29.660 1.00 39.09 394 SER A O 1
ATOM 3064 N N . PRO A 1 395 ? -26.760 14.899 28.363 1.00 51.78 395 PRO A N 1
ATOM 3065 C CA . PRO A 1 395 ? -27.581 15.240 27.217 1.00 51.78 395 PRO A CA 1
ATOM 3066 C C . PRO A 1 395 ? -27.964 14.016 26.386 1.00 51.78 395 PRO A C 1
ATOM 3068 O O . PRO A 1 395 ? -27.230 13.037 26.274 1.00 51.78 395 PRO A O 1
ATOM 3071 N N . VAL A 1 396 ? -29.124 14.140 25.750 1.00 54.16 396 VAL A N 1
ATOM 3072 C CA . VAL A 1 396 ? -29.587 13.318 24.632 1.00 54.16 396 VAL A CA 1
ATOM 3073 C C . VAL A 1 396 ? -28.612 13.474 23.455 1.00 54.16 396 VAL A C 1
ATOM 3075 O O . VAL A 1 396 ? -28.453 14.602 22.982 1.00 54.16 396 VAL A O 1
ATOM 3078 N N . PRO A 1 397 ? -28.004 12.405 22.905 1.00 51.34 397 PRO A N 1
ATOM 3079 C CA . PRO A 1 397 ? -27.484 12.464 21.550 1.00 51.34 397 PRO A CA 1
ATOM 3080 C C . PRO A 1 397 ? -28.661 12.300 20.585 1.00 51.34 397 PRO A C 1
ATOM 3082 O O . PRO A 1 397 ? -29.166 11.206 20.334 1.00 51.34 397 PRO A O 1
ATOM 3085 N N . ALA A 1 398 ? -29.130 13.438 20.084 1.00 46.03 398 ALA A N 1
ATOM 3086 C CA . ALA A 1 398 ? -29.950 13.506 18.892 1.00 46.03 398 ALA A CA 1
ATOM 3087 C C . ALA A 1 398 ? -29.122 13.063 17.675 1.00 46.03 398 ALA A C 1
ATOM 3089 O O . ALA A 1 398 ? -27.948 13.408 17.563 1.00 46.03 398 ALA A O 1
ATOM 3090 N N . GLY A 1 399 ? -29.773 12.388 16.727 1.00 41.81 399 GLY A N 1
ATOM 3091 C CA . GLY A 1 399 ? -29.353 12.435 15.328 1.00 41.81 399 GLY A CA 1
ATOM 3092 C C . GLY A 1 399 ? -28.613 11.213 14.801 1.00 41.81 399 GLY A C 1
ATOM 3093 O O . GLY A 1 399 ? -27.485 11.316 14.333 1.00 41.81 399 GLY A O 1
ATOM 3094 N N . THR A 1 400 ? -29.301 10.077 14.730 1.00 45.25 400 THR A N 1
ATOM 3095 C CA . THR A 1 400 ? -29.114 9.134 13.623 1.00 45.25 400 THR A CA 1
ATOM 3096 C C . THR A 1 400 ? -29.567 9.807 12.324 1.00 45.25 400 THR A C 1
ATOM 3098 O O . THR A 1 400 ? -30.729 9.722 11.932 1.00 45.25 400 THR A O 1
ATOM 3101 N N . VAL A 1 401 ? -28.650 10.496 11.644 1.00 47.16 401 VAL A N 1
ATOM 3102 C CA . VAL A 1 401 ? -28.815 10.854 10.230 1.00 47.16 401 VAL A CA 1
ATOM 3103 C C . VAL A 1 401 ? -27.957 9.891 9.425 1.00 47.16 401 VAL A C 1
ATOM 3105 O O . VAL A 1 401 ? -26.734 9.975 9.420 1.00 47.16 401 VAL A O 1
ATOM 3108 N N . SER A 1 402 ? -28.624 8.939 8.778 1.00 51.56 402 SER A N 1
ATOM 3109 C CA . SER A 1 402 ? -28.038 8.114 7.724 1.00 51.56 402 SER A CA 1
ATOM 3110 C C . SER A 1 402 ? -27.723 8.988 6.507 1.00 51.56 402 SER A C 1
ATOM 3112 O O . SER A 1 402 ? -28.644 9.626 5.994 1.00 51.56 402 SER A O 1
ATOM 3114 N N . PRO A 1 403 ? -26.498 8.976 5.959 1.00 53.44 403 PRO A N 1
ATOM 3115 C CA . PRO A 1 403 ? -26.295 9.295 4.562 1.00 53.44 403 PRO A CA 1
ATOM 3116 C C . PRO A 1 403 ? -26.491 8.022 3.738 1.00 53.44 403 PRO A C 1
ATOM 3118 O O . PRO A 1 403 ? -25.694 7.086 3.759 1.00 53.44 403 PRO A O 1
ATOM 3121 N N . SER A 1 404 ? -27.617 8.025 3.031 1.00 48.66 404 SER A N 1
ATOM 3122 C CA . SER A 1 404 ? -27.935 7.190 1.881 1.00 48.66 404 SER A CA 1
ATOM 3123 C C . SER A 1 404 ? -26.736 7.076 0.934 1.00 48.66 404 SER A C 1
ATOM 3125 O O . SER A 1 404 ? -26.305 8.069 0.350 1.00 48.66 404 SER A O 1
ATOM 3127 N N . ALA A 1 405 ? -26.234 5.856 0.753 1.00 42.53 405 ALA A N 1
ATOM 3128 C CA . ALA A 1 405 ? -25.274 5.519 -0.286 1.00 42.53 405 ALA A CA 1
ATOM 3129 C C . ALA A 1 405 ? -25.951 5.650 -1.660 1.00 42.53 405 ALA A C 1
ATOM 3131 O O . ALA A 1 405 ? -26.731 4.793 -2.072 1.00 42.53 405 ALA A O 1
ATOM 3132 N N . ALA A 1 406 ? -25.674 6.752 -2.356 1.00 50.00 406 ALA A N 1
ATOM 3133 C CA . ALA A 1 406 ? -25.943 6.880 -3.778 1.00 50.00 406 ALA A CA 1
ATOM 3134 C C . ALA A 1 406 ? -24.808 6.190 -4.546 1.00 50.00 406 ALA A C 1
ATOM 3136 O O . ALA A 1 406 ? -23.648 6.591 -4.461 1.00 50.00 406 ALA A O 1
ATOM 3137 N N . ALA A 1 407 ? -25.158 5.127 -5.265 1.00 55.53 407 ALA A N 1
ATOM 3138 C CA . ALA A 1 407 ? -24.287 4.452 -6.214 1.00 55.53 407 ALA A CA 1
ATOM 3139 C C . ALA A 1 407 ? -23.935 5.391 -7.386 1.00 55.53 407 ALA A C 1
ATOM 3141 O O . ALA A 1 407 ? -24.829 6.081 -7.887 1.00 55.53 407 ALA A O 1
ATOM 3142 N N . PRO A 1 408 ? -22.681 5.413 -7.872 1.00 59.91 408 PRO A N 1
ATOM 3143 C CA . PRO A 1 408 ? -22.366 6.093 -9.113 1.00 59.91 408 PRO A CA 1
ATOM 3144 C C . PRO A 1 408 ? -22.852 5.253 -10.298 1.00 59.91 408 PRO A C 1
ATOM 3146 O O . PRO A 1 408 ? -22.506 4.082 -10.464 1.00 59.91 408 PRO A O 1
ATOM 3149 N N . SER A 1 409 ? -23.698 5.895 -11.097 1.00 54.97 409 SER A N 1
ATOM 3150 C CA . SER A 1 409 ? -24.166 5.436 -12.395 1.00 54.97 409 SER A CA 1
ATOM 3151 C C . SER A 1 409 ? -22.985 5.263 -13.348 1.00 54.97 409 SER A C 1
ATOM 3153 O O . SER A 1 409 ? -22.132 6.142 -13.452 1.00 54.97 409 SER A O 1
ATOM 3155 N N . GLN A 1 410 ? -22.976 4.138 -14.058 1.00 58.00 410 GLN A N 1
ATOM 3156 C CA . GLN A 1 410 ? -22.144 3.909 -15.234 1.00 58.00 410 GLN A CA 1
ATOM 3157 C C . GLN A 1 410 ? -22.479 4.940 -16.320 1.00 58.00 410 GLN A C 1
ATOM 3159 O O . GLN A 1 410 ? -23.656 5.075 -16.664 1.00 58.00 410 GLN A O 1
ATOM 3164 N N . VAL A 1 411 ? -21.451 5.604 -16.856 1.00 59.09 411 VAL A N 1
ATOM 3165 C CA . VAL A 1 411 ? -21.298 5.985 -18.272 1.00 59.09 411 VAL A CA 1
ATOM 3166 C C . VAL A 1 411 ? -19.825 5.857 -18.620 1.00 59.09 411 VAL A C 1
ATOM 3168 O O . VAL A 1 411 ? -19.009 6.409 -17.847 1.00 59.09 411 VAL A O 1
#

Organism: Polarella glacialis (NCBI:txid89957)

Secondary structure (DSSP, 8-state):
-HHHHHHHHHH--SSS---EEETTEEEPHHHHHHHSSHHHHHHHHHHH-HHHHHHHHSTTSHHHHHHHHHHHHHHT--HHHHHHHHHHHHTS-S-HHHHHHHHHHHHHHH---HHHHHHHHHHHHHHHHHHHHHHHHHHHTT---HHHHHHHHHHHHHHHHHHHHHHHHHHHHHHHHHHHHHHHHHHHHHHHHHHHHHHHHHHHHHHHHHHHHHHHHHHHHHHHHHHHHHHHHHHHHHHHHHHHHHHHHHHHHHHHHHHHHHHHHHHHHHHHHHHHHHHHHHHHHHHHHHHHHHHHHHHHHHHHHHHHHHHHHHHHHHHHHHHHHHHHHHHHHHHHTTT-------------------------------------------------------------------PPPP-

Radius of gyration: 82.3 Å; chains: 1; bounding box: 151×42×244 Å